Protein AF-A0A352SY33-F1 (afdb_monomer_lite)

Radius of gyration: 31.15 Å; chains: 1; bounding box: 92×65×103 Å

Foldseek 3Di:
DPVVVVVVVVVVVVVVVPPPPPPVPPFDKDWDWDWDADPPANKIKIKIAIDTDPDPCPDVDAQWWFKQWLQLDTDTHRMAIAIAQDFDWTWIWTDDPLDIDIDIDTDDDHDPDDPVCVVPDDKDKDWDWDADPVVRFIWIKMATPDFWWKQWPVGIDTDRIDIGTDPDADALDKDKTWMATNNDIWIWIWHHHPQKIKIKTWAQQDLVVQWIKIAIAIDGPVDPWGKAKVVRIDIDNAWDWDKIWIDTPPDIDIRIHTDDPRAQEAWDWDWDQDPQQKIKIKIFADQWWAWKQWLSNDIDGGTDGIDMDIGPDRDAEFDWTWMWTAGPSGFIATDIDGDDPHDHDPPSDDGRGSVSHPDPPSCVSRDTGGDYDDDPDPD

Sequence (379 aa):
MKRILFFTNLLIILLSIFTTGYGAVKDELKVKFTEKEVSGTEFKEITIAPYYTNRSDESNEKYTFYIYLPSGFMVEAETASYVADRNGEYPFTIYDNGTKKTFTYKVKNIGSVSEDDKKSDNIYFEYGLKYDYEKKQIFFSMQLDKMRTVTTPAGKTVSNEVNYYISSVKDNVPFSFSVDIDKKVYDYRVIKSGEYYLLISISQVNYNDYSTVVEYYGYNFTNNLTYTANPPKDLYDDNGNYVVLIKSENSQHVFSFDIDGIDYRRPSVDSYLSSDDTLTLEIDEDFGLDYLISFDGKYYKLSGTSAEYNHKTNIKYNGDYIFTVVDKKGNRTAKKITLKSMSKLPRRFPAIETAVHDFKHTDTLFENIGIEYKEEKDE

Structure (mmCIF, N/CA/C/O backbone):
data_AF-A0A352SY33-F1
#
_entry.id   AF-A0A352SY33-F1
#
loop_
_atom_site.group_PDB
_atom_site.id
_atom_site.type_symbol
_atom_site.label_atom_id
_atom_site.label_alt_id
_atom_site.label_comp_id
_atom_site.label_asym_id
_atom_site.label_entity_id
_atom_site.label_seq_id
_atom_site.pdbx_PDB_ins_code
_atom_site.Cartn_x
_atom_site.Cartn_y
_atom_site.Cartn_z
_atom_site.occupancy
_atom_site.B_iso_or_equiv
_atom_site.auth_seq_id
_atom_site.auth_comp_id
_atom_site.auth_asym_id
_atom_site.auth_atom_id
_atom_site.pdbx_PDB_model_num
ATOM 1 N N . MET A 1 1 ? 58.497 38.768 -60.922 1.00 53.72 1 MET A N 1
ATOM 2 C CA . MET A 1 1 ? 57.788 37.467 -60.827 1.00 53.72 1 MET A CA 1
ATOM 3 C C . MET A 1 1 ? 57.935 36.733 -59.478 1.00 53.72 1 MET A C 1
ATOM 5 O O . MET A 1 1 ? 57.571 35.573 -59.411 1.00 53.72 1 MET A O 1
ATOM 9 N N . LYS A 1 2 ? 58.393 37.361 -58.376 1.00 47.59 2 LYS A N 1
ATOM 10 C CA . LYS A 1 2 ? 58.448 36.703 -57.042 1.00 47.59 2 LYS A CA 1
ATOM 11 C C . LYS A 1 2 ? 57.396 37.186 -56.027 1.00 47.59 2 LYS A C 1
ATOM 13 O O . LYS A 1 2 ? 57.194 36.526 -55.020 1.00 47.59 2 LYS A O 1
ATOM 18 N N . ARG A 1 3 ? 56.689 38.296 -56.295 1.00 44.84 3 ARG A N 1
ATOM 19 C CA . ARG A 1 3 ? 55.637 38.837 -55.403 1.00 44.84 3 ARG A CA 1
ATOM 20 C C . ARG A 1 3 ? 54.216 38.339 -55.706 1.00 44.84 3 ARG A C 1
ATOM 22 O O . ARG A 1 3 ? 53.373 38.391 -54.825 1.00 44.84 3 ARG A O 1
ATOM 29 N N . ILE A 1 4 ? 53.970 37.805 -56.905 1.00 47.88 4 ILE A N 1
ATOM 30 C CA . ILE A 1 4 ? 52.653 37.264 -57.296 1.00 47.88 4 ILE A CA 1
ATOM 31 C C . ILE A 1 4 ? 52.475 35.818 -56.801 1.00 47.88 4 ILE A C 1
ATOM 33 O O . ILE A 1 4 ? 51.381 35.444 -56.404 1.00 47.88 4 ILE A O 1
ATOM 37 N N . LEU A 1 5 ? 53.563 35.042 -56.700 1.00 45.28 5 LEU A N 1
ATOM 38 C CA . LEU A 1 5 ? 53.518 33.642 -56.252 1.00 45.28 5 LEU A CA 1
ATOM 39 C C . LEU A 1 5 ? 53.273 33.484 -54.735 1.00 45.28 5 LEU A C 1
ATOM 41 O O . LEU A 1 5 ? 52.766 32.459 -54.286 1.00 45.28 5 LEU A O 1
ATOM 45 N N . PHE A 1 6 ? 53.623 34.498 -53.936 1.00 44.03 6 PHE A N 1
ATOM 46 C CA . PHE A 1 6 ? 53.395 34.488 -52.485 1.00 44.03 6 PHE A CA 1
ATOM 47 C C . PHE A 1 6 ? 51.938 34.797 -52.118 1.00 44.03 6 PHE A C 1
ATOM 49 O O . PHE A 1 6 ? 51.410 34.208 -51.179 1.00 44.03 6 PHE A O 1
ATOM 56 N N . PHE A 1 7 ? 51.264 35.659 -52.886 1.00 44.75 7 PHE A N 1
ATOM 57 C CA . PHE A 1 7 ? 49.852 35.974 -52.655 1.00 44.75 7 PHE A CA 1
ATOM 58 C C . PHE A 1 7 ? 48.919 34.833 -53.079 1.00 44.75 7 PHE A C 1
ATOM 60 O O . PHE A 1 7 ? 47.920 34.594 -52.409 1.00 44.75 7 PHE A O 1
ATOM 67 N N . THR A 1 8 ? 49.265 34.070 -54.121 1.00 51.06 8 THR A N 1
ATOM 68 C CA . THR A 1 8 ? 48.471 32.904 -54.541 1.00 51.06 8 THR A CA 1
ATOM 69 C C . THR A 1 8 ? 48.574 31.734 -53.561 1.00 51.06 8 THR A C 1
ATOM 71 O O . THR A 1 8 ? 47.569 31.086 -53.296 1.00 51.06 8 THR A O 1
ATOM 74 N N . ASN A 1 9 ? 49.743 31.496 -52.952 1.00 45.25 9 ASN A N 1
ATOM 75 C CA . ASN A 1 9 ? 49.893 30.429 -51.951 1.00 45.25 9 ASN A CA 1
ATOM 76 C C . ASN A 1 9 ? 49.265 30.782 -50.592 1.00 45.25 9 ASN A C 1
ATOM 78 O O . ASN A 1 9 ? 48.707 29.903 -49.941 1.00 45.25 9 ASN A O 1
ATOM 82 N N . LEU A 1 10 ? 49.280 32.056 -50.177 1.00 46.09 10 LEU A N 1
ATOM 83 C CA . LEU A 1 10 ? 48.615 32.477 -48.938 1.00 46.09 10 LEU A CA 1
ATOM 84 C C . LEU A 1 10 ? 47.080 32.439 -49.068 1.00 46.09 10 LEU A C 1
ATOM 86 O O . LEU A 1 10 ? 46.395 32.075 -48.116 1.00 46.09 10 LEU A O 1
ATOM 90 N N . LEU A 1 11 ? 46.542 32.737 -50.258 1.00 44.78 11 LEU A N 1
ATOM 91 C CA . LEU A 1 11 ? 45.104 32.664 -50.536 1.00 44.78 11 LEU A CA 1
ATOM 92 C C . LEU A 1 11 ? 44.590 31.213 -50.570 1.00 44.78 11 LEU A C 1
ATOM 94 O O . LEU A 1 11 ? 43.497 30.953 -50.082 1.00 44.78 11 LEU A O 1
ATOM 98 N N . ILE A 1 12 ? 45.388 30.259 -51.066 1.00 51.88 12 ILE A N 1
ATOM 99 C CA . ILE A 1 12 ? 45.034 28.827 -51.063 1.00 51.88 12 ILE A CA 1
ATOM 100 C C . ILE A 1 12 ? 45.070 28.246 -49.639 1.00 51.88 12 ILE A C 1
ATOM 102 O O . ILE A 1 12 ? 44.193 27.463 -49.286 1.00 51.88 12 ILE A O 1
ATOM 106 N N . ILE A 1 13 ? 46.005 28.686 -48.787 1.00 50.66 13 ILE A N 1
ATOM 107 C CA . ILE A 1 13 ? 46.062 28.260 -47.377 1.00 50.66 13 ILE A CA 1
ATOM 108 C C . ILE A 1 13 ? 44.894 28.856 -46.565 1.00 50.66 13 ILE A C 1
ATOM 110 O O . ILE A 1 13 ? 44.313 28.159 -45.738 1.00 50.66 13 ILE A O 1
ATOM 114 N N . LEU A 1 14 ? 44.466 30.093 -46.851 1.00 44.66 14 LEU A N 1
ATOM 115 C CA . LEU A 1 14 ? 43.271 30.696 -46.234 1.00 44.66 14 LEU A CA 1
ATOM 116 C C . LEU A 1 14 ? 41.946 30.112 -46.757 1.00 44.66 14 LEU A C 1
ATOM 118 O O . LEU A 1 14 ? 40.991 30.014 -45.989 1.00 44.66 14 LEU A O 1
ATOM 122 N N . LEU A 1 15 ? 41.887 29.659 -48.014 1.00 42.50 15 LEU A N 1
ATOM 123 C CA . LEU A 1 15 ? 40.728 28.937 -48.561 1.00 42.50 15 LEU A CA 1
ATOM 124 C C . LEU A 1 15 ? 40.642 27.484 -48.064 1.00 42.50 15 LEU A C 1
ATOM 126 O O . LEU A 1 15 ? 39.543 26.947 -47.980 1.00 42.50 15 LEU A O 1
ATOM 130 N N . SER A 1 16 ? 41.756 26.866 -47.650 1.00 41.75 16 SER A N 1
ATOM 131 C CA . SER A 1 16 ? 41.744 25.524 -47.041 1.00 41.75 16 SER A CA 1
ATOM 132 C C . SER A 1 16 ? 41.297 25.479 -45.573 1.00 41.75 16 SER A C 1
ATOM 134 O O . SER A 1 16 ? 41.076 24.394 -45.049 1.00 41.75 16 SER A O 1
ATOM 136 N N . ILE A 1 17 ? 41.117 26.629 -44.909 1.00 42.53 17 ILE A N 1
ATOM 137 C CA . ILE A 1 17 ? 40.566 26.695 -43.538 1.00 42.53 17 ILE A CA 1
ATOM 138 C C . ILE A 1 17 ? 39.030 26.825 -43.561 1.00 42.53 17 ILE A C 1
ATOM 140 O O . ILE A 1 17 ? 38.366 26.631 -42.548 1.00 42.53 17 ILE A O 1
ATOM 144 N N . PHE A 1 18 ? 38.439 27.044 -44.738 1.00 42.03 18 PHE A N 1
ATOM 145 C CA . PHE A 1 18 ? 36.998 26.943 -44.958 1.00 42.03 18 PHE A CA 1
ATOM 146 C C . PHE A 1 18 ? 36.656 25.699 -45.780 1.00 42.03 18 PHE A C 1
ATOM 148 O O . PHE A 1 18 ? 35.861 25.748 -46.713 1.00 42.03 18 PHE A O 1
ATOM 155 N N . THR A 1 19 ? 37.169 24.533 -45.378 1.00 37.84 19 THR A N 1
ATOM 156 C CA . THR A 1 19 ? 36.260 23.389 -45.370 1.00 37.84 19 THR A CA 1
ATOM 157 C C . THR A 1 19 ? 35.261 23.685 -44.263 1.00 37.84 19 THR A C 1
ATOM 159 O O . THR A 1 19 ? 35.501 23.383 -43.094 1.00 37.84 19 THR A O 1
ATOM 162 N N . THR A 1 20 ? 34.136 24.307 -44.616 1.00 42.22 20 THR A N 1
ATOM 163 C CA . THR A 1 20 ? 32.894 23.979 -43.934 1.00 42.22 20 THR A CA 1
ATOM 164 C C . THR A 1 20 ? 32.811 22.465 -44.003 1.00 42.22 20 THR A C 1
ATOM 166 O O . THR A 1 20 ? 32.423 21.881 -45.014 1.00 42.22 20 THR A O 1
ATOM 169 N N . GLY A 1 21 ? 33.243 21.805 -42.927 1.00 36.75 21 GLY A N 1
ATOM 170 C CA . GLY A 1 21 ? 32.646 20.539 -42.595 1.00 36.75 21 GLY A CA 1
ATOM 171 C C . GLY A 1 21 ? 31.160 20.834 -42.666 1.00 36.75 21 GLY A C 1
ATOM 172 O O . GLY A 1 21 ? 30.653 21.647 -41.892 1.00 36.75 21 GLY A O 1
ATOM 173 N N . TYR A 1 22 ? 30.477 20.247 -43.644 1.00 39.28 22 TYR A N 1
ATOM 174 C CA . TYR A 1 22 ? 29.123 19.811 -43.387 1.00 39.28 22 TYR A CA 1
ATOM 175 C C . TYR A 1 22 ? 29.268 18.984 -42.116 1.00 39.28 22 TYR A C 1
ATOM 177 O O . TYR A 1 22 ? 29.668 17.822 -42.161 1.00 39.28 22 TYR A O 1
ATOM 185 N N . GLY A 1 23 ? 29.117 19.635 -40.961 1.00 36.81 23 GLY A N 1
ATOM 186 C CA . GLY A 1 23 ? 28.912 18.938 -39.720 1.00 36.81 23 GLY A CA 1
ATOM 187 C C . GLY A 1 23 ? 27.666 18.146 -40.018 1.00 36.81 23 GLY A C 1
ATOM 188 O O . GLY A 1 23 ? 26.597 18.739 -40.156 1.00 36.81 23 GLY A O 1
ATOM 189 N N . ALA A 1 24 ? 27.829 16.846 -40.264 1.00 42.91 24 ALA A N 1
ATOM 190 C CA . ALA A 1 24 ? 26.704 15.941 -40.303 1.00 42.91 24 ALA A CA 1
ATOM 191 C C . ALA A 1 24 ? 25.904 16.287 -39.052 1.00 42.91 24 ALA A C 1
ATOM 193 O O . ALA A 1 24 ? 26.457 16.248 -37.947 1.00 42.91 24 ALA A O 1
ATOM 194 N N . VAL A 1 25 ? 24.673 16.770 -39.232 1.00 50.66 25 VAL A N 1
ATOM 195 C CA . VAL A 1 25 ? 23.796 17.045 -38.102 1.00 50.66 25 VAL A CA 1
ATOM 196 C C . VAL A 1 25 ? 23.681 15.702 -37.406 1.00 50.66 25 VAL A C 1
ATOM 198 O O . VAL A 1 25 ? 23.118 14.764 -37.961 1.00 50.66 25 VAL A O 1
ATOM 201 N N . LYS A 1 26 ? 24.352 15.558 -36.262 1.00 58.62 26 LYS A N 1
ATOM 202 C CA . LYS A 1 26 ? 24.396 14.282 -35.564 1.00 58.62 26 LYS A CA 1
ATOM 203 C C . LYS A 1 26 ? 22.963 13.977 -35.163 1.00 58.62 26 LYS A C 1
ATOM 205 O O . LYS A 1 26 ? 22.352 14.787 -34.467 1.00 58.62 26 LYS A O 1
ATOM 210 N N . ASP A 1 27 ? 22.439 12.849 -35.625 1.00 72.25 27 ASP A N 1
ATOM 211 C CA . ASP A 1 27 ? 21.125 12.386 -35.208 1.00 72.25 27 ASP A CA 1
ATOM 212 C C . ASP A 1 27 ? 21.119 12.242 -33.692 1.00 72.25 27 ASP A C 1
ATOM 214 O O . ASP A 1 27 ? 21.830 11.419 -33.109 1.00 72.25 27 ASP A O 1
ATOM 218 N N . GLU A 1 28 ? 20.369 13.122 -33.034 1.00 83.38 28 GLU A N 1
ATOM 219 C CA . GLU A 1 28 ? 20.273 13.120 -31.590 1.00 83.38 28 GLU A CA 1
ATOM 220 C C . GLU A 1 28 ? 19.117 12.212 -31.188 1.00 83.38 28 GLU A C 1
ATOM 222 O O . GLU A 1 28 ? 17.975 12.420 -31.605 1.00 83.38 28 GLU A O 1
ATOM 227 N N . LEU A 1 29 ? 19.409 11.220 -30.347 1.00 89.00 29 LEU A N 1
ATOM 228 C CA . LEU A 1 29 ? 18.379 10.410 -29.716 1.00 89.00 29 LEU A CA 1
ATOM 229 C C . LEU A 1 29 ? 17.565 11.282 -28.750 1.00 89.00 29 LEU A C 1
ATOM 231 O O . LEU A 1 29 ? 18.104 11.823 -27.771 1.00 89.00 29 LEU A O 1
ATOM 235 N N . LYS A 1 30 ? 16.264 11.384 -29.020 1.00 91.00 30 LYS A N 1
ATOM 236 C CA . LYS A 1 30 ? 15.253 12.041 -28.187 1.00 91.00 30 LYS A CA 1
ATOM 237 C C . LYS A 1 30 ? 14.128 11.068 -27.866 1.00 91.00 30 LYS A C 1
ATOM 239 O O . LYS A 1 30 ? 14.046 9.982 -28.431 1.00 91.00 30 LYS A O 1
ATOM 244 N N . VAL A 1 31 ? 13.268 11.459 -26.932 1.00 93.81 31 VAL A N 1
ATOM 245 C CA . VAL A 1 31 ? 12.127 10.650 -26.500 1.00 93.81 31 VAL A CA 1
ATOM 246 C C . VAL A 1 31 ? 10.899 11.528 -26.339 1.00 93.81 31 VAL A C 1
ATOM 248 O O . VAL A 1 31 ? 11.007 12.696 -25.961 1.00 93.81 31 VAL A O 1
ATOM 251 N N . LYS A 1 32 ? 9.730 10.962 -26.624 1.00 96.38 32 LYS A N 1
ATOM 252 C CA . LYS A 1 32 ? 8.439 11.498 -26.192 1.00 96.38 32 LYS A CA 1
ATOM 253 C C . LYS A 1 32 ? 7.914 10.593 -25.089 1.00 96.38 32 LYS A C 1
ATOM 255 O O . LYS A 1 32 ? 7.910 9.376 -25.253 1.00 96.38 32 LYS A O 1
ATOM 260 N N . PHE A 1 33 ? 7.471 11.191 -23.993 1.00 97.62 33 PHE A N 1
ATOM 261 C CA . PHE A 1 33 ? 6.725 10.483 -22.964 1.00 97.62 33 PHE A CA 1
ATOM 262 C C . PHE A 1 33 ? 5.239 10.774 -23.118 1.00 97.62 33 PHE A C 1
ATOM 264 O O . PHE A 1 33 ? 4.846 11.891 -23.457 1.00 97.62 33 PHE A O 1
ATOM 271 N N . THR A 1 34 ? 4.427 9.764 -22.844 1.00 97.69 34 THR A N 1
ATOM 272 C CA . THR A 1 34 ? 2.987 9.908 -22.638 1.00 97.69 34 THR A CA 1
ATOM 273 C C . THR A 1 34 ? 2.617 9.230 -21.330 1.00 97.69 34 THR A C 1
ATOM 275 O O . THR A 1 34 ? 3.262 8.264 -20.926 1.00 97.69 34 THR A O 1
ATOM 278 N N . GLU A 1 35 ? 1.597 9.756 -20.667 1.00 96.81 35 GLU A N 1
ATOM 279 C CA . GLU A 1 35 ? 1.081 9.241 -19.405 1.00 96.81 35 GLU A CA 1
ATOM 280 C C . GLU A 1 35 ? -0.425 9.047 -19.546 1.00 96.81 35 GLU A C 1
ATOM 282 O O . GLU A 1 35 ? -1.116 9.904 -20.106 1.00 96.81 35 GLU A O 1
ATOM 287 N N . LYS A 1 36 ? -0.931 7.926 -19.038 1.00 95.81 36 LYS A N 1
ATOM 288 C CA . LYS A 1 36 ? -2.367 7.677 -18.897 1.00 95.81 36 LYS A CA 1
ATOM 289 C C . LYS A 1 36 ? -2.662 7.048 -17.541 1.00 95.81 36 LYS A C 1
ATOM 291 O O . LYS A 1 36 ? -1.828 6.331 -16.995 1.00 95.81 36 LYS A O 1
ATOM 296 N N . GLU A 1 37 ? -3.857 7.285 -17.019 1.00 94.31 37 GLU A N 1
ATOM 297 C CA . GLU A 1 37 ? -4.334 6.570 -15.835 1.00 94.31 37 GLU A CA 1
ATOM 298 C C . GLU A 1 37 ? -4.643 5.112 -16.173 1.00 94.31 37 GLU A C 1
ATOM 300 O O . GLU A 1 37 ? -5.194 4.801 -17.235 1.00 94.31 37 GLU A O 1
ATOM 305 N N . VAL A 1 38 ? -4.278 4.212 -15.263 1.00 95.06 38 VAL A N 1
ATOM 306 C CA . VAL A 1 38 ? -4.672 2.808 -15.339 1.00 95.06 38 VAL A CA 1
ATOM 307 C C . VAL A 1 38 ? -6.129 2.704 -14.896 1.00 95.06 38 VAL A C 1
ATOM 309 O O . VAL A 1 38 ? -6.525 3.212 -13.851 1.00 95.06 38 VAL A O 1
ATOM 312 N N . SER A 1 39 ? -6.962 2.073 -15.722 1.00 90.75 39 SER A N 1
ATOM 313 C CA . SER A 1 39 ? -8.403 2.019 -15.473 1.00 90.75 39 SER A CA 1
ATOM 314 C C . SER A 1 39 ? -8.716 1.361 -14.126 1.00 90.75 39 SER A C 1
ATOM 316 O O . SER A 1 39 ? -8.277 0.244 -13.857 1.00 90.75 39 SER A O 1
ATOM 318 N N . GLY A 1 40 ? -9.506 2.050 -13.299 1.00 86.50 40 GLY A N 1
ATOM 319 C CA . GLY A 1 40 ? -9.920 1.557 -11.986 1.00 86.50 40 GLY A CA 1
ATOM 320 C C . GLY A 1 40 ? -8.898 1.768 -10.867 1.00 86.50 40 GLY A C 1
ATOM 321 O O . GLY A 1 40 ? -9.148 1.298 -9.761 1.00 86.50 40 GLY A O 1
ATOM 322 N N . THR A 1 41 ? -7.790 2.470 -11.123 1.00 90.25 41 THR A N 1
ATOM 323 C CA . THR A 1 41 ? -6.791 2.834 -10.110 1.00 90.25 41 THR A CA 1
ATOM 324 C C . THR A 1 41 ? -6.358 4.295 -10.273 1.00 90.25 41 THR A C 1
ATOM 326 O O . THR A 1 41 ? -6.733 4.971 -11.229 1.00 90.25 41 THR A O 1
ATOM 329 N N . GLU A 1 42 ? -5.563 4.799 -9.330 1.00 89.06 42 GLU A N 1
ATOM 330 C CA . GLU A 1 42 ? -4.876 6.096 -9.446 1.00 89.06 42 GLU A CA 1
ATOM 331 C C . GLU A 1 42 ? -3.490 5.989 -10.112 1.00 89.06 42 GLU A C 1
ATOM 333 O O . GLU A 1 42 ? -2.762 6.977 -10.228 1.00 89.06 42 GLU A O 1
ATOM 338 N N . PHE A 1 43 ? -3.110 4.788 -10.560 1.00 95.12 43 PHE A N 1
ATOM 339 C CA . PHE A 1 43 ? -1.784 4.511 -11.104 1.00 95.12 43 PHE A CA 1
ATOM 340 C C . PHE A 1 43 ? -1.601 5.129 -12.482 1.00 95.12 43 PHE A C 1
ATOM 342 O O . PHE A 1 43 ? -2.558 5.356 -13.228 1.00 95.12 43 PHE A O 1
ATOM 349 N N . LYS A 1 44 ? -0.342 5.369 -12.844 1.00 96.75 44 LYS A N 1
ATOM 350 C CA . LYS A 1 44 ? 0.019 6.008 -14.110 1.00 96.75 44 LYS A CA 1
ATOM 351 C C . LYS A 1 44 ? 0.814 5.036 -14.969 1.00 96.75 44 LYS A C 1
ATOM 353 O O . LYS A 1 44 ? 1.870 4.566 -14.562 1.00 96.75 44 LYS A O 1
ATOM 358 N N . GLU A 1 45 ? 0.333 4.742 -16.171 1.00 98.12 45 GLU A N 1
ATOM 359 C CA . GLU A 1 45 ? 1.123 4.043 -17.181 1.00 98.12 45 GLU A CA 1
ATOM 360 C C . GLU A 1 45 ? 1.922 5.070 -17.985 1.00 98.12 45 GLU A C 1
ATOM 362 O O . GLU A 1 45 ? 1.359 5.901 -18.704 1.00 98.12 45 GLU A O 1
ATOM 367 N N . ILE A 1 46 ? 3.244 4.998 -17.861 1.00 98.19 46 ILE A N 1
ATOM 368 C CA . ILE A 1 46 ? 4.194 5.838 -18.585 1.00 98.19 46 ILE A CA 1
ATOM 369 C C . ILE A 1 46 ? 4.597 5.087 -19.846 1.00 98.19 46 ILE A C 1
ATOM 371 O O . ILE A 1 46 ? 5.064 3.955 -19.758 1.00 98.19 46 ILE A O 1
ATOM 375 N N . THR A 1 47 ? 4.471 5.714 -21.010 1.00 98.38 47 THR A N 1
ATOM 376 C CA . THR A 1 47 ? 4.950 5.155 -22.279 1.00 98.38 47 THR A CA 1
ATOM 377 C C . THR A 1 47 ? 6.039 6.037 -22.866 1.00 98.38 47 THR A C 1
ATOM 379 O O . THR A 1 47 ? 5.830 7.236 -23.070 1.00 98.38 47 THR A O 1
ATOM 382 N N . ILE A 1 48 ? 7.190 5.434 -23.165 1.00 97.81 48 ILE A N 1
ATOM 383 C CA . ILE A 1 48 ? 8.316 6.075 -23.842 1.00 97.81 48 ILE A CA 1
ATOM 384 C C . ILE A 1 48 ? 8.307 5.735 -25.333 1.00 97.81 48 ILE A C 1
ATOM 386 O O . ILE A 1 48 ? 8.147 4.577 -25.715 1.00 97.81 48 ILE A O 1
ATOM 390 N N . ALA A 1 49 ? 8.504 6.750 -26.171 1.00 95.88 49 ALA A N 1
ATOM 391 C CA . ALA A 1 49 ? 8.645 6.628 -27.618 1.00 95.88 49 ALA A CA 1
ATOM 392 C C . ALA A 1 49 ? 9.938 7.326 -28.075 1.00 95.88 49 ALA A C 1
ATOM 394 O O . ALA A 1 49 ? 9.954 8.557 -28.230 1.00 95.88 49 ALA A O 1
ATOM 395 N N . PRO A 1 50 ? 11.045 6.583 -28.232 1.00 93.81 50 PRO A N 1
ATOM 396 C CA . PRO A 1 50 ? 12.296 7.131 -28.728 1.00 93.81 50 PRO A CA 1
ATOM 397 C C . PRO A 1 50 ? 12.248 7.463 -30.219 1.00 93.81 50 PRO A C 1
ATOM 399 O O . PRO A 1 50 ? 11.537 6.827 -30.991 1.00 93.81 50 PRO A O 1
ATOM 402 N N . TYR A 1 51 ? 13.019 8.467 -30.630 1.00 89.81 51 TYR A N 1
ATOM 403 C CA . TYR A 1 51 ? 13.146 8.866 -32.028 1.00 89.81 51 TYR A CA 1
ATOM 404 C C . TYR A 1 51 ? 14.447 9.642 -32.276 1.00 89.81 51 TYR A C 1
ATOM 406 O O . TYR A 1 51 ? 15.031 10.230 -31.361 1.00 89.81 51 TYR A O 1
ATOM 414 N N . TYR A 1 52 ? 14.882 9.669 -33.535 1.00 86.50 52 TYR A N 1
ATOM 415 C CA . TYR A 1 52 ? 16.018 10.465 -34.000 1.00 86.50 52 TYR A CA 1
ATOM 416 C C . TYR A 1 52 ? 15.540 11.758 -34.664 1.00 86.50 52 TYR A C 1
ATOM 418 O O . TYR A 1 52 ? 14.556 11.754 -35.398 1.00 86.50 52 TYR A O 1
ATOM 426 N N . THR A 1 53 ? 16.222 12.877 -34.409 1.00 78.44 53 THR A N 1
ATOM 427 C CA . THR A 1 53 ? 15.763 14.214 -34.829 1.00 78.44 53 THR A CA 1
ATOM 428 C C . THR A 1 53 ? 15.748 14.479 -36.331 1.00 78.44 53 THR A C 1
ATOM 430 O O . THR A 1 53 ? 14.926 15.287 -36.752 1.00 78.44 53 THR A O 1
ATOM 433 N N . ASN A 1 54 ? 16.633 13.865 -37.127 1.00 70.12 54 ASN A N 1
ATOM 434 C CA . ASN A 1 54 ? 16.749 14.167 -38.565 1.00 70.12 54 ASN A CA 1
ATOM 435 C C . ASN A 1 54 ? 16.468 12.965 -39.469 1.00 70.12 54 ASN A C 1
ATOM 437 O O . ASN A 1 54 ? 16.807 12.992 -40.652 1.00 70.12 54 ASN A O 1
ATOM 441 N N . ARG A 1 55 ? 15.831 11.916 -38.942 1.00 65.81 55 ARG A N 1
ATOM 442 C CA . ARG A 1 55 ? 15.389 10.800 -39.773 1.00 65.81 55 ARG A CA 1
ATOM 443 C C . ARG A 1 55 ? 14.095 11.218 -40.470 1.00 65.81 55 ARG A C 1
ATOM 445 O O . ARG A 1 55 ? 13.083 11.406 -39.804 1.00 65.81 55 ARG A O 1
ATOM 452 N N . SER A 1 56 ? 14.148 11.433 -41.785 1.00 51.34 56 SER A N 1
ATOM 453 C CA . SER A 1 56 ? 12.950 11.653 -42.595 1.00 51.34 56 SER A CA 1
ATOM 454 C C . SER A 1 56 ? 12.101 10.381 -42.584 1.00 51.34 56 SER A C 1
ATOM 456 O O . SER A 1 56 ? 12.622 9.282 -42.780 1.00 51.34 56 SER A O 1
ATOM 458 N N . ASP A 1 57 ? 10.791 10.531 -42.380 1.00 52.78 57 ASP A N 1
ATOM 459 C CA . ASP A 1 57 ? 9.777 9.460 -42.394 1.00 52.78 57 ASP A CA 1
ATOM 460 C C . ASP A 1 57 ? 9.610 8.790 -43.787 1.00 52.78 57 ASP A C 1
ATOM 462 O O . ASP A 1 57 ? 8.563 8.235 -44.106 1.00 52.78 57 ASP A O 1
ATOM 466 N N . GLU A 1 58 ? 10.616 8.862 -44.666 1.00 52.16 58 GLU A N 1
ATOM 467 C CA . GLU A 1 58 ? 10.556 8.363 -46.047 1.00 52.16 58 GLU A CA 1
ATOM 468 C C . GLU A 1 58 ? 10.723 6.840 -46.139 1.00 52.16 58 GLU A C 1
ATOM 470 O O . GLU A 1 58 ? 10.251 6.223 -47.095 1.00 52.16 58 GLU A O 1
ATOM 475 N N . SER A 1 59 ? 11.336 6.207 -45.135 1.00 53.28 59 SER A N 1
ATOM 476 C CA . SER A 1 59 ? 11.315 4.752 -44.986 1.00 53.28 59 SER A CA 1
ATOM 477 C C . SER A 1 59 ? 10.205 4.381 -44.006 1.00 53.28 59 SER A C 1
ATOM 479 O O . SER A 1 59 ? 10.366 4.590 -42.807 1.00 53.28 59 SER A O 1
ATOM 481 N N . ASN A 1 60 ? 9.117 3.767 -44.474 1.00 52.25 60 ASN A N 1
ATOM 482 C CA . ASN A 1 60 ? 8.075 3.144 -43.634 1.00 52.25 60 ASN A CA 1
ATOM 483 C C . ASN A 1 60 ? 8.599 1.968 -42.758 1.00 52.25 60 ASN A C 1
ATOM 485 O O . ASN A 1 60 ? 7.838 1.086 -42.364 1.00 52.25 60 ASN A O 1
ATOM 489 N N . GLU A 1 61 ? 9.903 1.904 -42.480 1.00 63.00 61 GLU A N 1
ATOM 490 C CA . GLU A 1 61 ? 10.523 0.916 -41.606 1.00 63.00 61 GLU A CA 1
ATOM 491 C C . GLU A 1 61 ? 10.401 1.351 -40.146 1.00 63.00 61 GLU A C 1
ATOM 493 O O . GLU A 1 61 ? 11.023 2.317 -39.700 1.00 63.00 61 GLU A O 1
ATOM 498 N N . LYS A 1 62 ? 9.609 0.589 -39.388 1.00 69.25 62 LYS A N 1
ATOM 499 C CA . LYS A 1 62 ? 9.566 0.657 -37.927 1.00 69.25 62 LYS A CA 1
ATOM 500 C C . LYS A 1 62 ? 10.957 0.396 -37.359 1.00 69.25 62 LYS A C 1
ATOM 502 O O . LYS A 1 62 ? 11.514 -0.686 -37.536 1.00 69.25 62 LYS A O 1
ATOM 507 N N . TYR A 1 63 ? 11.502 1.381 -36.658 1.00 81.56 63 TYR A N 1
ATOM 508 C CA . TYR A 1 63 ? 12.789 1.252 -35.996 1.00 81.56 63 TYR A CA 1
ATOM 509 C C . TYR A 1 63 ? 12.599 0.806 -34.545 1.00 81.56 63 TYR A C 1
ATOM 511 O O . TYR A 1 63 ? 12.016 1.530 -33.740 1.00 81.56 63 TYR A O 1
ATOM 519 N N . THR A 1 64 ? 13.100 -0.377 -34.204 1.00 89.25 64 THR A N 1
ATOM 520 C CA . THR A 1 64 ? 13.044 -0.914 -32.841 1.00 89.25 64 THR A CA 1
ATOM 521 C C . THR A 1 64 ? 14.257 -0.480 -32.025 1.00 89.25 64 THR A C 1
ATOM 523 O O . THR A 1 64 ? 15.390 -0.528 -32.501 1.00 89.25 64 THR A O 1
ATOM 526 N N . PHE A 1 65 ? 14.023 -0.106 -30.770 1.00 91.94 65 PHE A N 1
ATOM 527 C CA . PHE A 1 65 ? 15.049 0.265 -29.799 1.00 91.94 65 PHE A CA 1
ATOM 528 C C . PHE A 1 65 ? 15.189 -0.819 -28.727 1.00 91.94 65 PHE A C 1
ATOM 530 O O . PHE A 1 65 ? 14.221 -1.511 -28.419 1.00 91.94 65 PHE A O 1
ATOM 537 N N . TYR A 1 66 ? 16.365 -0.910 -28.100 1.00 94.25 66 TYR A N 1
ATOM 538 C CA . TYR A 1 66 ? 16.546 -1.661 -26.855 1.00 94.25 66 TYR A CA 1
ATOM 539 C C . TYR A 1 66 ? 16.305 -0.723 -25.672 1.00 94.25 66 TYR A C 1
ATOM 541 O O . TYR A 1 66 ? 17.133 0.139 -25.361 1.00 94.25 66 TYR A O 1
ATOM 549 N N . ILE A 1 67 ? 15.141 -0.868 -25.045 1.00 96.19 67 ILE A N 1
ATOM 550 C CA . ILE A 1 67 ? 14.637 0.009 -23.990 1.00 96.19 67 ILE A CA 1
ATOM 551 C C . ILE A 1 67 ? 14.653 -0.763 -22.675 1.00 96.19 67 ILE A C 1
ATOM 553 O O . ILE A 1 67 ? 13.910 -1.724 -22.505 1.00 96.19 67 ILE A O 1
ATOM 557 N N . TYR A 1 68 ? 15.477 -0.327 -21.733 1.00 96.44 68 TYR A N 1
ATOM 558 C CA . TYR A 1 68 ? 15.433 -0.795 -20.356 1.00 96.44 68 TYR A CA 1
ATOM 559 C C . TYR A 1 68 ? 14.374 -0.002 -19.592 1.00 96.44 68 TYR A C 1
ATOM 561 O O . TYR A 1 68 ? 14.464 1.225 -19.482 1.00 96.44 68 TYR A O 1
ATOM 569 N N . LEU A 1 69 ? 13.370 -0.721 -19.100 1.00 97.62 69 LEU A N 1
ATOM 570 C CA . LEU A 1 69 ? 12.309 -0.228 -18.226 1.00 97.62 69 LEU A CA 1
ATOM 571 C C . LEU A 1 69 ? 12.861 0.116 -16.837 1.00 97.62 69 LEU A C 1
ATOM 573 O O . LEU A 1 69 ? 13.918 -0.405 -16.495 1.00 97.62 69 LEU A O 1
ATOM 577 N N . PRO A 1 70 ? 12.133 0.884 -16.003 1.00 97.25 70 PRO A N 1
ATOM 578 C CA . PRO A 1 70 ? 12.534 1.187 -14.624 1.00 97.25 70 PRO A CA 1
ATOM 579 C C . PRO A 1 70 ? 12.924 -0.032 -13.773 1.00 97.25 70 PRO A C 1
ATOM 581 O O . PRO A 1 70 ? 13.765 0.077 -12.888 1.00 97.25 70 PRO A O 1
ATOM 584 N N . SER A 1 71 ? 12.335 -1.200 -14.045 1.00 96.12 71 SER A N 1
ATOM 585 C CA . SER A 1 71 ? 12.666 -2.480 -13.399 1.00 96.12 71 SER A CA 1
ATOM 586 C C . SER A 1 71 ? 14.037 -3.048 -13.783 1.00 96.12 71 SER A C 1
ATOM 588 O O . SER A 1 71 ? 14.468 -4.043 -13.207 1.00 96.12 71 SER A O 1
ATOM 590 N N . GLY A 1 72 ? 14.708 -2.468 -14.779 1.00 95.19 72 GLY A N 1
ATOM 591 C CA . GLY A 1 72 ? 15.893 -3.030 -15.415 1.00 95.19 72 GLY A CA 1
ATOM 592 C C . GLY A 1 72 ? 15.594 -4.058 -16.511 1.00 95.19 72 GLY A C 1
ATOM 593 O O . GLY A 1 72 ? 16.530 -4.584 -17.114 1.00 95.19 72 GLY A O 1
ATOM 594 N N . PHE A 1 73 ? 14.322 -4.353 -16.808 1.00 95.88 73 PHE A N 1
ATOM 595 C CA . PHE A 1 73 ? 13.953 -5.271 -17.890 1.00 95.88 73 PHE A CA 1
ATOM 596 C C . PHE A 1 73 ? 14.119 -4.629 -19.271 1.00 95.88 73 PHE A C 1
ATOM 598 O O . PHE A 1 73 ? 13.651 -3.517 -19.504 1.00 95.88 73 PHE A O 1
ATOM 605 N N . MET A 1 74 ? 14.761 -5.341 -20.201 1.00 95.56 74 MET A N 1
ATOM 606 C CA . MET A 1 74 ? 14.990 -4.869 -21.569 1.00 95.56 74 MET A CA 1
ATOM 607 C C . MET A 1 74 ? 13.866 -5.314 -22.511 1.00 95.56 74 MET A C 1
ATOM 609 O O . MET A 1 74 ? 13.604 -6.506 -22.661 1.00 95.56 74 MET A O 1
ATOM 613 N N . VAL A 1 75 ? 13.279 -4.357 -23.224 1.00 94.75 75 VAL A N 1
ATOM 614 C CA . VAL A 1 75 ? 12.297 -4.562 -24.294 1.00 94.75 75 VAL A CA 1
ATOM 615 C C . VAL A 1 75 ? 12.910 -4.139 -25.630 1.00 94.75 75 VAL A C 1
ATOM 617 O O . VAL A 1 75 ? 13.512 -3.072 -25.724 1.00 94.75 75 VAL A O 1
ATOM 620 N N . GLU A 1 76 ? 12.749 -4.958 -26.670 1.00 93.44 76 GLU A N 1
ATOM 621 C CA . GLU A 1 76 ? 13.090 -4.602 -28.054 1.00 93.44 76 GLU A CA 1
ATOM 622 C C . GLU A 1 76 ? 11.815 -4.176 -28.797 1.00 93.44 76 GLU A C 1
ATOM 624 O O . GLU A 1 76 ? 11.020 -5.018 -29.212 1.00 93.44 76 GLU A O 1
ATOM 629 N N . ALA A 1 77 ? 11.577 -2.866 -28.898 1.00 93.94 77 ALA A N 1
ATOM 630 C CA . ALA A 1 77 ? 10.356 -2.299 -29.477 1.00 93.94 77 ALA A CA 1
ATOM 631 C C . ALA A 1 77 ? 10.534 -0.817 -29.852 1.00 93.94 77 ALA A C 1
ATOM 633 O O . ALA A 1 77 ? 11.499 -0.172 -29.452 1.00 93.94 77 ALA A O 1
ATOM 634 N N . GLU A 1 78 ? 9.599 -0.245 -30.611 1.00 93.75 78 GLU A N 1
ATOM 635 C CA . GLU A 1 78 ? 9.560 1.213 -30.846 1.00 93.75 78 GLU A CA 1
ATOM 636 C C . GLU A 1 78 ? 9.104 2.009 -29.634 1.00 93.75 78 GLU A C 1
ATOM 638 O O . GLU A 1 78 ? 9.482 3.163 -29.465 1.00 93.75 78 GLU A O 1
ATOM 643 N N . THR A 1 79 ? 8.233 1.418 -28.827 1.00 96.19 79 THR A N 1
ATOM 644 C CA . THR A 1 79 ? 7.733 2.019 -27.602 1.00 96.19 79 THR A CA 1
ATOM 645 C C . THR A 1 79 ? 7.728 0.971 -26.512 1.00 96.19 79 THR A C 1
ATOM 647 O O . THR A 1 79 ? 7.620 -0.229 -26.776 1.00 96.19 79 THR A O 1
ATOM 650 N N . ALA A 1 80 ? 7.843 1.428 -25.275 1.00 97.81 80 ALA A N 1
ATOM 651 C CA . ALA A 1 80 ? 7.708 0.569 -24.115 1.00 97.81 80 ALA A CA 1
ATOM 652 C C . ALA A 1 80 ? 6.949 1.311 -23.020 1.00 97.81 80 ALA A C 1
ATOM 654 O O . ALA A 1 80 ? 6.993 2.544 -22.952 1.00 97.81 80 ALA A O 1
ATOM 655 N N . SER A 1 81 ? 6.257 0.555 -22.178 1.00 98.31 81 SER A N 1
ATOM 656 C CA . SER A 1 81 ? 5.401 1.105 -21.135 1.00 98.31 81 SER A CA 1
ATOM 657 C C . SER A 1 81 ? 5.745 0.506 -19.782 1.00 98.31 81 SER A C 1
ATOM 659 O O . SER A 1 81 ? 6.199 -0.634 -19.699 1.00 98.31 81 SER A O 1
ATOM 661 N N . TYR A 1 82 ? 5.528 1.284 -18.728 1.00 98.31 82 TYR A N 1
ATOM 662 C CA . TYR A 1 82 ? 5.704 0.851 -17.350 1.00 98.31 82 TYR A CA 1
ATOM 663 C C . TYR A 1 82 ? 4.647 1.508 -16.460 1.00 98.31 82 TYR A C 1
ATOM 665 O O . TYR A 1 82 ? 4.451 2.724 -16.523 1.00 98.31 82 TYR A O 1
ATOM 673 N N . VAL A 1 83 ? 3.967 0.713 -15.635 1.00 98.38 83 VAL A N 1
ATOM 674 C CA . VAL A 1 83 ? 3.002 1.207 -14.650 1.00 98.38 83 VAL A CA 1
ATOM 675 C C . VAL A 1 83 ? 3.721 1.652 -13.381 1.00 98.38 83 VAL A C 1
ATOM 677 O O . VAL A 1 83 ? 4.404 0.868 -12.728 1.00 98.38 83 VAL A O 1
ATOM 680 N N . ALA A 1 84 ? 3.531 2.915 -13.018 1.00 96.69 84 ALA A N 1
ATOM 681 C CA . ALA A 1 84 ? 3.932 3.492 -11.748 1.00 96.69 84 ALA A CA 1
ATOM 682 C C . ALA A 1 84 ? 2.773 3.422 -10.745 1.00 96.69 84 ALA A C 1
ATOM 684 O O . ALA A 1 84 ? 1.686 3.926 -11.027 1.00 96.69 84 ALA A O 1
ATOM 685 N N . ASP A 1 85 ? 3.028 2.833 -9.578 1.00 94.25 85 ASP A N 1
ATOM 686 C CA . ASP A 1 85 ? 2.114 2.745 -8.430 1.00 94.25 85 ASP A CA 1
ATOM 687 C C . ASP A 1 85 ? 2.416 3.761 -7.322 1.00 94.25 85 ASP A C 1
ATOM 689 O O . ASP A 1 85 ? 1.739 3.785 -6.300 1.00 94.25 85 ASP A O 1
ATOM 693 N N . ARG A 1 86 ? 3.424 4.619 -7.506 1.00 90.88 86 ARG A N 1
ATOM 694 C CA . ARG A 1 86 ? 3.778 5.669 -6.550 1.00 90.88 86 ARG A CA 1
ATOM 695 C C . ARG A 1 86 ? 4.418 6.871 -7.224 1.00 90.88 86 ARG A C 1
ATOM 697 O O . ARG A 1 86 ? 4.867 6.821 -8.367 1.00 90.88 86 ARG A O 1
ATOM 704 N N . ASN A 1 87 ? 4.462 7.974 -6.487 1.00 90.00 87 ASN A N 1
ATOM 705 C CA . ASN A 1 87 ? 5.216 9.151 -6.898 1.00 90.00 87 ASN A CA 1
ATOM 706 C C . ASN A 1 87 ? 6.710 8.828 -6.937 1.00 90.00 87 ASN A C 1
ATOM 708 O O . ASN A 1 87 ? 7.224 8.126 -6.068 1.00 90.00 87 ASN A O 1
ATOM 712 N N . GLY A 1 88 ? 7.415 9.366 -7.928 1.00 90.50 88 GLY A N 1
ATOM 713 C CA . GLY A 1 88 ? 8.834 9.082 -8.086 1.00 90.50 88 GLY A CA 1
ATOM 714 C C . GLY A 1 88 ? 9.387 9.486 -9.442 1.00 90.50 88 GLY A C 1
ATOM 715 O O . GLY A 1 88 ? 8.679 9.983 -10.320 1.00 90.50 88 GLY A O 1
ATOM 716 N N . GLU A 1 89 ? 10.687 9.277 -9.600 1.00 93.19 89 GLU A N 1
ATOM 717 C CA . GLU A 1 89 ? 11.407 9.489 -10.850 1.00 93.19 89 GLU A CA 1
ATOM 718 C C . GLU A 1 89 ? 11.705 8.129 -11.481 1.00 93.19 89 GLU A C 1
ATOM 720 O O . GLU A 1 89 ? 12.488 7.352 -10.948 1.00 93.19 89 GLU A O 1
ATOM 725 N N . TYR A 1 90 ? 11.052 7.841 -12.606 1.00 96.00 90 TYR A N 1
ATOM 726 C CA . TYR A 1 90 ? 11.110 6.556 -13.296 1.00 96.00 90 TYR A CA 1
ATOM 727 C C . TYR A 1 90 ? 12.086 6.649 -14.478 1.00 96.00 90 TYR A C 1
ATOM 729 O O . TYR A 1 90 ? 11.792 7.353 -15.456 1.00 96.00 90 TYR A O 1
ATOM 737 N N . PRO A 1 91 ? 13.260 5.993 -14.407 1.00 96.94 91 PRO A N 1
ATOM 738 C CA . PRO A 1 91 ? 14.251 6.036 -15.471 1.00 96.94 91 PRO A CA 1
ATOM 739 C C . PRO A 1 91 ? 13.951 5.007 -16.564 1.00 96.94 91 PRO A C 1
ATOM 741 O O . PRO A 1 91 ? 13.610 3.859 -16.303 1.00 96.94 91 PRO A O 1
ATOM 744 N N . PHE A 1 92 ? 14.167 5.413 -17.808 1.00 97.06 92 PHE A N 1
ATOM 745 C CA . PHE A 1 92 ? 14.167 4.556 -18.984 1.00 97.06 92 PHE A CA 1
ATOM 746 C C . PHE A 1 92 ? 15.511 4.713 -19.680 1.00 97.06 92 PHE A C 1
ATOM 748 O O . PHE A 1 92 ? 15.908 5.824 -20.041 1.00 97.06 92 PHE A O 1
ATOM 755 N N . THR A 1 93 ? 16.225 3.612 -19.882 1.00 96.06 93 THR A N 1
ATOM 756 C CA . THR A 1 93 ? 17.557 3.652 -20.491 1.00 96.06 93 THR A CA 1
ATOM 757 C C . THR A 1 93 ? 17.517 3.034 -21.872 1.00 96.06 93 THR A C 1
ATOM 759 O O . THR A 1 93 ? 17.137 1.882 -22.042 1.00 96.06 93 THR A O 1
ATOM 762 N N . ILE A 1 94 ? 17.939 3.799 -22.871 1.00 95.00 94 ILE A N 1
ATOM 763 C CA . ILE A 1 94 ? 17.973 3.348 -24.256 1.00 95.00 94 ILE A CA 1
ATOM 764 C C . ILE A 1 94 ? 19.410 3.012 -24.609 1.00 95.00 94 ILE A C 1
ATOM 766 O O . ILE A 1 94 ? 20.308 3.848 -24.464 1.00 95.00 94 ILE A O 1
ATOM 770 N N . TYR A 1 95 ? 19.600 1.787 -25.084 1.00 88.62 95 TYR A N 1
ATOM 771 C CA . TYR A 1 95 ? 20.833 1.348 -25.711 1.00 88.62 95 TYR A CA 1
ATOM 772 C C . TYR A 1 95 ? 20.609 1.262 -27.214 1.00 88.62 95 TYR A C 1
ATOM 774 O O . TYR A 1 95 ? 19.878 0.396 -27.690 1.00 88.62 95 TYR A O 1
ATOM 782 N N . ASP A 1 96 ? 21.268 2.133 -27.970 1.00 80.19 96 ASP A N 1
ATOM 783 C CA . ASP A 1 96 ? 21.294 2.021 -29.423 1.00 80.19 96 ASP A CA 1
ATOM 784 C C . ASP A 1 96 ? 22.707 2.202 -29.980 1.00 80.19 96 ASP A C 1
ATOM 786 O O . ASP A 1 96 ? 23.402 3.162 -29.653 1.00 80.19 96 ASP A O 1
ATOM 790 N N . ASN A 1 97 ? 23.133 1.257 -30.824 1.00 71.69 97 ASN A N 1
ATOM 791 C CA . ASN A 1 97 ? 24.383 1.304 -31.587 1.00 71.69 97 ASN A CA 1
ATOM 792 C C . ASN A 1 97 ? 25.622 1.739 -30.775 1.00 71.69 97 ASN A C 1
ATOM 794 O O . ASN A 1 97 ? 26.474 2.488 -31.249 1.00 71.69 97 ASN A O 1
ATOM 798 N N . GLY A 1 98 ? 25.732 1.257 -29.532 1.00 71.12 98 GLY A N 1
ATOM 799 C CA . GLY A 1 98 ? 26.852 1.554 -28.629 1.00 71.12 98 GLY A CA 1
ATOM 800 C C . GLY A 1 98 ? 26.717 2.861 -27.839 1.00 71.12 98 GLY A C 1
ATOM 801 O O . GLY A 1 98 ? 27.587 3.165 -27.027 1.00 71.12 98 GLY A O 1
ATOM 802 N N . THR A 1 99 ? 25.629 3.609 -28.026 1.00 79.81 99 THR A N 1
ATOM 803 C CA . THR A 1 99 ? 25.266 4.762 -27.199 1.00 79.81 99 THR A CA 1
ATOM 804 C C . THR A 1 99 ? 24.252 4.339 -26.142 1.00 79.81 99 THR A C 1
ATOM 806 O O . THR A 1 99 ? 23.240 3.713 -26.452 1.00 79.81 99 THR A O 1
ATOM 809 N N . LYS A 1 100 ? 24.519 4.714 -24.891 1.00 88.88 100 LYS A N 1
ATOM 810 C CA . LYS A 1 100 ? 23.587 4.611 -23.767 1.00 88.88 100 LYS A CA 1
ATOM 811 C C . LYS A 1 100 ? 23.068 6.006 -23.438 1.00 88.88 100 LYS A C 1
ATOM 813 O O . LYS A 1 100 ? 23.874 6.923 -23.277 1.00 88.88 100 LYS A O 1
ATOM 818 N N . LYS A 1 101 ? 21.752 6.173 -23.309 1.00 92.88 101 LYS A N 1
ATOM 819 C CA . LYS A 1 101 ? 21.153 7.417 -22.802 1.00 92.88 101 LYS A CA 1
ATOM 820 C C . LYS A 1 101 ? 19.976 7.100 -21.887 1.00 92.88 101 LYS A C 1
ATOM 822 O O . LYS A 1 101 ? 19.066 6.374 -22.278 1.00 92.88 101 LYS A O 1
ATOM 827 N N . THR A 1 102 ? 20.007 7.648 -20.677 1.00 94.69 102 THR A N 1
ATOM 828 C CA . THR A 1 102 ? 18.930 7.514 -19.690 1.00 94.69 102 THR A CA 1
ATOM 829 C C . THR A 1 102 ? 18.022 8.741 -19.745 1.00 94.69 102 THR A C 1
ATOM 831 O O . THR A 1 102 ? 18.500 9.876 -19.741 1.00 94.69 102 THR A O 1
ATOM 834 N N . PHE A 1 103 ? 16.714 8.509 -19.809 1.00 95.38 103 PHE A N 1
ATOM 835 C CA . PHE A 1 103 ? 15.665 9.522 -19.786 1.00 95.38 103 PHE A CA 1
ATOM 836 C C . PHE A 1 103 ? 14.745 9.263 -18.601 1.00 95.38 103 PHE A C 1
ATOM 838 O O . PHE A 1 103 ? 14.332 8.130 -18.379 1.00 95.38 103 PHE A O 1
ATOM 845 N N . THR A 1 104 ? 14.390 10.310 -17.869 1.00 95.25 104 THR A N 1
ATOM 846 C CA . THR A 1 104 ? 13.598 10.184 -16.643 1.00 95.25 104 THR A CA 1
ATOM 847 C C . THR A 1 104 ? 12.236 10.827 -16.825 1.00 95.25 104 THR A C 1
ATOM 849 O O . THR A 1 104 ? 12.138 11.939 -17.348 1.00 95.25 104 THR A O 1
ATOM 852 N N . TYR A 1 105 ? 11.197 10.146 -16.348 1.00 95.81 105 TYR A N 1
ATOM 853 C CA . TYR A 1 105 ? 9.852 10.693 -16.242 1.00 95.81 105 TYR A CA 1
ATOM 854 C C . TYR A 1 105 ? 9.447 10.817 -14.769 1.00 95.81 105 TYR A C 1
ATOM 856 O O . TYR A 1 105 ? 9.617 9.877 -13.993 1.00 95.81 105 TYR A O 1
ATOM 864 N N . LYS A 1 106 ? 8.933 11.985 -14.368 1.00 94.44 106 LYS A N 1
ATOM 865 C CA . LYS A 1 106 ? 8.541 12.261 -12.980 1.00 94.44 106 LYS A CA 1
ATOM 866 C C . LYS A 1 106 ? 7.040 12.082 -12.804 1.00 94.44 106 LYS A C 1
ATOM 868 O O . LYS A 1 106 ? 6.265 12.892 -13.305 1.00 94.44 106 LYS A O 1
ATOM 873 N N . VAL A 1 107 ? 6.660 11.066 -12.041 1.00 92.94 107 VAL A N 1
ATOM 874 C CA . VAL A 1 107 ? 5.272 10.767 -11.684 1.00 92.94 107 VAL A CA 1
ATOM 875 C C . VAL A 1 107 ? 4.897 11.490 -10.395 1.00 92.94 107 VAL A C 1
ATOM 877 O O . VAL A 1 107 ? 5.677 11.525 -9.438 1.00 92.94 107 VAL A O 1
ATOM 880 N N . LYS A 1 108 ? 3.699 12.080 -10.380 1.00 89.12 108 LYS A N 1
ATOM 881 C CA . LYS A 1 108 ? 3.110 12.790 -9.238 1.00 89.12 108 LYS A CA 1
ATOM 882 C C . LYS A 1 108 ? 1.632 12.418 -9.089 1.00 89.12 108 LYS A C 1
ATOM 884 O O . LYS A 1 108 ? 1.007 11.995 -10.058 1.00 89.12 108 LYS A O 1
ATOM 889 N N . ASN A 1 109 ? 1.067 12.704 -7.916 1.00 83.62 109 ASN A N 1
ATOM 890 C CA . ASN A 1 109 ? -0.351 12.524 -7.587 1.00 83.62 109 ASN A CA 1
ATOM 891 C C . ASN A 1 109 ? -0.844 11.062 -7.605 1.00 83.62 109 ASN A C 1
ATOM 893 O O . ASN A 1 109 ? -1.999 10.828 -7.947 1.00 83.62 109 ASN A O 1
ATOM 897 N N . ILE A 1 110 ? 0.017 10.106 -7.248 1.00 80.19 110 ILE A N 1
ATOM 898 C CA . ILE A 1 110 ? -0.365 8.734 -6.887 1.00 80.19 110 ILE A CA 1
ATOM 899 C C . ILE A 1 110 ? -0.259 8.581 -5.368 1.00 80.19 110 ILE A C 1
ATOM 901 O O . ILE A 1 110 ? 0.789 8.911 -4.799 1.00 80.19 110 ILE A O 1
ATOM 905 N N . GLY A 1 111 ? -1.314 8.085 -4.724 1.00 65.56 111 GLY A N 1
ATOM 906 C CA . GLY A 1 111 ? -1.390 7.923 -3.278 1.00 65.56 111 GLY A CA 1
ATOM 907 C C . GLY A 1 111 ? -1.603 9.250 -2.547 1.00 65.56 111 GLY A C 1
ATOM 908 O O . GLY A 1 111 ? -1.414 10.345 -3.091 1.00 65.56 111 GLY A O 1
ATOM 909 N N . SER A 1 112 ? -2.010 9.174 -1.279 1.00 46.91 112 SER A N 1
ATOM 910 C CA . SER A 1 112 ? -2.208 10.355 -0.439 1.00 46.91 112 SER A CA 1
ATOM 911 C C . SER A 1 112 ? -0.883 11.088 -0.190 1.00 46.91 112 SER A C 1
ATOM 913 O O . SER A 1 112 ? -0.063 10.620 0.590 1.00 46.91 112 SER A O 1
ATOM 915 N N . VAL A 1 113 ? -0.739 12.254 -0.834 1.00 40.84 113 VAL A N 1
ATOM 916 C CA . VAL A 1 113 ? -0.036 13.472 -0.384 1.00 40.84 113 VAL A CA 1
ATOM 917 C C . VAL A 1 113 ? 1.429 13.260 0.062 1.00 40.84 113 VAL A C 1
ATOM 919 O O . VAL A 1 113 ? 1.725 12.711 1.119 1.00 40.84 113 VAL A O 1
ATOM 922 N N . SER A 1 114 ? 2.361 13.725 -0.774 1.00 37.47 114 SER A N 1
ATOM 923 C CA . SER A 1 114 ? 3.814 13.547 -0.638 1.00 37.47 114 SER A CA 1
ATOM 924 C C . SER A 1 114 ? 4.395 14.131 0.661 1.00 37.47 114 SER A C 1
ATOM 926 O O . SER A 1 114 ? 3.791 14.987 1.302 1.00 37.47 114 SER A O 1
ATOM 928 N N . GLU A 1 115 ? 5.606 13.720 1.059 1.00 39.16 115 GLU A N 1
ATOM 929 C CA . GLU A 1 115 ? 6.273 14.289 2.245 1.00 39.16 115 GLU A CA 1
ATOM 930 C C . GLU A 1 115 ? 6.503 15.806 2.157 1.00 39.16 115 GLU A C 1
ATOM 932 O O . GLU A 1 115 ? 6.524 16.483 3.185 1.00 39.16 115 GLU A O 1
ATOM 937 N N . ASP A 1 116 ? 6.591 16.356 0.944 1.00 38.38 116 ASP A N 1
ATOM 938 C CA . ASP A 1 116 ? 6.697 17.800 0.713 1.00 38.38 116 ASP A CA 1
ATOM 939 C C . ASP A 1 116 ? 5.393 18.553 1.045 1.00 38.38 116 ASP A C 1
ATOM 941 O O . ASP A 1 116 ? 5.427 19.732 1.402 1.00 38.38 116 ASP A O 1
ATOM 945 N N . ASP A 1 117 ? 4.250 17.866 1.045 1.00 41.06 117 ASP A N 1
ATOM 946 C CA . ASP A 1 117 ? 2.958 18.418 1.458 1.00 41.06 117 ASP A CA 1
ATOM 947 C C . ASP A 1 117 ? 2.756 18.354 2.994 1.00 41.06 117 ASP A C 1
ATOM 949 O O . ASP A 1 117 ? 1.875 19.025 3.548 1.00 41.06 117 ASP A O 1
ATOM 953 N N . LYS A 1 118 ? 3.606 17.613 3.732 1.00 43.28 118 LYS A N 1
ATOM 954 C CA . LYS A 1 118 ? 3.527 17.479 5.207 1.00 43.28 118 LYS A CA 1
ATOM 955 C C . LYS A 1 118 ? 3.774 18.794 5.956 1.00 43.28 118 LYS A C 1
ATOM 957 O O . LYS A 1 118 ? 3.449 18.884 7.136 1.00 43.28 118 LYS A O 1
ATOM 962 N N . LYS A 1 119 ? 4.324 19.831 5.313 1.00 41.34 119 LYS A N 1
ATOM 963 C CA . LYS A 1 119 ? 4.517 21.145 5.959 1.00 41.34 119 LYS A CA 1
ATOM 964 C C . LYS A 1 119 ? 3.307 22.081 5.858 1.00 41.34 119 LYS A C 1
ATOM 966 O O . LYS A 1 119 ? 3.300 23.089 6.559 1.00 4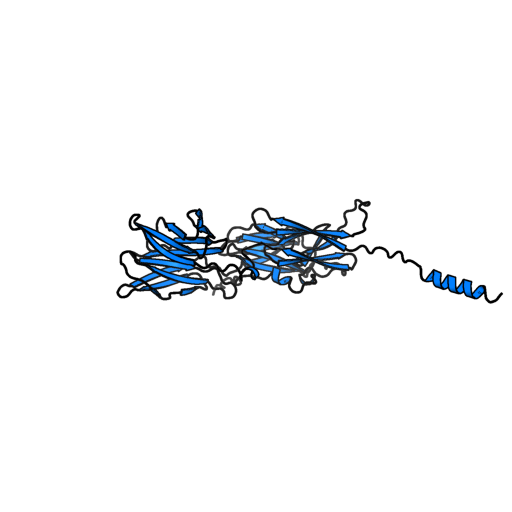1.34 119 LYS A O 1
ATOM 971 N N . SER A 1 120 ? 2.301 21.768 5.033 1.00 43.50 120 SER A N 1
ATOM 972 C CA . SER A 1 120 ? 1.189 22.685 4.728 1.00 43.50 120 SER A CA 1
ATOM 973 C C . SER A 1 120 ? -0.192 22.225 5.227 1.00 43.50 120 SER A C 1
ATOM 975 O O . SER A 1 120 ? -1.043 23.081 5.446 1.00 43.50 120 SER A O 1
ATOM 977 N N . ASP A 1 121 ? -0.428 20.923 5.455 1.00 54.91 121 ASP A N 1
ATOM 978 C CA . ASP A 1 121 ? -1.777 20.383 5.741 1.00 54.91 121 ASP A CA 1
ATOM 979 C C . ASP A 1 121 ? -1.833 19.404 6.932 1.00 54.91 121 ASP A C 1
ATOM 981 O O . ASP A 1 121 ? -2.370 18.289 6.842 1.00 54.91 121 ASP A O 1
ATOM 985 N N . ASN A 1 122 ? -1.310 19.812 8.091 1.00 69.44 122 ASN A N 1
ATOM 986 C CA . ASN A 1 122 ? -1.690 19.146 9.339 1.00 69.44 122 ASN A CA 1
ATOM 987 C C . ASN A 1 122 ? -3.187 19.390 9.584 1.00 69.44 122 ASN A C 1
ATOM 989 O O . ASN A 1 122 ? -3.644 20.533 9.613 1.00 69.44 122 ASN A O 1
ATOM 993 N N . ILE A 1 123 ? -3.955 18.306 9.700 1.00 80.44 123 ILE A N 1
ATOM 994 C CA . ILE A 1 123 ? -5.383 18.360 10.018 1.00 80.44 123 ILE A CA 1
ATOM 995 C C . ILE A 1 123 ? -5.491 18.354 11.537 1.00 80.44 123 ILE A C 1
ATOM 997 O O . ILE A 1 123 ? -5.165 17.352 12.169 1.00 80.44 123 ILE A O 1
ATOM 1001 N N . TYR A 1 124 ? -5.917 19.475 12.113 1.00 85.75 124 TYR A N 1
ATOM 1002 C CA . TYR A 1 124 ? -6.179 19.578 13.545 1.00 85.75 124 TYR A CA 1
ATOM 1003 C C . TYR A 1 124 ? -7.673 19.462 13.797 1.00 85.75 124 TYR A C 1
ATOM 1005 O O . TYR A 1 124 ? -8.476 20.145 13.155 1.00 85.75 124 TYR A O 1
ATOM 1013 N N . PHE A 1 125 ? -8.039 18.590 14.728 1.00 91.75 125 PHE A N 1
ATOM 1014 C CA . PHE A 1 125 ? -9.421 18.394 15.121 1.00 91.75 125 PHE A CA 1
ATOM 1015 C C . PHE A 1 125 ? -9.519 17.763 16.503 1.00 91.75 125 PHE A C 1
ATOM 1017 O O . PHE A 1 125 ? -8.618 17.054 16.948 1.00 91.75 125 PHE A O 1
ATOM 1024 N N . GLU A 1 126 ? -10.639 18.020 17.161 1.00 94.56 126 GLU A N 1
ATOM 1025 C CA . GLU A 1 126 ? -11.031 17.374 18.407 1.00 94.56 126 GLU A CA 1
ATOM 1026 C C . GLU A 1 126 ? -12.188 16.422 18.129 1.00 94.56 126 GLU A C 1
ATOM 1028 O O . GLU A 1 126 ? -13.034 16.691 17.272 1.00 94.56 126 GLU A O 1
ATOM 1033 N N . TYR A 1 127 ? -12.244 15.308 18.853 1.00 96.31 127 TYR A N 1
ATOM 1034 C CA . TYR A 1 127 ? -13.293 14.314 18.678 1.00 96.31 127 TYR A CA 1
ATOM 1035 C C . TYR A 1 127 ? -13.671 13.637 19.997 1.00 96.31 127 TYR A C 1
ATOM 1037 O O . TYR A 1 127 ? -12.940 13.689 20.985 1.00 96.31 127 TYR A O 1
ATOM 1045 N N . GLY A 1 128 ? -14.838 12.998 20.020 1.00 96.88 128 GLY A N 1
ATOM 1046 C CA . GLY A 1 128 ? -15.290 12.214 21.163 1.00 96.88 128 GLY A CA 1
ATOM 1047 C C . GLY A 1 128 ? -16.705 11.676 20.994 1.00 96.88 128 GLY A C 1
ATOM 1048 O O . GLY A 1 128 ? -17.422 12.034 20.057 1.00 96.88 128 GLY A O 1
ATOM 1049 N N . LEU A 1 129 ? -17.128 10.822 21.925 1.00 97.06 129 LEU A N 1
ATOM 1050 C CA . LEU A 1 129 ? -18.516 10.372 21.996 1.00 97.06 129 LEU A CA 1
ATOM 1051 C C . LEU A 1 129 ? -19.380 11.344 22.800 1.00 97.06 129 LEU A C 1
ATOM 1053 O O . LEU A 1 129 ? -18.979 11.867 23.839 1.00 97.06 129 LEU A O 1
ATOM 1057 N N . LYS A 1 130 ? -20.609 11.533 22.327 1.00 96.19 130 LYS A N 1
ATOM 1058 C CA . LYS A 1 130 ? -21.687 12.248 23.013 1.00 96.19 130 LYS A CA 1
ATOM 1059 C C . LYS A 1 130 ? -22.948 11.384 23.018 1.00 96.19 130 LYS A C 1
ATOM 1061 O O . LYS A 1 130 ? -23.052 10.433 22.244 1.00 96.19 130 LYS A O 1
ATOM 1066 N N . TYR A 1 131 ? -23.910 11.723 23.873 1.00 94.88 131 TYR A N 1
ATOM 1067 C CA . TYR A 1 131 ? -25.193 11.028 23.973 1.00 94.88 131 TYR A CA 1
ATOM 1068 C C . TYR A 1 131 ? -26.351 11.985 23.693 1.00 94.88 131 TYR A C 1
ATOM 1070 O O . TYR A 1 131 ? -26.451 13.049 24.302 1.00 94.88 131 TYR A O 1
ATOM 1078 N N . ASP A 1 132 ? -27.224 11.603 22.766 1.00 95.06 132 ASP A N 1
ATOM 1079 C CA . ASP A 1 132 ? -28.499 12.263 22.500 1.00 95.06 132 ASP A CA 1
ATOM 1080 C C . ASP A 1 132 ? -29.568 11.592 23.377 1.00 95.06 132 ASP A C 1
ATOM 1082 O O . ASP A 1 132 ? -29.962 10.448 23.133 1.00 95.06 132 ASP A O 1
ATOM 1086 N N . TYR A 1 133 ? -30.009 12.284 24.431 1.00 92.06 133 TYR A N 1
ATOM 1087 C CA . TYR A 1 133 ? -30.969 11.750 25.405 1.00 92.06 133 TYR A CA 1
ATOM 1088 C C . TYR A 1 133 ? -32.389 11.613 24.848 1.00 92.06 133 TYR A C 1
ATOM 1090 O O . TYR A 1 133 ? -33.147 10.768 25.327 1.00 92.06 133 TYR A O 1
ATOM 1098 N N . GLU A 1 134 ? -32.750 12.400 23.832 1.00 93.81 134 GLU A N 1
ATOM 1099 C CA . GLU A 1 134 ? -34.063 12.316 23.190 1.00 93.81 134 GLU A CA 1
ATOM 1100 C C . GLU A 1 134 ? -34.130 11.080 22.292 1.00 93.81 134 GLU A C 1
ATOM 1102 O O . GLU A 1 134 ? -35.085 10.303 22.360 1.00 93.81 134 GLU A O 1
ATOM 1107 N N . LYS A 1 135 ? -33.071 10.844 21.507 1.00 92.31 135 LYS A N 1
ATOM 1108 C CA . LYS A 1 135 ? -32.946 9.656 20.646 1.00 92.31 135 LYS A CA 1
ATOM 1109 C C . LYS A 1 135 ? -32.457 8.413 21.381 1.00 92.31 135 LYS A C 1
ATOM 1111 O O . LYS A 1 135 ? -32.543 7.315 20.835 1.00 92.31 135 LYS A O 1
ATOM 1116 N N . LYS A 1 136 ? -31.957 8.576 22.608 1.00 91.19 136 LYS A N 1
ATOM 1117 C CA . LYS A 1 136 ? -31.345 7.526 23.436 1.00 91.19 136 LYS A CA 1
ATOM 1118 C C . LYS A 1 136 ? -30.193 6.814 22.723 1.00 91.19 136 LYS A C 1
ATOM 1120 O O . LYS A 1 136 ? -30.098 5.586 22.735 1.00 91.19 136 LYS A O 1
ATOM 1125 N N . GLN A 1 137 ? -29.319 7.593 22.095 1.00 92.75 137 GLN A N 1
ATOM 1126 C CA . GLN A 1 137 ? -28.312 7.091 21.166 1.00 92.75 137 GLN A CA 1
ATOM 1127 C C . GLN A 1 137 ? -26.994 7.856 21.308 1.00 92.75 137 GLN A C 1
ATOM 1129 O O . GLN A 1 137 ? -26.996 9.072 21.494 1.00 92.75 137 GLN A O 1
ATOM 1134 N N . ILE A 1 138 ? -25.862 7.158 21.178 1.00 96.06 138 ILE A N 1
ATOM 1135 C CA . ILE A 1 138 ? -24.558 7.819 21.072 1.00 96.06 138 ILE A CA 1
ATOM 1136 C C . ILE A 1 138 ? -24.321 8.363 19.660 1.00 96.06 138 ILE A C 1
ATOM 1138 O O . ILE A 1 138 ? -24.780 7.804 18.658 1.00 96.06 138 ILE A O 1
ATOM 1142 N N . PHE A 1 139 ? -23.528 9.420 19.576 1.00 97.00 139 PHE A N 1
ATOM 1143 C CA . PHE A 1 139 ? -22.973 9.898 18.320 1.00 97.00 139 PHE A CA 1
ATOM 1144 C C . PHE A 1 139 ? -21.507 10.278 18.496 1.00 97.00 139 PHE A C 1
ATOM 1146 O O . PHE A 1 139 ? -21.080 10.741 19.555 1.00 97.00 139 PHE A O 1
ATOM 1153 N N . PHE A 1 140 ? -20.739 10.062 17.437 1.00 97.69 140 PHE A N 1
ATOM 1154 C CA . PHE A 1 140 ? -19.364 10.509 17.326 1.00 97.69 140 PHE A CA 1
ATOM 1155 C C . PHE A 1 140 ? -19.355 11.963 16.856 1.00 97.69 140 PHE A C 1
ATOM 1157 O O . PHE A 1 140 ? -19.928 12.284 15.813 1.00 97.69 140 PHE A O 1
ATOM 1164 N N . SER A 1 141 ? -18.759 12.843 17.653 1.00 97.50 141 SER A N 1
ATOM 1165 C CA . SER A 1 141 ? -18.698 14.282 17.408 1.00 97.50 141 SER A CA 1
ATOM 1166 C C . SER A 1 141 ? -17.266 14.668 17.073 1.00 97.50 141 SER A C 1
ATOM 1168 O O . SER A 1 141 ? -16.358 14.288 17.807 1.00 97.50 141 SER A O 1
ATOM 1170 N N . MET A 1 142 ? -17.074 15.429 15.998 1.00 96.56 142 MET A N 1
ATOM 1171 C CA . MET A 1 142 ? -15.791 16.019 15.624 1.00 96.56 142 MET A CA 1
ATOM 1172 C C . MET A 1 142 ? -15.920 17.522 15.396 1.00 96.56 142 MET A C 1
ATOM 1174 O O . MET A 1 142 ? -16.897 17.985 14.802 1.00 96.56 142 MET A O 1
ATOM 1178 N N . GLN A 1 143 ? -14.891 18.256 15.808 1.00 97.00 143 GLN A N 1
ATOM 1179 C CA . GLN A 1 143 ? -14.706 19.684 15.571 1.00 97.00 143 GLN A CA 1
ATOM 1180 C C . GLN A 1 143 ? -13.382 19.895 14.840 1.00 97.00 143 GLN A C 1
ATOM 1182 O O . GLN A 1 143 ? -12.318 19.594 15.375 1.00 97.00 143 GLN A O 1
ATOM 1187 N N . LEU A 1 144 ? -13.459 20.375 13.604 1.00 94.06 144 LEU A N 1
ATOM 1188 C CA . LEU A 1 144 ? -12.326 20.592 12.713 1.00 94.06 144 LEU A CA 1
ATOM 1189 C C . LEU A 1 144 ? -11.857 22.050 12.772 1.00 94.06 144 LEU A C 1
ATOM 1191 O O . LEU A 1 144 ? -12.649 22.974 12.958 1.00 94.06 144 LEU A O 1
ATOM 1195 N N . ASP A 1 145 ? -10.570 22.260 12.517 1.00 91.12 145 ASP A N 1
ATOM 1196 C CA . ASP A 1 145 ? -9.934 23.579 12.416 1.00 91.12 145 ASP A CA 1
ATOM 1197 C C . ASP A 1 145 ? -10.539 24.509 11.344 1.00 91.12 145 ASP A C 1
ATOM 1199 O O . ASP A 1 145 ? -10.537 25.732 11.498 1.00 91.12 145 ASP A O 1
ATOM 1203 N N . LYS A 1 146 ? -11.049 23.946 10.246 1.00 91.44 146 LYS A N 1
ATOM 1204 C CA . LYS A 1 146 ? -11.698 24.663 9.138 1.00 91.44 146 LYS A CA 1
ATOM 1205 C C . LYS A 1 146 ? -12.736 23.778 8.450 1.00 91.44 146 LYS A C 1
ATOM 1207 O O . LYS A 1 146 ? -12.862 22.596 8.756 1.00 91.44 146 LYS A O 1
ATOM 1212 N N . MET A 1 147 ? -13.487 24.341 7.500 1.00 93.75 147 MET A N 1
ATOM 1213 C CA . MET A 1 147 ? -14.358 23.526 6.649 1.00 93.75 147 MET A CA 1
ATOM 1214 C C . MET A 1 147 ? -13.509 22.570 5.814 1.00 93.75 147 MET A C 1
ATOM 1216 O O . MET A 1 147 ? -12.622 23.011 5.080 1.00 93.75 147 MET A O 1
ATOM 1220 N N . ARG A 1 148 ? -13.799 21.276 5.919 1.00 93.81 148 ARG A N 1
ATOM 1221 C CA . ARG A 1 148 ? -13.114 20.215 5.176 1.00 93.81 148 ARG A CA 1
ATOM 1222 C C . ARG A 1 148 ? -14.120 19.296 4.520 1.00 93.81 148 ARG A C 1
ATOM 1224 O O . ARG A 1 148 ? -15.294 19.270 4.896 1.00 93.81 148 ARG A O 1
ATOM 1231 N N . THR A 1 149 ? -13.658 18.546 3.528 1.00 94.75 149 THR A N 1
ATOM 1232 C CA . THR A 1 149 ? -14.463 17.469 2.961 1.00 94.75 149 THR A CA 1
ATOM 1233 C C . THR A 1 149 ? -14.370 16.274 3.893 1.00 94.75 149 THR A C 1
ATOM 1235 O O . THR A 1 149 ? -13.286 15.726 4.063 1.00 94.75 149 THR A O 1
ATOM 1238 N N . VAL A 1 150 ? -15.496 15.870 4.478 1.00 95.94 150 VAL A N 1
ATOM 1239 C CA . VAL A 1 150 ? -15.555 14.750 5.421 1.00 95.94 150 VAL A CA 1
ATOM 1240 C C . VAL A 1 150 ? -16.479 13.670 4.889 1.00 95.94 150 VAL A C 1
ATOM 1242 O O . VAL A 1 150 ? -17.628 13.950 4.546 1.00 95.94 150 VAL A O 1
ATOM 1245 N N . THR A 1 151 ? -16.007 12.429 4.852 1.00 96.12 151 THR A N 1
ATOM 1246 C CA . THR A 1 151 ? -16.843 11.262 4.555 1.00 96.12 151 THR A CA 1
ATOM 1247 C C . THR A 1 151 ? -16.935 10.385 5.792 1.00 96.12 151 THR A C 1
ATOM 1249 O O . THR A 1 151 ? -15.936 9.870 6.280 1.00 96.12 151 THR A O 1
ATOM 1252 N N . THR A 1 152 ? -18.153 10.227 6.300 1.00 95.81 152 THR A N 1
ATOM 1253 C CA . THR A 1 152 ? -18.492 9.300 7.390 1.00 95.81 152 THR A CA 1
ATOM 1254 C C . THR A 1 152 ? -19.260 8.107 6.815 1.00 95.81 152 THR A C 1
ATOM 1256 O O . THR A 1 152 ? -19.704 8.180 5.663 1.00 95.81 152 THR A O 1
ATOM 1259 N N . PRO A 1 153 ? -19.542 7.050 7.598 1.00 95.12 153 PRO A N 1
ATOM 1260 C CA . PRO A 1 153 ? -20.429 5.979 7.142 1.00 95.12 153 PRO A CA 1
ATOM 1261 C C . PRO A 1 153 ? -21.842 6.460 6.767 1.00 95.12 153 PRO A C 1
ATOM 1263 O O . PRO A 1 153 ? -22.531 5.798 5.997 1.00 95.12 153 PRO A O 1
ATOM 1266 N N . ALA A 1 154 ? -22.279 7.618 7.279 1.00 93.25 154 ALA A N 1
ATOM 1267 C CA . ALA A 1 154 ? -23.561 8.227 6.918 1.00 93.25 154 ALA A CA 1
ATOM 1268 C C . ALA A 1 154 ? -23.525 8.997 5.583 1.00 93.25 154 ALA A C 1
ATOM 1270 O O . ALA A 1 154 ? -24.578 9.354 5.056 1.00 93.25 154 ALA A O 1
ATOM 1271 N N . GLY A 1 155 ? -22.338 9.266 5.032 1.00 94.25 155 GLY A N 1
ATOM 1272 C CA . GLY A 1 155 ? -22.158 9.961 3.762 1.00 94.25 155 GLY A CA 1
ATOM 1273 C C . GLY A 1 155 ? -21.114 11.074 3.805 1.00 94.25 155 GLY A C 1
ATOM 1274 O O . GLY A 1 155 ? -20.437 11.309 4.811 1.00 94.25 155 GLY A O 1
ATOM 1275 N N . LYS A 1 156 ? -20.991 11.757 2.664 1.00 96.69 156 LYS A N 1
ATOM 1276 C CA . LYS A 1 156 ? -20.033 12.837 2.415 1.00 96.69 156 LYS A CA 1
ATOM 1277 C C . LYS A 1 156 ? -20.655 14.205 2.689 1.00 96.69 156 LYS A C 1
ATOM 1279 O O . LYS A 1 156 ? -21.756 14.489 2.224 1.00 96.69 156 LYS A O 1
ATOM 1284 N N . THR A 1 157 ? -19.925 15.066 3.387 1.00 95.69 157 THR A N 1
ATOM 1285 C CA . THR A 1 157 ? -20.312 16.443 3.709 1.00 95.69 157 THR A CA 1
ATOM 1286 C C . THR A 1 157 ? -19.114 17.390 3.595 1.00 95.69 157 THR A C 1
ATOM 1288 O O . THR A 1 157 ? -17.965 16.952 3.547 1.00 95.69 157 THR A O 1
ATOM 1291 N N . VAL A 1 158 ? -19.379 18.695 3.543 1.00 96.44 158 VAL A N 1
ATOM 1292 C CA . VAL A 1 158 ? -18.362 19.742 3.698 1.00 96.44 158 VAL A CA 1
ATOM 1293 C C . VAL A 1 158 ? -18.741 20.556 4.926 1.00 96.44 158 VAL A C 1
ATOM 1295 O O . VAL A 1 158 ? -19.732 21.283 4.906 1.00 96.44 158 VAL A O 1
ATOM 1298 N N . SER A 1 159 ? -17.989 20.392 6.010 1.00 95.31 159 SER A N 1
ATOM 1299 C CA . SER A 1 159 ? -18.306 20.995 7.306 1.00 95.31 159 SER A CA 1
ATOM 1300 C C . SER A 1 159 ? -17.045 21.165 8.146 1.00 95.31 159 SER A C 1
ATOM 1302 O O . SER A 1 159 ? -16.020 20.550 7.861 1.00 95.31 159 SER A O 1
ATOM 1304 N N . ASN A 1 160 ? -17.120 22.009 9.171 1.00 94.19 160 ASN A N 1
ATOM 1305 C CA . ASN A 1 160 ? -16.154 22.063 10.269 1.00 94.19 160 ASN A CA 1
ATOM 1306 C C . ASN A 1 160 ? -16.675 21.374 11.547 1.00 94.19 160 ASN A C 1
ATOM 1308 O O . ASN A 1 160 ? -15.895 21.108 12.448 1.00 94.19 160 ASN A O 1
ATOM 1312 N N . GLU A 1 161 ? -17.964 21.042 11.612 1.00 96.31 161 GLU A N 1
ATOM 1313 C CA . GLU A 1 161 ? -18.563 20.237 12.679 1.00 96.31 161 GLU A CA 1
ATOM 1314 C C . GLU A 1 161 ? -19.234 18.999 12.081 1.00 96.31 161 GLU A C 1
ATOM 1316 O O . GLU A 1 161 ? -20.022 19.094 11.133 1.00 96.31 161 GLU A O 1
ATOM 1321 N N . VAL A 1 162 ? -18.939 17.826 12.639 1.00 96.25 162 VAL A N 1
ATOM 1322 C CA . VAL A 1 162 ? -19.477 16.551 12.155 1.00 96.25 162 VAL A CA 1
ATOM 1323 C C . VAL A 1 162 ? -20.030 15.752 13.323 1.00 96.25 162 VAL A C 1
ATOM 1325 O O . VAL A 1 162 ? -19.334 15.514 14.303 1.00 96.25 162 VAL A O 1
ATOM 1328 N N . ASN A 1 163 ? -21.281 15.308 13.195 1.00 96.50 163 ASN A N 1
ATOM 1329 C CA . ASN A 1 163 ? -21.947 14.452 14.172 1.00 96.50 163 ASN A CA 1
ATOM 1330 C C . ASN A 1 163 ? -22.469 13.193 13.465 1.00 96.50 163 ASN A C 1
ATOM 1332 O O . ASN A 1 163 ? -23.430 13.252 12.697 1.00 96.50 163 ASN A O 1
ATOM 1336 N N . TYR A 1 164 ? -21.822 12.057 13.717 1.00 96.12 164 TYR A N 1
ATOM 1337 C CA . TYR A 1 164 ? -22.175 10.754 13.159 1.00 96.12 164 TYR A CA 1
ATOM 1338 C C . TYR A 1 164 ? -22.922 9.912 14.202 1.00 96.12 164 TYR A C 1
ATOM 1340 O O . TYR A 1 164 ? -22.343 9.456 15.186 1.00 96.12 164 TYR A O 1
ATOM 1348 N N . TYR A 1 165 ? -24.226 9.715 13.996 1.00 95.56 165 TYR A N 1
ATOM 1349 C CA . TYR A 1 165 ? -25.078 8.919 14.883 1.00 95.56 165 TYR A CA 1
ATOM 1350 C C . TYR A 1 165 ? -24.857 7.419 14.659 1.00 95.56 165 TYR A C 1
ATOM 1352 O O . TYR A 1 165 ? -25.052 6.919 13.552 1.00 95.56 165 TYR A O 1
ATOM 1360 N N . ILE A 1 166 ? -24.502 6.688 15.720 1.00 93.50 166 ILE A N 1
ATOM 1361 C CA . ILE A 1 166 ? -24.176 5.255 15.646 1.00 93.50 166 ILE A CA 1
ATOM 1362 C C . ILE A 1 166 ? -25.434 4.448 15.972 1.00 93.50 166 ILE A C 1
ATOM 1364 O O . ILE A 1 166 ? -25.901 4.459 17.111 1.00 93.50 166 ILE A O 1
ATOM 1368 N N . SER A 1 167 ? -26.037 3.808 14.965 1.00 80.56 167 SER A N 1
ATOM 1369 C CA . SER A 1 167 ? -27.392 3.218 15.014 1.00 80.56 167 SER A CA 1
ATOM 1370 C C . SER A 1 167 ? -27.608 2.202 16.138 1.00 80.56 167 SER A C 1
ATOM 1372 O O . SER A 1 167 ? -28.633 2.251 16.814 1.00 80.56 167 SER A O 1
ATOM 1374 N N . SER A 1 168 ? -26.650 1.302 16.372 1.00 82.00 168 SER A N 1
ATOM 1375 C CA . SER A 1 168 ? -26.686 0.384 17.513 1.00 82.00 168 SER A CA 1
ATOM 1376 C C . SER A 1 168 ? -25.297 -0.151 17.846 1.00 82.00 168 SER A C 1
ATOM 1378 O O . SER A 1 168 ? -24.641 -0.722 16.977 1.00 82.00 168 SER A O 1
ATOM 1380 N N . VAL A 1 169 ? -24.895 -0.048 19.114 1.00 88.00 169 VAL A N 1
ATOM 1381 C CA . VAL A 1 169 ? -23.711 -0.732 19.655 1.00 88.00 169 VAL A CA 1
ATOM 1382 C C . VAL A 1 169 ? -24.192 -1.856 20.564 1.00 88.00 169 VAL A C 1
ATOM 1384 O O . VAL A 1 169 ? -24.926 -1.611 21.526 1.00 88.00 169 VAL A O 1
ATOM 1387 N N . LYS A 1 170 ? -23.830 -3.095 20.222 1.00 91.38 170 LYS A N 1
ATOM 1388 C CA . LYS A 1 170 ? -24.133 -4.272 21.042 1.00 91.38 170 LYS A CA 1
ATOM 1389 C C . LYS A 1 170 ? -23.173 -4.328 22.228 1.00 91.38 170 LYS A C 1
ATOM 1391 O O . LYS A 1 170 ? -22.033 -3.884 22.133 1.00 91.38 170 LYS A O 1
ATOM 1396 N N . ASP A 1 171 ? -23.655 -4.870 23.338 1.00 92.94 171 ASP A N 1
ATOM 1397 C CA . ASP A 1 171 ? -22.843 -5.016 24.542 1.00 92.94 171 ASP A CA 1
ATOM 1398 C C . ASP A 1 171 ? -21.698 -6.008 24.297 1.00 92.94 171 ASP A C 1
ATOM 1400 O O . ASP A 1 171 ? -21.927 -7.084 23.747 1.00 92.94 171 ASP A O 1
ATOM 1404 N N . ASN A 1 172 ? -20.484 -5.625 24.686 1.00 89.31 172 ASN A N 1
ATOM 1405 C CA . ASN A 1 172 ? -19.229 -6.367 24.538 1.00 89.31 172 ASN A CA 1
ATOM 1406 C C . ASN A 1 172 ? -18.875 -6.770 23.097 1.00 89.31 172 ASN A C 1
ATOM 1408 O O . ASN A 1 172 ? -18.098 -7.695 22.885 1.00 89.31 172 ASN A O 1
ATOM 1412 N N . VAL A 1 173 ? -19.428 -6.077 22.097 1.00 89.94 173 VAL A N 1
ATOM 1413 C CA . VAL A 1 173 ? -19.087 -6.285 20.685 1.00 89.94 173 VAL A CA 1
ATOM 1414 C C . VAL A 1 173 ? -18.545 -4.975 20.114 1.00 89.94 173 VAL A C 1
ATOM 1416 O O . VAL A 1 173 ? -19.288 -3.987 20.088 1.00 89.94 173 VAL A O 1
ATOM 1419 N N . PRO A 1 174 ? -17.284 -4.940 19.645 1.00 90.56 174 PRO A N 1
ATOM 1420 C CA . PRO A 1 174 ? -16.723 -3.755 19.014 1.00 90.56 174 PRO A CA 1
ATOM 1421 C C . PRO A 1 174 ? -17.510 -3.328 17.772 1.00 90.56 174 PRO A C 1
ATOM 1423 O O . PRO A 1 174 ? -17.878 -4.142 16.925 1.00 90.56 174 PRO A O 1
ATOM 1426 N N . PHE A 1 175 ? -17.745 -2.026 17.654 1.00 92.56 175 PHE A N 1
ATOM 1427 C CA . PHE A 1 175 ? -18.286 -1.388 16.461 1.00 92.56 175 PHE A CA 1
ATOM 1428 C C . PHE A 1 175 ? -17.198 -0.528 15.814 1.00 92.56 175 PHE A C 1
ATOM 1430 O O . PHE A 1 175 ? -16.819 0.500 16.377 1.00 92.56 175 PHE A O 1
ATOM 1437 N N . SER A 1 176 ? -16.707 -0.938 14.646 1.00 92.69 176 SER A N 1
ATOM 1438 C CA . SER A 1 176 ? -15.639 -0.245 13.912 1.00 92.69 176 SER A CA 1
ATOM 1439 C C . SER A 1 176 ? -16.200 0.677 12.829 1.00 92.69 176 SER A C 1
ATOM 1441 O O . SER A 1 176 ? -17.176 0.335 12.158 1.00 92.69 176 SER A O 1
ATOM 1443 N N . PHE A 1 177 ? -15.578 1.837 12.634 1.00 93.75 177 PHE A N 1
ATOM 1444 C CA . PHE A 1 177 ? -15.881 2.751 11.533 1.00 93.75 177 PHE A CA 1
ATOM 1445 C C . PHE A 1 177 ? -14.680 3.640 11.199 1.00 93.75 177 PHE A C 1
ATOM 1447 O O . PHE A 1 177 ? -13.808 3.851 12.037 1.00 93.75 177 PHE A O 1
ATOM 1454 N N . SER A 1 178 ? -14.683 4.213 9.998 1.00 93.94 178 SER A N 1
ATOM 1455 C CA . SER A 1 178 ? -13.640 5.133 9.540 1.00 93.94 178 SER A CA 1
ATOM 1456 C C . SER A 1 178 ? -14.239 6.476 9.135 1.00 93.94 178 SER A C 1
ATOM 1458 O O . SER A 1 178 ? -15.401 6.559 8.719 1.00 93.94 178 SER A O 1
ATOM 1460 N N . VAL A 1 179 ? -13.434 7.529 9.236 1.00 94.38 179 VAL A N 1
ATOM 1461 C CA . VAL A 1 179 ? -13.755 8.871 8.750 1.00 94.38 179 VAL A CA 1
ATOM 1462 C C . VAL A 1 179 ? -12.650 9.329 7.803 1.00 94.38 179 VAL A C 1
ATOM 1464 O O . VAL A 1 179 ? -11.480 9.334 8.167 1.00 94.38 179 VAL A O 1
ATOM 1467 N N . ASP A 1 180 ? -13.022 9.715 6.586 1.00 92.56 180 ASP A N 1
ATOM 1468 C CA . ASP A 1 180 ? -12.120 10.353 5.622 1.00 92.56 180 ASP A CA 1
ATOM 1469 C C . ASP A 1 180 ? -12.217 11.871 5.785 1.00 92.56 180 ASP A C 1
ATOM 1471 O O . ASP A 1 180 ? -13.320 12.420 5.727 1.00 92.56 180 ASP A O 1
ATOM 1475 N N . ILE A 1 181 ? -11.083 12.543 5.984 1.00 91.38 181 ILE A N 1
ATOM 1476 C CA . ILE A 1 181 ? -10.972 14.002 5.995 1.00 91.38 181 ILE A CA 1
ATOM 1477 C C . ILE A 1 181 ? -9.960 14.404 4.928 1.00 91.38 181 ILE A C 1
ATOM 1479 O O . ILE A 1 181 ? -8.773 14.105 5.046 1.00 91.38 181 ILE A O 1
ATOM 1483 N N . ASP A 1 182 ? -10.421 15.095 3.887 1.00 87.56 182 ASP A N 1
ATOM 1484 C CA . ASP A 1 182 ? -9.590 15.521 2.756 1.00 87.56 182 ASP A CA 1
ATOM 1485 C C . ASP A 1 182 ? -8.711 14.377 2.185 1.00 87.56 182 ASP A C 1
ATOM 1487 O O . ASP A 1 182 ? -7.554 14.596 1.825 1.00 87.56 182 ASP A O 1
ATOM 1491 N N . LYS A 1 183 ? -9.269 13.157 2.073 1.00 82.19 183 LYS A N 1
ATOM 1492 C CA . LYS A 1 183 ? -8.610 11.913 1.619 1.00 82.19 183 LYS A CA 1
ATOM 1493 C C . LYS A 1 183 ? -7.640 11.265 2.614 1.00 82.19 183 LYS A C 1
ATOM 1495 O O . LYS A 1 183 ? -6.917 10.342 2.241 1.00 82.19 183 LYS A O 1
ATOM 1500 N N . LYS A 1 184 ? -7.592 11.729 3.865 1.00 82.69 184 LYS A N 1
ATOM 1501 C CA . LYS A 1 184 ? -6.884 11.045 4.959 1.00 82.69 184 LYS A CA 1
ATOM 1502 C C . LYS A 1 184 ? -7.885 10.249 5.786 1.00 82.69 184 LYS A C 1
ATOM 1504 O O . LYS A 1 184 ? -8.852 10.818 6.285 1.00 82.69 184 LYS A O 1
ATOM 1509 N N . VAL A 1 185 ? -7.652 8.947 5.918 1.00 87.00 185 VAL A N 1
ATOM 1510 C CA . VAL A 1 185 ? -8.530 8.030 6.658 1.00 87.00 185 VAL A CA 1
ATOM 1511 C C . VAL A 1 185 ? -8.094 7.942 8.120 1.00 87.00 185 VAL A C 1
ATOM 1513 O O . VAL A 1 185 ? -6.904 7.783 8.396 1.00 87.00 185 VAL A O 1
ATOM 1516 N N . TYR A 1 186 ? -9.070 8.038 9.022 1.00 89.25 186 TYR A N 1
ATOM 1517 C CA . TYR A 1 186 ? -8.939 7.894 10.471 1.00 89.25 186 TYR A CA 1
ATOM 1518 C C . TYR A 1 186 ? -9.874 6.785 10.959 1.00 89.25 186 TYR A C 1
ATOM 1520 O O . TYR A 1 186 ? -11.072 6.827 10.664 1.00 89.25 186 TYR A O 1
ATOM 1528 N N . ASP A 1 187 ? -9.341 5.814 11.700 1.00 91.19 187 ASP A N 1
ATOM 1529 C CA . ASP A 1 187 ? -10.069 4.616 12.120 1.00 91.19 187 ASP A CA 1
ATOM 1530 C C . ASP A 1 187 ? -10.453 4.667 13.600 1.00 91.19 187 ASP A C 1
ATOM 1532 O O . ASP A 1 187 ? -9.659 5.029 14.469 1.00 91.19 187 ASP A O 1
ATOM 1536 N N . TYR A 1 188 ? -11.690 4.268 13.893 1.00 93.88 188 TYR A N 1
ATOM 1537 C CA . TYR A 1 188 ? -12.261 4.299 15.233 1.00 93.88 188 TYR A CA 1
ATOM 1538 C C . TYR A 1 188 ? -12.987 3.000 15.565 1.00 93.88 188 TYR A C 1
ATOM 1540 O O . TYR A 1 188 ? -13.590 2.351 14.705 1.00 93.88 188 TYR A O 1
ATOM 1548 N N . ARG A 1 189 ? -13.007 2.656 16.854 1.00 93.88 189 ARG A N 1
ATOM 1549 C CA . ARG A 1 189 ? -13.863 1.601 17.404 1.00 93.88 189 ARG A CA 1
ATOM 1550 C C . ARG A 1 189 ? -14.613 2.098 18.624 1.00 93.88 189 ARG A C 1
ATOM 1552 O O . ARG A 1 189 ? -14.098 2.890 19.407 1.00 93.88 189 ARG A O 1
ATOM 1559 N N . VAL A 1 190 ? -15.831 1.604 18.802 1.00 96.12 190 VAL A N 1
ATOM 1560 C CA . VAL A 1 190 ? -16.645 1.863 19.990 1.00 96.12 190 VAL A CA 1
ATOM 1561 C C . VAL A 1 190 ? -17.072 0.549 20.610 1.00 96.12 190 VAL A C 1
ATOM 1563 O O . VAL A 1 190 ? -17.599 -0.323 19.924 1.00 96.12 190 VAL A O 1
ATOM 1566 N N . ILE A 1 191 ? -16.880 0.429 21.919 1.00 95.62 191 ILE A N 1
ATOM 1567 C CA . ILE A 1 191 ? -17.290 -0.736 22.702 1.00 95.62 191 ILE A CA 1
ATOM 1568 C C . ILE A 1 191 ? -18.228 -0.264 23.800 1.00 95.62 191 ILE A C 1
ATOM 1570 O O . ILE A 1 191 ? -17.951 0.722 24.482 1.00 95.62 191 ILE A O 1
ATOM 1574 N N . LYS A 1 192 ? -19.343 -0.969 23.971 1.00 95.75 192 LYS A N 1
ATOM 1575 C CA . LYS A 1 192 ? -20.276 -0.763 25.076 1.00 95.75 192 LYS A CA 1
ATOM 1576 C C . LYS A 1 192 ? -20.163 -1.929 26.053 1.00 95.75 192 LYS A C 1
ATOM 1578 O O . LYS A 1 192 ? -20.100 -3.066 25.606 1.00 95.75 192 LYS A O 1
ATOM 1583 N N . SER A 1 193 ? -20.161 -1.644 27.350 1.00 95.88 193 SER A N 1
ATOM 1584 C CA . SER A 1 193 ? -20.268 -2.646 28.413 1.00 95.88 193 SER A CA 1
ATOM 1585 C C . SER A 1 193 ? -21.163 -2.098 29.525 1.00 95.88 193 SER A C 1
ATOM 1587 O O . SER A 1 193 ? -20.790 -1.198 30.285 1.00 95.88 193 SER A O 1
ATOM 1589 N N . GLY A 1 194 ? -22.406 -2.575 29.569 1.00 93.50 194 GLY A N 1
ATOM 1590 C CA . GLY A 1 194 ? -23.454 -2.027 30.423 1.00 93.50 194 GLY A CA 1
ATOM 1591 C C . GLY A 1 194 ? -23.728 -0.549 30.120 1.00 93.50 194 GLY A C 1
ATOM 1592 O O . GLY A 1 194 ? -24.215 -0.195 29.044 1.00 93.50 194 GLY A O 1
ATOM 1593 N N . GLU A 1 195 ? -23.446 0.322 31.089 1.00 94.19 195 GLU A N 1
ATOM 1594 C CA . GLU A 1 195 ? -23.602 1.783 30.966 1.00 94.19 195 GLU A CA 1
ATOM 1595 C C . GLU A 1 195 ? -22.335 2.494 30.471 1.00 94.19 195 GLU A C 1
ATOM 1597 O O . GLU A 1 195 ? -22.365 3.691 30.173 1.00 94.19 195 GLU A O 1
ATOM 1602 N N . TYR A 1 196 ? -21.222 1.766 30.386 1.00 96.81 196 TYR A N 1
ATOM 1603 C CA . TYR A 1 196 ? -19.926 2.306 30.016 1.00 96.81 196 TYR A CA 1
ATOM 1604 C C . TYR A 1 196 ? -19.690 2.189 28.515 1.00 96.81 196 TYR A C 1
ATOM 1606 O O . TYR A 1 196 ? -20.097 1.218 27.871 1.00 96.81 196 TYR A O 1
ATOM 1614 N N . TYR A 1 197 ? -18.970 3.166 27.975 1.00 97.19 197 TYR A N 1
ATOM 1615 C CA . TYR A 1 197 ? -18.513 3.183 26.595 1.00 97.19 197 TYR A CA 1
ATOM 1616 C C . TYR A 1 197 ? -17.012 3.445 26.552 1.00 97.19 197 TYR A C 1
ATOM 1618 O O . TYR A 1 197 ? -16.491 4.260 27.315 1.00 97.19 197 TYR A O 1
ATOM 1626 N N . LEU A 1 198 ? -16.339 2.777 25.625 1.00 97.56 198 LEU A N 1
ATOM 1627 C CA . LEU A 1 198 ? -14.950 3.011 25.270 1.00 97.56 198 LEU A CA 1
ATOM 1628 C C . LEU A 1 198 ? -14.903 3.437 23.805 1.00 97.56 198 LEU A C 1
ATOM 1630 O O . LEU A 1 198 ? -15.374 2.701 22.939 1.00 97.56 198 LEU A O 1
ATOM 1634 N N . LEU A 1 199 ? -14.352 4.617 23.536 1.00 97.50 199 LEU A N 1
ATOM 1635 C CA . LEU A 1 199 ? -13.932 5.023 22.200 1.00 97.50 199 LEU A CA 1
ATOM 1636 C C . LEU A 1 199 ? -12.443 4.729 22.060 1.00 97.50 199 LEU A C 1
ATOM 1638 O O . LEU A 1 199 ? -11.652 5.111 22.922 1.00 97.50 199 LEU A O 1
ATOM 1642 N N . ILE A 1 200 ? -12.089 4.087 20.960 1.00 95.44 200 ILE A N 1
ATOM 1643 C CA . ILE A 1 200 ? -10.729 3.724 20.594 1.00 95.44 200 ILE A CA 1
ATOM 1644 C C . ILE A 1 200 ? -10.425 4.429 19.277 1.00 95.44 200 ILE A C 1
ATOM 1646 O O . ILE A 1 200 ? -11.160 4.250 18.306 1.00 95.44 200 ILE A O 1
ATOM 1650 N N . SER A 1 201 ? -9.377 5.239 19.252 1.00 93.69 201 SER A N 1
ATOM 1651 C CA . SER A 1 201 ? -8.823 5.833 18.035 1.00 93.69 201 SER A CA 1
ATOM 1652 C C . SER A 1 201 ? -7.594 5.038 17.630 1.00 93.69 201 SER A C 1
ATOM 1654 O O . SER A 1 201 ? -6.745 4.778 18.479 1.00 93.69 201 SER A O 1
ATOM 1656 N N . ILE A 1 202 ? -7.514 4.629 16.367 1.00 89.12 202 ILE A N 1
ATOM 1657 C CA . ILE A 1 202 ? -6.419 3.814 15.840 1.00 89.12 202 ILE A CA 1
ATOM 1658 C C . ILE A 1 202 ? -5.727 4.627 14.750 1.00 89.12 202 ILE A C 1
ATOM 1660 O O . ILE A 1 202 ? -6.336 4.996 13.743 1.00 89.12 202 ILE A O 1
ATOM 1664 N N . SER A 1 203 ? -4.453 4.949 14.968 1.00 81.50 203 SER A N 1
ATOM 1665 C CA . SER A 1 203 ? -3.664 5.690 13.987 1.00 81.50 203 SER A CA 1
ATOM 1666 C C . SER A 1 203 ? -3.358 4.844 12.747 1.00 81.50 203 SER A C 1
ATOM 1668 O O . SER A 1 203 ? -3.412 3.612 12.775 1.00 81.50 203 SER A O 1
ATOM 1670 N N . GLN A 1 204 ? -2.980 5.507 11.654 1.00 73.75 204 GLN A N 1
ATOM 1671 C CA . GLN A 1 204 ? -2.413 4.799 10.510 1.00 73.75 204 GLN A CA 1
ATOM 1672 C C . GLN A 1 204 ? -1.117 4.094 10.919 1.00 73.75 204 GLN A C 1
ATOM 1674 O O . GLN A 1 204 ? -0.347 4.611 11.728 1.00 73.75 204 GLN A O 1
ATOM 1679 N N . VAL A 1 205 ? -0.880 2.927 10.326 1.00 68.06 205 VAL A N 1
ATOM 1680 C CA . VAL A 1 205 ? 0.332 2.138 10.540 1.00 68.06 205 VAL A CA 1
ATOM 1681 C C . VAL A 1 205 ? 1.580 2.983 10.267 1.00 68.06 205 VAL A C 1
ATOM 1683 O O . VAL A 1 205 ? 1.756 3.535 9.179 1.00 68.06 205 VAL A O 1
ATOM 1686 N N . ASN A 1 206 ? 2.472 3.059 11.254 1.00 67.06 206 ASN A N 1
ATOM 1687 C CA . ASN A 1 206 ? 3.824 3.558 11.058 1.00 67.06 206 ASN A CA 1
ATOM 1688 C C . ASN A 1 206 ? 4.726 2.395 10.626 1.00 67.06 206 ASN A C 1
ATOM 1690 O O . ASN A 1 206 ? 5.154 1.596 11.456 1.00 67.06 206 ASN A O 1
ATOM 1694 N N . TYR A 1 207 ? 5.047 2.326 9.333 1.00 63.97 207 TYR A N 1
ATOM 1695 C CA . TYR A 1 207 ? 5.901 1.276 8.763 1.00 63.97 207 TYR A CA 1
ATOM 1696 C C . TYR A 1 207 ? 7.387 1.379 9.142 1.00 63.97 207 TYR A C 1
ATOM 1698 O O . TYR A 1 207 ? 8.119 0.415 8.939 1.00 63.97 207 TYR A O 1
ATOM 1706 N N . ASN A 1 208 ? 7.853 2.510 9.686 1.00 63.75 208 ASN A N 1
ATOM 1707 C CA . ASN A 1 208 ? 9.249 2.632 10.128 1.00 63.75 208 ASN A CA 1
ATOM 1708 C C . ASN A 1 208 ? 9.481 1.911 11.459 1.00 63.75 208 ASN A C 1
ATOM 1710 O O . ASN A 1 208 ? 10.522 1.287 11.650 1.00 63.75 208 ASN A O 1
ATOM 1714 N N . ASP A 1 209 ? 8.491 1.991 12.352 1.00 63.47 209 ASP A N 1
ATOM 1715 C CA . ASP A 1 209 ? 8.563 1.453 13.713 1.00 63.47 209 ASP A CA 1
ATOM 1716 C C . ASP A 1 209 ? 7.591 0.280 13.932 1.00 63.47 209 ASP A C 1
ATOM 1718 O O . ASP A 1 209 ? 7.419 -0.156 15.066 1.00 63.47 209 ASP A O 1
ATOM 1722 N N . TYR A 1 210 ? 6.927 -0.187 12.865 1.00 69.06 210 TYR A N 1
ATOM 1723 C CA . TYR A 1 210 ? 5.917 -1.256 12.847 1.00 69.06 210 TYR A CA 1
ATOM 1724 C C . TYR A 1 210 ? 4.919 -1.179 13.997 1.00 69.06 210 TYR A C 1
ATOM 1726 O O . TYR A 1 210 ? 4.735 -2.116 14.768 1.00 69.06 210 TYR A O 1
ATOM 1734 N N . SER A 1 211 ? 4.307 -0.010 14.134 1.00 72.88 211 SER A N 1
ATOM 1735 C CA . SER A 1 211 ? 3.398 0.250 15.235 1.00 72.88 211 SER A CA 1
ATOM 1736 C C . SER A 1 211 ? 2.227 1.125 14.833 1.00 72.88 211 SER A C 1
ATOM 1738 O O . SER A 1 211 ? 2.322 1.974 13.941 1.00 72.88 211 SER A O 1
ATOM 1740 N N . THR A 1 212 ? 1.114 0.939 15.533 1.00 79.69 212 THR A N 1
ATOM 1741 C CA . THR A 1 212 ? -0.012 1.862 15.518 1.00 79.69 212 THR A CA 1
ATOM 1742 C C . THR A 1 212 ? -0.207 2.422 16.917 1.00 79.69 212 THR A C 1
ATOM 1744 O O . THR A 1 212 ? -0.236 1.698 17.913 1.00 79.69 212 THR A O 1
ATOM 1747 N N . VAL A 1 213 ? -0.292 3.745 16.996 1.00 84.50 213 VAL A N 1
ATOM 1748 C CA . VAL A 1 213 ? -0.697 4.442 18.210 1.00 84.50 213 VAL A CA 1
ATOM 1749 C C . VAL A 1 213 ? -2.201 4.284 18.366 1.00 84.50 213 VAL A C 1
ATOM 1751 O O . VAL A 1 213 ? -2.972 4.588 17.452 1.00 84.50 213 VAL A O 1
ATOM 1754 N N . VAL A 1 214 ? -2.608 3.845 19.549 1.00 90.12 214 VAL A N 1
ATOM 1755 C CA . VAL A 1 214 ? -4.009 3.698 19.922 1.00 90.12 214 VAL A CA 1
ATOM 1756 C C . VAL A 1 214 ? -4.310 4.608 21.100 1.00 90.12 214 VAL A C 1
ATOM 1758 O O . VAL A 1 214 ? -3.571 4.620 22.079 1.00 90.12 214 VAL A O 1
ATOM 1761 N N . GLU A 1 215 ? -5.384 5.387 21.017 1.00 94.38 215 GLU A N 1
ATOM 1762 C CA . GLU A 1 215 ? -5.833 6.282 22.090 1.00 94.38 215 GLU A CA 1
ATOM 1763 C C . GLU A 1 215 ? -7.207 5.855 22.603 1.00 94.38 215 GLU A C 1
ATOM 1765 O O . GLU A 1 215 ? -8.070 5.443 21.823 1.00 94.38 215 GLU A O 1
ATOM 1770 N N . TYR A 1 216 ? -7.426 5.979 23.914 1.00 96.50 216 TYR A N 1
ATOM 1771 C CA . TYR A 1 216 ? -8.650 5.517 24.561 1.00 96.50 216 TYR A CA 1
ATOM 1772 C C . TYR A 1 216 ? -9.366 6.626 25.316 1.00 96.50 216 TYR A C 1
ATOM 1774 O O . TYR A 1 216 ? -8.770 7.380 26.088 1.00 96.50 216 TYR A O 1
ATOM 1782 N N . TYR A 1 217 ? -10.688 6.639 25.180 1.00 97.06 217 TYR A N 1
ATOM 1783 C CA . TYR A 1 217 ? -11.557 7.588 25.861 1.00 97.06 217 TYR A CA 1
ATOM 1784 C C . TYR A 1 217 ? -12.736 6.846 26.484 1.00 97.06 217 TYR A C 1
ATOM 1786 O O . TYR A 1 217 ? -13.515 6.184 25.796 1.00 97.06 217 TYR A O 1
ATOM 1794 N N . GLY A 1 218 ? -12.844 6.939 27.808 1.00 96.88 218 GLY A N 1
ATOM 1795 C CA . GLY A 1 218 ? -13.921 6.327 28.576 1.00 96.88 218 GLY A CA 1
ATOM 1796 C C . GLY A 1 218 ? -15.102 7.266 28.758 1.00 96.88 218 GLY A C 1
ATOM 1797 O O . GLY A 1 218 ? -14.921 8.465 28.965 1.00 96.88 218 GLY A O 1
ATOM 1798 N N . TYR A 1 219 ? -16.309 6.710 28.748 1.00 96.75 219 TYR A N 1
ATOM 1799 C CA . TYR A 1 219 ? -17.537 7.454 28.997 1.00 96.75 219 TYR A CA 1
ATOM 1800 C C . TYR A 1 219 ? -18.520 6.630 29.822 1.00 96.75 219 TYR A C 1
ATOM 1802 O O . TYR A 1 219 ? -18.618 5.411 29.681 1.00 96.75 219 TYR A O 1
ATOM 1810 N N . ASN A 1 220 ? -19.317 7.321 30.627 1.00 96.12 220 ASN A N 1
ATOM 1811 C CA . ASN A 1 220 ? -20.583 6.820 31.131 1.00 96.12 220 ASN A CA 1
ATOM 1812 C C . ASN A 1 220 ? -21.578 7.985 31.087 1.00 96.12 220 ASN A C 1
ATOM 1814 O O . ASN A 1 220 ? -21.404 8.974 31.788 1.00 96.12 220 ASN A O 1
ATOM 1818 N N . PHE A 1 221 ? -22.600 7.873 30.241 1.00 94.38 221 PHE A N 1
ATOM 1819 C CA . PHE A 1 221 ? -23.570 8.947 30.011 1.00 94.38 221 PHE A CA 1
ATOM 1820 C C . PHE A 1 221 ? -24.758 8.920 30.987 1.00 94.38 221 PHE A C 1
ATOM 1822 O O . PHE A 1 221 ? -25.682 9.714 30.844 1.00 94.38 221 PHE A O 1
ATOM 1829 N N . THR A 1 222 ? -24.775 8.010 31.967 1.00 92.12 222 THR A N 1
ATOM 1830 C CA . THR A 1 222 ? -25.816 7.965 33.013 1.00 92.12 222 THR A CA 1
ATOM 1831 C C . THR A 1 222 ? -25.471 8.846 34.210 1.00 92.12 222 THR A C 1
ATOM 1833 O O . THR A 1 222 ? -26.329 9.136 35.044 1.00 92.12 222 THR A O 1
ATOM 1836 N N . ASN A 1 223 ? -24.223 9.310 34.284 1.00 89.25 223 ASN A N 1
ATOM 1837 C CA . ASN A 1 223 ? -23.731 10.217 35.306 1.00 89.25 223 ASN A CA 1
ATOM 1838 C C . ASN A 1 223 ? -22.954 11.378 34.675 1.00 89.25 223 ASN A C 1
ATOM 1840 O O . ASN A 1 223 ? -22.411 11.272 33.583 1.00 89.25 223 ASN A O 1
ATOM 1844 N N . ASN A 1 224 ? -22.883 12.504 35.383 1.00 85.38 224 ASN A N 1
ATOM 1845 C CA . ASN A 1 224 ? -22.154 13.693 34.930 1.00 85.38 224 ASN A CA 1
ATOM 1846 C C . ASN A 1 224 ? -20.671 13.646 35.340 1.00 85.38 224 ASN A C 1
ATOM 1848 O O . ASN A 1 224 ? -20.099 14.671 35.710 1.00 85.38 224 ASN A O 1
ATOM 1852 N N . LEU A 1 225 ? -20.066 12.456 35.356 1.00 90.88 225 LEU A N 1
ATOM 1853 C CA . LEU A 1 225 ? -18.672 12.282 35.750 1.00 90.88 225 LEU A CA 1
ATOM 1854 C C . LEU A 1 225 ? -17.755 12.256 34.527 1.00 90.88 225 LEU A C 1
ATOM 1856 O O . LEU A 1 225 ? -18.087 11.692 33.486 1.00 90.88 225 LEU A O 1
ATOM 1860 N N . THR A 1 226 ? -16.556 12.807 34.691 1.00 92.06 226 THR A N 1
ATOM 1861 C CA . THR A 1 226 ? -15.474 12.666 33.713 1.00 92.06 226 THR A CA 1
ATOM 1862 C C . THR A 1 226 ? -14.710 11.376 33.986 1.00 92.06 226 THR A C 1
ATOM 1864 O O . THR A 1 226 ? -14.396 11.072 35.142 1.00 92.06 226 THR A O 1
ATOM 1867 N N . TYR A 1 227 ? -14.391 10.635 32.926 1.00 95.88 227 TYR A N 1
ATOM 1868 C CA . TYR A 1 227 ? -13.597 9.413 32.992 1.00 95.88 227 TYR A CA 1
ATOM 1869 C C . TYR A 1 227 ? -12.263 9.613 32.278 1.00 95.88 227 TYR A C 1
ATOM 1871 O O . TYR A 1 227 ? -12.193 10.250 31.229 1.00 95.88 227 TYR A O 1
ATOM 1879 N N . THR A 1 228 ? -11.208 9.037 32.839 1.00 95.38 228 THR A N 1
ATOM 1880 C CA . THR A 1 228 ? -9.904 8.889 32.193 1.00 95.38 228 THR A CA 1
ATOM 1881 C C . THR A 1 228 ? -9.658 7.419 31.884 1.00 95.38 228 THR A C 1
ATOM 1883 O O . THR A 1 228 ? -10.173 6.543 32.580 1.00 95.38 228 THR A O 1
ATOM 1886 N N . ALA A 1 229 ? -8.889 7.142 30.833 1.00 96.50 229 ALA A N 1
ATOM 1887 C CA . ALA A 1 229 ? -8.456 5.792 30.494 1.00 96.50 229 ALA A CA 1
ATOM 1888 C C . ALA A 1 229 ? -7.037 5.524 31.019 1.00 96.50 229 ALA A C 1
ATOM 1890 O O . ALA A 1 229 ? -6.198 6.428 31.070 1.00 96.50 229 ALA A O 1
ATOM 1891 N N . ASN A 1 230 ? -6.780 4.280 31.417 1.00 93.88 230 ASN A N 1
ATOM 1892 C CA . ASN A 1 230 ? -5.473 3.782 31.807 1.00 93.88 230 ASN A CA 1
ATOM 1893 C C . ASN A 1 230 ? -5.187 2.428 31.114 1.00 93.88 230 ASN A C 1
ATOM 1895 O O . ASN A 1 230 ? -5.878 1.451 31.425 1.00 93.88 230 ASN A O 1
ATOM 1899 N N . PRO A 1 231 ? -4.177 2.365 30.227 1.00 93.88 231 PRO A N 1
ATOM 1900 C CA . PRO A 1 231 ? -3.413 3.517 29.741 1.00 93.88 231 PRO A CA 1
ATOM 1901 C C . PRO A 1 231 ? -4.313 4.472 28.920 1.00 93.88 231 PRO A C 1
ATOM 1903 O O . PRO A 1 231 ? -5.332 4.038 28.390 1.00 93.88 231 PRO A O 1
ATOM 1906 N N . PRO A 1 232 ? -4.001 5.778 28.827 1.00 89.25 232 PRO A N 1
ATOM 1907 C CA . PRO A 1 232 ? -4.751 6.705 27.969 1.00 89.25 232 PRO A CA 1
ATOM 1908 C C . PRO A 1 232 ? -4.403 6.535 26.485 1.00 89.25 232 PRO A C 1
ATOM 1910 O O . PRO A 1 232 ? -5.183 6.901 25.610 1.00 89.25 232 PRO A O 1
ATOM 1913 N N . LYS A 1 233 ? -3.219 5.982 26.217 1.00 92.31 233 LYS A N 1
ATOM 1914 C CA . LYS A 1 233 ? -2.694 5.668 24.895 1.00 92.31 233 LYS A CA 1
ATOM 1915 C C . LYS A 1 233 ? -1.751 4.477 24.984 1.00 92.31 233 LYS A C 1
ATOM 1917 O O . LYS A 1 233 ? -1.088 4.322 26.010 1.00 92.31 233 LYS A O 1
ATOM 1922 N N . ASP A 1 234 ? -1.664 3.700 23.921 1.00 88.88 234 ASP A N 1
ATOM 1923 C CA . ASP A 1 234 ? -0.788 2.538 23.823 1.00 88.88 234 ASP A CA 1
ATOM 1924 C C . ASP A 1 234 ? -0.191 2.409 22.419 1.00 88.88 234 ASP A C 1
ATOM 1926 O O . ASP A 1 234 ? -0.579 3.132 21.496 1.00 88.88 234 ASP A O 1
ATOM 1930 N N . LEU A 1 235 ? 0.772 1.506 22.282 1.00 84.50 235 LEU A N 1
ATOM 1931 C CA . LEU A 1 235 ? 1.396 1.155 21.017 1.00 84.50 235 LEU A CA 1
ATOM 1932 C C . LEU A 1 235 ? 1.089 -0.309 20.718 1.00 84.50 235 LEU A C 1
ATOM 1934 O O . LEU A 1 235 ? 1.472 -1.178 21.495 1.00 84.50 235 LEU A O 1
ATOM 1938 N N . TYR A 1 236 ? 0.404 -0.579 19.612 1.00 83.75 236 TYR A N 1
ATOM 1939 C CA . TYR A 1 236 ? 0.128 -1.950 19.190 1.00 83.75 236 TYR A CA 1
ATOM 1940 C C . TYR A 1 236 ? 1.052 -2.351 18.049 1.00 83.75 236 TYR A C 1
ATOM 1942 O O . TYR A 1 236 ? 1.115 -1.676 17.018 1.00 83.75 236 TYR A O 1
ATOM 1950 N N . ASP A 1 237 ? 1.739 -3.465 18.243 1.00 72.62 237 ASP A N 1
ATOM 1951 C CA . ASP A 1 237 ? 2.650 -4.128 17.312 1.00 72.62 237 ASP A CA 1
ATOM 1952 C C . ASP A 1 237 ? 2.074 -5.437 16.742 1.00 72.62 237 ASP A C 1
ATOM 1954 O O . ASP A 1 237 ? 2.645 -5.995 15.808 1.00 72.62 237 ASP A O 1
ATOM 1958 N N . ASP A 1 238 ? 0.910 -5.881 17.224 1.00 71.94 238 ASP A N 1
ATOM 1959 C CA . ASP A 1 238 ? 0.178 -7.034 16.693 1.00 71.94 238 ASP A CA 1
ATOM 1960 C C . ASP A 1 238 ? -1.338 -6.896 16.933 1.00 71.94 238 ASP A C 1
ATOM 1962 O O . ASP A 1 238 ? -1.818 -5.947 17.555 1.00 71.94 238 ASP A O 1
ATOM 1966 N N . ASN A 1 239 ? -2.105 -7.845 16.411 1.00 82.75 239 ASN A N 1
ATOM 1967 C CA . ASN A 1 239 ? -3.477 -8.106 16.809 1.00 82.75 239 ASN A CA 1
ATOM 1968 C C . ASN A 1 239 ? -3.493 -8.854 18.147 1.00 82.75 239 ASN A C 1
ATOM 1970 O O . ASN A 1 239 ? -2.585 -9.617 18.472 1.00 82.75 239 ASN A O 1
ATOM 1974 N N . GLY A 1 240 ? -4.560 -8.696 18.923 1.00 86.25 240 GLY A N 1
ATOM 1975 C CA . GLY A 1 240 ? -4.652 -9.395 20.198 1.00 86.25 240 GLY A CA 1
ATOM 1976 C C . GLY A 1 240 ? -5.739 -8.880 21.118 1.00 86.25 240 GLY A C 1
ATOM 1977 O O . GLY A 1 240 ? -6.527 -8.000 20.764 1.00 86.25 240 GLY A O 1
ATOM 1978 N N . ASN A 1 241 ? -5.765 -9.456 22.318 1.00 90.75 241 ASN A N 1
ATOM 1979 C CA . ASN A 1 241 ? -6.649 -9.023 23.387 1.00 90.75 241 ASN A CA 1
ATOM 1980 C C . ASN A 1 241 ? -5.976 -7.937 24.226 1.00 90.75 241 ASN A C 1
ATOM 1982 O O . ASN A 1 241 ? -4.872 -8.126 24.739 1.00 90.75 241 ASN A O 1
ATOM 1986 N N . TYR A 1 242 ? -6.681 -6.831 24.420 1.00 91.00 242 TYR A N 1
ATOM 1987 C CA . TYR A 1 242 ? -6.213 -5.686 25.183 1.00 91.00 242 TYR A CA 1
ATOM 1988 C C . TYR A 1 242 ? -7.161 -5.363 26.324 1.00 91.00 242 TYR A C 1
ATOM 1990 O O . TYR A 1 242 ? -8.357 -5.665 26.288 1.00 91.00 242 TYR A O 1
ATOM 1998 N N . VAL A 1 243 ? -6.607 -4.728 27.357 1.00 93.31 243 VAL A N 1
ATOM 1999 C CA . VAL A 1 243 ? -7.339 -4.365 28.567 1.00 93.31 243 VAL A CA 1
ATOM 2000 C C . VAL A 1 243 ? -7.137 -2.891 28.870 1.00 93.31 243 VAL A C 1
ATOM 2002 O O . VAL A 1 243 ? -6.009 -2.417 28.974 1.00 93.31 243 VAL A O 1
ATOM 2005 N N . VAL A 1 244 ? -8.242 -2.176 29.067 1.00 96.50 244 VAL A N 1
ATOM 2006 C CA . VAL A 1 244 ? -8.233 -0.756 29.429 1.00 96.50 244 VAL A CA 1
ATOM 2007 C C . VAL A 1 244 ? -9.130 -0.532 30.635 1.00 96.50 244 VAL A C 1
ATOM 2009 O O . VAL A 1 244 ? -10.297 -0.928 30.655 1.00 96.50 244 VAL A O 1
ATOM 2012 N N . LEU A 1 245 ? -8.593 0.147 31.645 1.00 97.19 245 LEU A N 1
ATOM 2013 C CA . LEU A 1 245 ? -9.363 0.640 32.779 1.00 97.19 245 LEU A CA 1
ATOM 2014 C C . LEU A 1 245 ? -9.854 2.049 32.463 1.00 97.19 245 LEU A C 1
ATOM 2016 O O . LEU A 1 245 ? -9.040 2.940 32.240 1.00 97.19 245 LEU A O 1
ATOM 2020 N N . ILE A 1 246 ? -11.159 2.285 32.535 1.00 97.12 246 ILE A N 1
ATOM 2021 C CA . ILE A 1 246 ? -11.697 3.643 32.610 1.00 97.12 246 ILE A CA 1
ATOM 2022 C C . ILE A 1 246 ? -12.086 3.956 34.050 1.00 97.12 246 ILE A C 1
ATOM 2024 O O . ILE A 1 246 ? -12.668 3.122 34.749 1.00 97.12 246 ILE A O 1
ATOM 2028 N N . LYS A 1 247 ? -11.745 5.152 34.521 1.00 96.25 247 LYS A N 1
ATOM 2029 C CA . LYS A 1 247 ? -11.914 5.531 35.923 1.00 96.25 247 LYS A CA 1
ATOM 2030 C C . LYS A 1 247 ? -12.336 6.988 36.073 1.00 96.25 247 LYS A C 1
ATOM 2032 O O . LYS A 1 247 ? -11.841 7.871 35.385 1.00 96.25 247 LYS A O 1
ATOM 2037 N N . SER A 1 248 ? -13.225 7.214 37.028 1.00 95.00 248 SER A N 1
ATOM 2038 C CA . SER A 1 248 ? -13.587 8.504 37.605 1.00 95.00 248 SER A CA 1
ATOM 2039 C C . SER A 1 248 ? -13.295 8.492 39.117 1.00 95.00 248 SER A C 1
ATOM 2041 O O . SER A 1 248 ? -12.7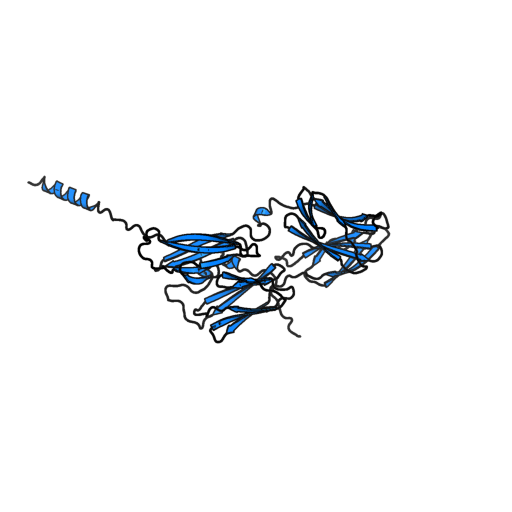10 7.538 39.631 1.00 95.00 248 SER A O 1
ATOM 2043 N N . GLU A 1 249 ? -13.698 9.528 39.856 1.00 89.06 249 GLU A N 1
ATOM 2044 C CA . GLU A 1 249 ? -13.446 9.643 41.301 1.00 89.06 249 GLU A CA 1
ATOM 2045 C C . GLU A 1 249 ? -13.982 8.437 42.089 1.00 89.06 249 GLU A C 1
ATOM 2047 O O . GLU A 1 249 ? -13.254 7.857 42.892 1.00 89.06 249 GLU A O 1
ATOM 2052 N N . ASN A 1 250 ? -15.224 8.021 41.809 1.00 90.75 250 ASN A N 1
ATOM 2053 C CA . ASN A 1 250 ? -15.938 6.978 42.563 1.00 90.75 250 ASN A CA 1
ATOM 2054 C C . ASN A 1 250 ? -16.513 5.861 41.676 1.00 90.75 250 ASN A C 1
ATOM 2056 O O . ASN A 1 250 ? -17.367 5.092 42.112 1.00 90.75 250 ASN A O 1
ATOM 2060 N N . SER A 1 251 ? -16.087 5.790 40.417 1.00 93.75 251 SER A N 1
ATOM 2061 C CA . SER A 1 251 ? -16.599 4.841 39.428 1.00 93.75 251 SER A CA 1
ATOM 2062 C C . SER A 1 251 ? -15.453 4.326 38.573 1.00 93.75 251 SER A C 1
ATOM 2064 O O . SER A 1 251 ? -14.558 5.090 38.215 1.00 93.75 251 SER A O 1
ATOM 2066 N N . GLN A 1 252 ? -15.457 3.038 38.255 1.00 95.62 252 GLN A N 1
ATOM 2067 C CA . GLN A 1 252 ? -14.467 2.448 37.365 1.00 95.62 252 GLN A CA 1
ATOM 2068 C C . GLN A 1 252 ? -15.056 1.263 36.611 1.00 95.62 252 GLN A C 1
ATOM 2070 O O . GLN A 1 252 ? -15.953 0.580 37.107 1.00 95.62 252 GLN A O 1
ATOM 2075 N N . HIS A 1 253 ? -14.513 1.006 35.430 1.00 97.19 253 HIS A N 1
ATOM 2076 C CA . HIS A 1 253 ? -14.894 -0.124 34.605 1.00 97.19 253 HIS A CA 1
ATOM 2077 C C . HIS A 1 253 ? -13.699 -0.614 33.793 1.00 97.19 253 HIS A C 1
ATOM 2079 O O . HIS A 1 253 ? -12.895 0.190 33.327 1.00 97.19 253 HIS A O 1
ATOM 2085 N N . VAL A 1 254 ? -13.584 -1.929 33.630 1.00 97.12 254 VAL A N 1
ATOM 2086 C CA . VAL A 1 254 ? -12.521 -2.554 32.841 1.00 97.12 254 VAL A CA 1
ATOM 2087 C C . VAL A 1 254 ? -13.128 -3.076 31.552 1.00 97.12 254 VAL A C 1
ATOM 2089 O O . VAL A 1 254 ? -14.066 -3.866 31.590 1.00 97.12 254 VAL A O 1
ATOM 2092 N N . PHE A 1 255 ? -12.565 -2.653 30.428 1.00 96.62 255 PHE A N 1
ATOM 2093 C CA . PHE A 1 255 ? -12.833 -3.234 29.122 1.00 96.62 255 PHE A CA 1
ATOM 2094 C C . PHE A 1 255 ? -11.753 -4.263 28.803 1.00 96.62 255 PHE A C 1
ATOM 2096 O O . PHE A 1 255 ? -10.572 -3.975 28.972 1.00 96.62 255 PHE A O 1
ATOM 2103 N N . SER A 1 256 ? -12.166 -5.432 28.318 1.00 93.62 256 SER A N 1
ATOM 2104 C CA . SER A 1 256 ? -11.307 -6.394 27.624 1.00 93.62 256 SER A CA 1
ATOM 2105 C C . SER A 1 256 ? -11.883 -6.589 26.229 1.00 93.62 256 SER A C 1
ATOM 2107 O O . SER A 1 256 ? -13.095 -6.769 26.088 1.00 93.62 256 SER A O 1
ATOM 2109 N N . PHE A 1 257 ? -11.046 -6.460 25.207 1.00 90.12 257 PHE A N 1
ATOM 2110 C CA . PHE A 1 257 ? -11.491 -6.457 23.819 1.00 90.12 257 PHE A CA 1
ATOM 2111 C C . PHE A 1 257 ? -10.388 -6.899 22.874 1.00 90.12 257 PHE A C 1
ATOM 2113 O O . PHE A 1 257 ? -9.208 -6.697 23.149 1.00 90.12 257 PHE A O 1
ATOM 2120 N N . ASP A 1 258 ? -10.801 -7.441 21.734 1.00 88.31 258 ASP A N 1
ATOM 2121 C CA . ASP A 1 258 ? -9.882 -7.842 20.681 1.00 88.31 258 ASP A CA 1
ATOM 2122 C C . ASP A 1 258 ? -9.710 -6.719 19.657 1.00 88.31 258 ASP A C 1
ATOM 2124 O O . ASP A 1 258 ? -10.667 -6.042 19.249 1.00 88.31 258 ASP A O 1
ATOM 2128 N N . ILE A 1 259 ? -8.464 -6.524 19.243 1.00 82.75 259 ILE A N 1
ATOM 2129 C CA . ILE A 1 259 ? -8.088 -5.669 18.126 1.00 82.75 259 ILE A CA 1
ATOM 2130 C C . ILE A 1 259 ? -7.520 -6.575 17.047 1.00 82.75 259 ILE A C 1
ATOM 2132 O O . ILE A 1 259 ? -6.665 -7.416 17.302 1.00 82.75 259 ILE A O 1
ATOM 2136 N N . ASP A 1 260 ? -8.061 -6.402 15.854 1.00 79.62 260 ASP A N 1
ATOM 2137 C CA . ASP A 1 260 ? -7.795 -7.176 14.652 1.00 79.62 260 ASP A CA 1
ATOM 2138 C C . ASP A 1 260 ? -7.556 -6.229 13.464 1.00 79.62 260 ASP A C 1
ATOM 2140 O O . ASP A 1 260 ? -7.806 -5.021 13.540 1.00 79.62 260 ASP A O 1
ATOM 2144 N N . GLY A 1 261 ? -7.096 -6.753 12.329 1.00 75.50 261 GLY A N 1
ATOM 2145 C CA . GLY A 1 261 ? -6.933 -5.948 11.115 1.00 75.50 261 GLY A CA 1
ATOM 2146 C C . GLY A 1 261 ? -5.708 -5.030 11.102 1.00 75.50 261 GLY A C 1
ATOM 2147 O O . GLY A 1 261 ? -5.572 -4.265 10.137 1.00 75.50 261 GLY A O 1
ATOM 2148 N N . ILE A 1 262 ? -4.860 -5.097 12.134 1.00 79.06 262 ILE A N 1
ATOM 2149 C CA . ILE A 1 262 ? -3.502 -4.559 12.121 1.00 79.06 262 ILE A CA 1
ATOM 2150 C C . ILE A 1 262 ? -2.654 -5.519 11.304 1.00 79.06 262 ILE A C 1
ATOM 2152 O O . ILE A 1 262 ? -2.620 -6.720 11.570 1.00 79.06 262 ILE A O 1
ATOM 2156 N N . ASP A 1 263 ? -1.989 -4.972 10.298 1.00 81.25 263 ASP A N 1
ATOM 2157 C CA . ASP A 1 263 ? -1.171 -5.753 9.398 1.00 81.25 263 ASP A CA 1
ATOM 2158 C C . ASP A 1 263 ? 0.096 -4.996 9.035 1.00 81.25 263 ASP A C 1
ATOM 2160 O O . ASP A 1 263 ? 0.058 -3.935 8.409 1.00 81.25 263 ASP A O 1
ATOM 2164 N N . TYR A 1 264 ? 1.216 -5.568 9.450 1.00 83.31 264 TYR A N 1
ATOM 2165 C CA . TYR A 1 264 ? 2.549 -5.087 9.124 1.00 83.31 264 TYR A CA 1
ATOM 2166 C C . TYR A 1 264 ? 3.272 -6.031 8.178 1.00 83.31 264 TYR A C 1
ATOM 2168 O O . TYR A 1 264 ? 4.414 -5.745 7.829 1.00 83.31 264 TYR A O 1
ATOM 2176 N N . ARG A 1 265 ? 2.695 -7.191 7.854 1.00 85.69 265 ARG A N 1
ATOM 2177 C CA . ARG A 1 265 ? 3.402 -8.237 7.125 1.00 85.69 265 ARG A CA 1
ATOM 2178 C C . ARG A 1 265 ? 3.177 -8.027 5.642 1.00 85.69 265 ARG A C 1
ATOM 2180 O O . ARG A 1 265 ? 2.090 -7.707 5.199 1.00 85.69 265 ARG A O 1
ATOM 2187 N N . ARG A 1 266 ? 4.253 -8.138 4.876 1.00 90.50 266 ARG A N 1
ATOM 2188 C CA . ARG A 1 266 ? 4.179 -8.063 3.418 1.00 90.50 266 ARG A CA 1
ATOM 2189 C C . ARG A 1 266 ? 3.789 -9.422 2.831 1.00 90.50 266 ARG A C 1
ATOM 2191 O O . ARG A 1 266 ? 4.212 -10.431 3.408 1.00 90.50 266 ARG A O 1
ATOM 2198 N N . PRO A 1 267 ? 3.185 -9.446 1.627 1.00 94.88 267 PRO A N 1
ATOM 2199 C CA . PRO A 1 267 ? 2.884 -10.685 0.919 1.00 94.88 267 PRO A CA 1
ATOM 2200 C C . PRO A 1 267 ? 4.080 -11.623 0.845 1.00 94.88 267 PRO A C 1
ATOM 2202 O O . PRO A 1 267 ? 5.172 -11.215 0.419 1.00 94.88 267 PRO A O 1
ATOM 2205 N N . SER A 1 268 ? 3.870 -12.885 1.208 1.00 94.94 268 SER A N 1
ATOM 2206 C CA . SER A 1 268 ? 4.813 -13.945 0.875 1.00 94.94 268 SER A CA 1
ATOM 2207 C C . SER A 1 268 ? 4.765 -14.161 -0.631 1.00 94.94 268 SER A C 1
ATOM 2209 O O . SER A 1 268 ? 3.692 -14.207 -1.231 1.00 94.94 268 SER A O 1
ATOM 2211 N N . VAL A 1 269 ? 5.931 -14.223 -1.269 1.00 96.12 269 VAL A N 1
ATOM 2212 C CA . VAL A 1 269 ? 6.025 -14.426 -2.716 1.00 96.12 269 VAL A CA 1
ATOM 2213 C C . VAL A 1 269 ? 7.092 -15.462 -2.982 1.00 96.12 269 VAL A C 1
ATOM 2215 O O . VAL A 1 269 ? 8.290 -15.159 -2.923 1.00 96.12 269 VAL A O 1
ATOM 2218 N N . ASP A 1 270 ? 6.659 -16.654 -3.351 1.00 95.44 270 ASP A N 1
ATOM 2219 C CA . ASP A 1 270 ? 7.505 -17.693 -3.901 1.00 95.44 270 ASP A CA 1
ATOM 2220 C C . ASP A 1 270 ? 7.461 -17.697 -5.416 1.00 95.44 270 ASP A C 1
ATOM 2222 O O . ASP A 1 270 ? 6.619 -17.075 -6.063 1.00 95.44 270 ASP A O 1
ATOM 2226 N N . SER A 1 271 ? 8.489 -18.295 -6.006 1.00 94.19 271 SER A N 1
ATOM 2227 C CA . SER A 1 271 ? 8.677 -18.229 -7.445 1.00 94.19 271 SER A CA 1
ATOM 2228 C C . SER A 1 271 ? 9.429 -19.427 -7.968 1.00 94.19 271 SER A C 1
ATOM 2230 O O . SER A 1 271 ? 10.453 -19.812 -7.397 1.00 94.19 271 SER A O 1
ATOM 2232 N N . TYR A 1 272 ? 9.012 -19.914 -9.125 1.00 93.25 272 TYR A N 1
ATOM 2233 C CA . TYR A 1 272 ? 9.709 -20.963 -9.850 1.00 93.25 272 TYR A CA 1
ATOM 2234 C C . TYR A 1 272 ? 9.672 -20.700 -11.351 1.00 93.25 272 TYR A C 1
ATOM 223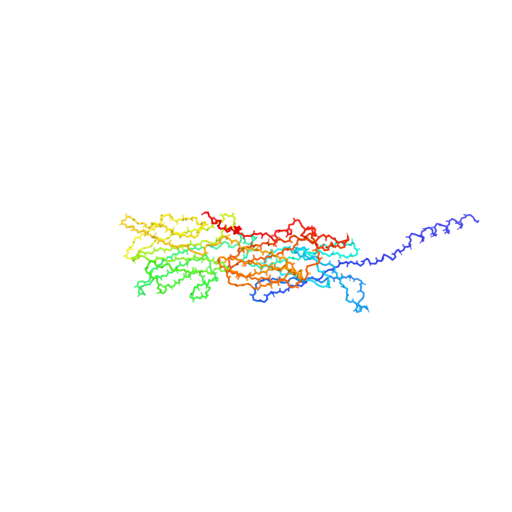6 O O . TYR A 1 272 ? 8.799 -20.011 -11.880 1.00 93.25 272 TYR A O 1
ATOM 2244 N N . LEU A 1 273 ? 10.682 -21.236 -12.034 1.00 91.75 273 LEU A N 1
ATOM 2245 C CA . LEU A 1 273 ? 10.761 -21.230 -13.486 1.00 91.75 273 LEU A CA 1
ATOM 2246 C C . LEU A 1 273 ? 10.116 -22.517 -14.001 1.00 91.75 273 LEU A C 1
ATOM 2248 O O . LEU A 1 273 ? 10.564 -23.617 -13.668 1.00 91.75 273 LEU A O 1
ATOM 2252 N N . SER A 1 274 ? 9.072 -22.366 -14.801 1.00 87.31 274 SER A N 1
ATOM 2253 C CA . SER A 1 274 ? 8.360 -23.463 -15.445 1.00 87.31 274 SER A CA 1
ATOM 2254 C C . SER A 1 274 ? 9.180 -24.072 -16.583 1.00 87.31 274 SER A C 1
ATOM 2256 O O . SER A 1 274 ? 10.110 -23.465 -17.113 1.00 87.31 274 SER A O 1
ATOM 2258 N N . SER A 1 275 ? 8.830 -25.296 -16.988 1.00 86.50 275 SER A N 1
ATOM 2259 C CA . SER A 1 275 ? 9.550 -26.037 -18.038 1.00 86.50 275 SER A CA 1
ATOM 2260 C C . SER A 1 275 ? 9.511 -25.378 -19.422 1.00 86.50 275 SER A C 1
ATOM 2262 O O . SER A 1 275 ? 10.278 -25.758 -20.301 1.00 86.50 275 SER A O 1
ATOM 2264 N N . ASP A 1 276 ? 8.587 -24.444 -19.640 1.00 87.62 276 ASP A N 1
ATOM 2265 C CA . ASP A 1 276 ? 8.444 -23.644 -20.859 1.00 87.62 276 ASP A CA 1
ATOM 2266 C C . ASP A 1 276 ? 9.168 -22.284 -20.775 1.00 87.62 276 ASP A C 1
ATOM 2268 O O . ASP A 1 276 ? 8.919 -21.391 -21.589 1.00 87.62 276 ASP A O 1
ATOM 2272 N N . ASP A 1 277 ? 10.072 -22.136 -19.800 1.00 88.62 277 ASP A N 1
ATOM 2273 C CA . ASP A 1 277 ? 10.817 -20.918 -19.480 1.00 88.62 277 ASP A CA 1
ATOM 2274 C C . ASP A 1 277 ? 9.921 -19.727 -19.097 1.00 88.62 277 ASP A C 1
ATOM 2276 O O . ASP A 1 277 ? 10.340 -18.570 -19.198 1.00 88.62 277 ASP A O 1
ATOM 2280 N N . THR A 1 278 ? 8.684 -19.973 -18.661 1.00 90.69 278 THR A N 1
ATOM 2281 C CA . THR A 1 278 ? 7.832 -18.945 -18.048 1.00 90.69 278 THR A CA 1
ATOM 2282 C C . THR A 1 278 ? 8.054 -18.887 -16.543 1.00 90.69 278 THR A C 1
ATOM 2284 O O . THR A 1 278 ? 8.502 -19.852 -15.925 1.00 90.69 278 THR A O 1
ATOM 2287 N N . LEU A 1 279 ? 7.781 -17.732 -15.940 1.00 94.25 279 LEU A N 1
ATOM 2288 C CA . LEU A 1 279 ? 7.952 -17.553 -14.505 1.00 94.25 279 LEU A CA 1
ATOM 2289 C C . LEU A 1 279 ? 6.599 -17.552 -13.808 1.00 94.25 279 LEU A C 1
ATOM 2291 O O . LEU A 1 279 ? 5.719 -16.764 -14.169 1.00 94.25 279 LEU A O 1
ATOM 2295 N N . THR A 1 280 ? 6.480 -18.384 -12.784 1.00 95.19 280 THR A N 1
ATOM 2296 C CA . THR A 1 280 ? 5.289 -18.472 -11.947 1.00 95.19 280 THR A CA 1
ATOM 2297 C C . THR A 1 280 ? 5.596 -17.921 -10.567 1.00 95.19 280 THR A C 1
ATOM 2299 O O . THR A 1 280 ? 6.689 -18.142 -10.038 1.00 95.19 280 THR A O 1
ATOM 2302 N N . LEU A 1 281 ? 4.640 -17.183 -10.006 1.00 97.25 281 LEU A N 1
ATOM 2303 C CA . LEU A 1 281 ? 4.644 -16.758 -8.615 1.00 97.25 281 LEU A CA 1
ATOM 2304 C C . LEU A 1 28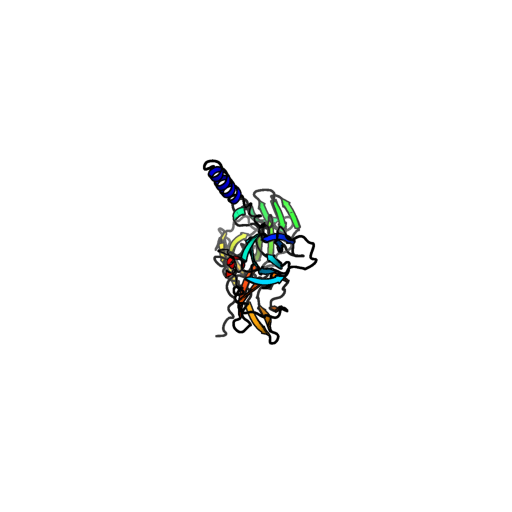1 ? 3.504 -17.438 -7.864 1.00 97.25 281 LEU A C 1
ATOM 2306 O O . LEU A 1 281 ? 2.372 -17.435 -8.351 1.00 97.25 281 LEU A O 1
ATOM 2310 N N . GLU A 1 282 ? 3.814 -17.937 -6.677 1.00 97.12 282 GLU A N 1
ATOM 2311 C CA . GLU A 1 282 ? 2.845 -18.326 -5.654 1.00 97.12 282 GLU A CA 1
ATOM 2312 C C . GLU A 1 282 ? 2.881 -17.249 -4.574 1.00 97.12 282 GLU A C 1
ATOM 2314 O O . GLU A 1 282 ? 3.955 -16.831 -4.135 1.00 97.12 282 GLU A O 1
ATOM 2319 N N . ILE A 1 283 ? 1.715 -16.695 -4.261 1.00 97.12 283 ILE A N 1
ATOM 2320 C CA . ILE A 1 283 ? 1.581 -15.497 -3.444 1.00 97.12 283 ILE A CA 1
ATOM 2321 C C . ILE A 1 283 ? 0.568 -15.785 -2.351 1.00 97.12 283 ILE A C 1
ATOM 2323 O O . ILE A 1 283 ? -0.576 -16.093 -2.674 1.00 97.12 283 ILE A O 1
ATOM 2327 N N . ASP A 1 284 ? 0.955 -15.578 -1.098 1.00 94.38 284 ASP A N 1
ATOM 2328 C CA . ASP A 1 284 ? 0.088 -15.755 0.066 1.00 94.38 284 ASP A CA 1
ATOM 2329 C C . ASP A 1 284 ? 0.139 -14.525 0.977 1.00 94.38 284 ASP A C 1
ATOM 2331 O O . ASP A 1 284 ? 1.172 -13.864 1.105 1.00 94.38 284 ASP A O 1
ATOM 2335 N N . GLU A 1 285 ? -1.008 -14.193 1.567 1.00 89.56 285 GLU A N 1
ATOM 2336 C CA . GLU A 1 285 ? -1.207 -13.016 2.411 1.00 89.56 285 GLU A CA 1
ATOM 2337 C C . GLU A 1 285 ? -2.399 -13.208 3.361 1.00 89.56 285 GLU A C 1
ATOM 2339 O O . GLU A 1 285 ? -3.440 -13.745 2.977 1.00 89.56 285 GLU A O 1
ATOM 2344 N N . ASP A 1 286 ? -2.302 -12.682 4.578 1.00 82.69 286 ASP A N 1
ATOM 2345 C CA . ASP A 1 286 ? -3.297 -12.888 5.630 1.00 82.69 286 ASP A CA 1
ATOM 2346 C C . ASP A 1 286 ? -4.462 -11.888 5.542 1.00 82.69 286 ASP A C 1
ATOM 2348 O O . ASP A 1 286 ? -5.609 -12.231 5.845 1.00 82.69 286 ASP A O 1
ATOM 2352 N N . PHE A 1 287 ? -4.209 -10.659 5.073 1.00 84.94 287 PHE A N 1
ATOM 2353 C CA . PHE A 1 287 ? -5.224 -9.588 5.006 1.00 84.94 287 PHE A CA 1
ATOM 2354 C C . PHE A 1 287 ? -5.757 -9.308 3.597 1.00 84.94 287 PHE A C 1
ATOM 2356 O O . PHE A 1 287 ? -6.630 -8.454 3.379 1.00 84.94 287 PHE A O 1
ATOM 2363 N N . GLY A 1 288 ? -5.308 -10.119 2.647 1.00 91.44 288 GLY A N 1
ATOM 2364 C CA . GLY A 1 288 ? -5.774 -10.151 1.279 1.00 91.44 288 GLY A CA 1
ATOM 2365 C C . GLY A 1 288 ? -4.977 -9.260 0.332 1.00 91.44 288 GLY A C 1
ATOM 2366 O O . GLY A 1 288 ? -4.613 -8.127 0.632 1.00 91.44 288 GLY A O 1
ATOM 2367 N N . LEU A 1 289 ? -4.793 -9.782 -0.872 1.00 95.56 289 LEU A N 1
ATOM 2368 C CA . LEU A 1 289 ? -4.023 -9.193 -1.956 1.00 95.56 289 LEU A CA 1
ATOM 2369 C C . LEU A 1 289 ? -4.793 -8.072 -2.666 1.00 95.56 289 LEU A C 1
ATOM 2371 O O . LEU A 1 289 ? -6.028 -8.126 -2.767 1.00 95.56 289 LEU A O 1
ATOM 2375 N N . ASP A 1 290 ? -4.053 -7.098 -3.205 1.00 95.19 290 ASP A N 1
ATOM 2376 C CA . ASP A 1 290 ? -4.603 -6.012 -4.024 1.00 95.19 290 ASP A CA 1
ATOM 2377 C C . ASP A 1 290 ? -4.080 -6.049 -5.466 1.00 95.19 290 ASP A C 1
ATOM 2379 O O . ASP A 1 290 ? -4.863 -6.171 -6.414 1.00 95.19 290 ASP A O 1
ATOM 2383 N N . TYR A 1 291 ? -2.760 -6.008 -5.677 1.00 97.75 291 TYR A N 1
ATOM 2384 C CA . TYR A 1 291 ? -2.210 -6.006 -7.036 1.00 97.75 291 TYR A CA 1
ATOM 2385 C C . TYR A 1 291 ? -0.777 -6.523 -7.164 1.00 97.75 291 TYR A C 1
ATOM 2387 O O . TYR A 1 291 ? -0.031 -6.669 -6.199 1.00 97.75 291 TYR A O 1
ATOM 2395 N N . LEU A 1 292 ? -0.393 -6.764 -8.418 1.00 98.12 292 LEU A N 1
ATOM 2396 C CA . LEU A 1 292 ? 0.960 -7.069 -8.857 1.00 98.12 292 LEU A CA 1
ATOM 2397 C C . LEU A 1 292 ? 1.366 -6.144 -10.010 1.00 98.12 292 LEU A C 1
ATOM 2399 O O . LEU A 1 292 ? 0.578 -5.880 -10.920 1.00 98.12 292 LEU A O 1
ATOM 2403 N N . ILE A 1 293 ? 2.621 -5.693 -10.000 1.00 98.06 293 ILE A N 1
ATOM 2404 C CA . ILE A 1 293 ? 3.306 -5.123 -11.164 1.00 98.06 293 ILE A CA 1
ATOM 2405 C C . ILE A 1 293 ? 4.434 -6.071 -11.564 1.00 98.06 293 ILE A C 1
ATOM 2407 O O . ILE A 1 293 ? 5.332 -6.365 -10.772 1.00 98.06 293 ILE A O 1
ATOM 2411 N N . SER A 1 294 ? 4.376 -6.577 -12.791 1.00 97.44 294 SER A N 1
ATOM 2412 C CA . SER A 1 294 ? 5.366 -7.515 -13.324 1.00 97.44 294 SER A CA 1
ATOM 2413 C C . SER A 1 294 ? 6.662 -6.817 -13.732 1.00 97.44 294 SER A C 1
ATOM 2415 O O . SER A 1 294 ? 6.694 -5.605 -13.945 1.00 97.44 294 SER A O 1
ATOM 2417 N N . PHE A 1 295 ? 7.738 -7.590 -13.917 1.00 96.19 295 PHE A N 1
ATOM 2418 C CA . PHE A 1 295 ? 9.027 -7.041 -14.359 1.00 96.19 295 PHE A CA 1
ATOM 2419 C C . PHE A 1 295 ? 8.952 -6.310 -15.705 1.00 96.19 295 PHE A C 1
ATOM 2421 O O . PHE A 1 295 ? 9.748 -5.406 -15.945 1.00 96.19 295 PHE A O 1
ATOM 2428 N N . ASP A 1 296 ? 8.010 -6.674 -16.582 1.00 96.12 296 ASP A N 1
ATOM 2429 C CA . ASP A 1 296 ? 7.763 -6.006 -17.866 1.00 96.12 296 ASP A CA 1
ATOM 2430 C C . ASP A 1 296 ? 6.838 -4.781 -17.731 1.00 96.12 296 ASP A C 1
ATOM 2432 O O . ASP A 1 296 ? 6.388 -4.231 -18.734 1.00 96.12 296 ASP A O 1
ATOM 2436 N N . GLY A 1 297 ? 6.569 -4.343 -16.497 1.00 96.38 297 GLY A N 1
ATOM 2437 C CA . GLY A 1 297 ? 5.904 -3.084 -16.186 1.00 96.38 297 GLY A CA 1
ATOM 2438 C C . GLY A 1 297 ? 4.385 -3.107 -16.295 1.00 96.38 297 GLY A C 1
ATOM 2439 O O . GLY A 1 297 ? 3.785 -2.037 -16.380 1.00 96.38 297 GLY A O 1
ATOM 2440 N N . LYS A 1 298 ? 3.746 -4.282 -16.317 1.00 97.06 298 LYS A N 1
ATOM 2441 C CA . LYS A 1 298 ? 2.286 -4.406 -16.448 1.00 97.06 298 LYS A CA 1
ATOM 2442 C C . LYS A 1 298 ? 1.605 -4.561 -15.093 1.00 97.06 298 LYS A C 1
ATOM 2444 O O . LYS A 1 298 ? 2.100 -5.272 -14.226 1.00 97.06 298 LYS A O 1
ATOM 2449 N N . TYR A 1 299 ? 0.437 -3.938 -14.959 1.00 97.44 299 TYR A N 1
ATOM 2450 C CA . TYR A 1 299 ? -0.440 -4.049 -13.794 1.00 97.44 299 TYR A CA 1
ATOM 2451 C C . TYR A 1 299 ? -1.380 -5.254 -13.897 1.00 97.44 299 TYR A C 1
ATOM 2453 O O . TYR A 1 299 ? -1.991 -5.486 -14.944 1.00 97.44 299 TYR A O 1
ATOM 2461 N N . TYR A 1 300 ? -1.546 -5.961 -12.782 1.00 97.44 300 TYR A N 1
ATOM 2462 C CA . TYR A 1 300 ? -2.503 -7.045 -12.609 1.00 97.44 300 TYR A CA 1
ATOM 2463 C C . TYR A 1 300 ? -3.215 -6.882 -11.273 1.00 97.44 300 TYR A C 1
ATOM 2465 O O . TYR A 1 300 ? -2.577 -6.792 -10.227 1.00 97.44 300 TYR A O 1
ATOM 2473 N N . LYS A 1 301 ? -4.546 -6.876 -11.304 1.00 96.88 301 LYS A N 1
ATOM 2474 C CA . LYS A 1 301 ? -5.354 -6.906 -10.089 1.00 96.88 301 LYS A CA 1
ATOM 2475 C C . LYS A 1 301 ? -5.304 -8.302 -9.472 1.00 96.88 301 LYS A C 1
ATOM 2477 O O . LYS A 1 301 ? -5.531 -9.284 -10.179 1.00 96.88 301 LYS A O 1
ATOM 2482 N N . LEU A 1 302 ? -5.052 -8.368 -8.172 1.00 96.75 302 LEU A N 1
ATOM 2483 C CA . LEU A 1 302 ? -5.127 -9.578 -7.363 1.00 96.75 302 LEU A CA 1
ATOM 2484 C C . LEU A 1 302 ? -6.337 -9.500 -6.423 1.00 96.75 302 LEU A C 1
ATOM 2486 O O . LEU A 1 302 ? -7.000 -8.470 -6.293 1.00 96.75 302 LEU A O 1
ATOM 2490 N N . SER A 1 303 ? -6.692 -10.631 -5.822 1.00 93.56 303 SER A N 1
ATOM 2491 C CA . SER A 1 303 ? -7.787 -10.714 -4.857 1.00 93.56 303 SER A CA 1
ATOM 2492 C C . SER A 1 303 ? -7.686 -11.996 -4.045 1.00 93.56 303 SER A C 1
ATOM 2494 O O . SER A 1 303 ? -7.143 -12.977 -4.540 1.00 93.56 303 SER A O 1
ATOM 2496 N N . GLY A 1 304 ? -8.308 -12.019 -2.866 1.00 94.31 304 GLY A N 1
ATOM 2497 C CA . GLY A 1 304 ? -8.231 -13.166 -1.957 1.00 94.31 304 GLY A CA 1
ATOM 2498 C C . GLY A 1 304 ? -6.951 -13.139 -1.126 1.00 94.31 304 GLY A C 1
ATOM 2499 O O . GLY A 1 304 ? -6.222 -12.156 -1.167 1.00 94.31 304 GLY A O 1
ATOM 2500 N N . THR A 1 305 ? -6.721 -14.189 -0.348 1.00 93.88 305 THR A N 1
ATOM 2501 C CA . THR A 1 305 ? -5.547 -14.365 0.530 1.00 93.88 305 THR A CA 1
ATOM 2502 C C . THR A 1 305 ? -4.434 -15.183 -0.122 1.00 93.88 305 THR A C 1
ATOM 2504 O O . THR A 1 305 ? -3.360 -15.314 0.436 1.00 93.88 305 THR A O 1
ATOM 2507 N N . SER A 1 306 ? -4.681 -15.738 -1.308 1.00 95.81 306 SER A N 1
ATOM 2508 C CA . SER A 1 306 ? -3.695 -16.488 -2.078 1.00 95.81 306 SER A CA 1
ATOM 2509 C C . SER A 1 306 ? -3.922 -16.252 -3.568 1.00 95.81 306 SER A C 1
ATOM 2511 O O . SER A 1 306 ? -5.068 -16.071 -4.003 1.00 95.81 306 SER A O 1
ATOM 2513 N N . ALA A 1 307 ? -2.849 -16.220 -4.351 1.00 97.12 307 ALA A N 1
ATOM 2514 C CA . ALA A 1 307 ? -2.901 -16.085 -5.797 1.00 97.12 307 ALA A CA 1
ATOM 2515 C C . ALA A 1 307 ? -1.723 -16.787 -6.477 1.00 97.12 307 ALA A C 1
ATOM 2517 O O . ALA A 1 307 ? -0.582 -16.708 -6.033 1.00 97.12 307 ALA A O 1
ATOM 2518 N N . GLU A 1 308 ? -1.998 -17.377 -7.638 1.00 96.88 308 GLU A N 1
ATOM 2519 C CA . GLU A 1 308 ? -0.970 -17.851 -8.560 1.00 96.88 308 GLU A CA 1
ATOM 2520 C C . GLU A 1 308 ? -0.900 -16.906 -9.764 1.00 96.88 308 GLU A C 1
ATOM 2522 O O . GLU A 1 308 ? -1.917 -16.586 -10.392 1.00 96.88 308 GLU A O 1
ATOM 2527 N N . TYR A 1 309 ? 0.305 -16.456 -10.108 1.00 96.56 309 TYR A N 1
ATOM 2528 C CA . TYR A 1 309 ? 0.539 -15.610 -11.272 1.00 96.56 309 TYR A CA 1
ATOM 2529 C C . TYR A 1 309 ? 1.527 -16.263 -12.237 1.00 96.56 309 TYR A C 1
ATOM 2531 O O . TYR A 1 309 ? 2.706 -16.404 -11.934 1.00 96.56 309 TYR A O 1
ATOM 2539 N N . ASN A 1 310 ? 1.057 -16.582 -13.446 1.00 94.50 310 ASN A N 1
ATOM 2540 C CA . ASN A 1 310 ? 1.884 -17.111 -14.530 1.00 94.50 310 ASN A CA 1
ATOM 2541 C C . ASN A 1 310 ? 2.249 -16.009 -15.532 1.00 94.50 310 ASN A C 1
ATOM 2543 O O . ASN A 1 310 ? 1.402 -15.528 -16.298 1.00 94.50 310 ASN A O 1
ATOM 2547 N N . HIS A 1 311 ? 3.526 -15.627 -15.568 1.00 94.00 311 HIS A N 1
ATOM 2548 C CA . HIS A 1 311 ? 4.021 -14.644 -16.519 1.00 94.00 311 HIS A CA 1
ATOM 2549 C C . HIS A 1 311 ? 4.272 -15.276 -17.893 1.00 94.00 311 HIS A C 1
ATOM 2551 O O . HIS A 1 311 ? 5.239 -16.002 -18.092 1.00 94.00 311 HIS A O 1
ATOM 2557 N N . LYS A 1 312 ? 3.440 -14.938 -18.882 1.00 87.19 312 LYS A N 1
ATOM 2558 C CA . LYS A 1 312 ? 3.444 -15.587 -20.210 1.00 87.19 312 LYS A CA 1
ATOM 2559 C C . LYS A 1 312 ? 4.657 -15.288 -21.101 1.00 87.19 312 LYS A C 1
ATOM 2561 O O . LYS A 1 312 ? 4.760 -15.859 -22.182 1.00 87.19 312 LYS A O 1
ATOM 2566 N N . THR A 1 313 ? 5.530 -14.357 -20.725 1.00 86.25 313 THR A N 1
ATOM 2567 C CA . THR A 1 313 ? 6.714 -14.040 -21.533 1.00 86.25 313 THR A CA 1
ATOM 2568 C C . THR A 1 313 ? 7.809 -15.060 -21.257 1.00 86.25 313 THR A C 1
ATOM 2570 O O . THR A 1 313 ? 8.322 -15.107 -20.142 1.00 86.25 313 THR A O 1
ATOM 2573 N N . ASN A 1 314 ? 8.213 -15.815 -22.281 1.00 87.44 314 ASN A N 1
ATOM 2574 C CA . ASN A 1 314 ? 9.353 -16.724 -22.169 1.00 87.44 314 ASN A CA 1
ATOM 2575 C C . ASN A 1 314 ? 10.612 -15.944 -21.796 1.00 87.44 314 ASN A C 1
ATOM 2577 O O . ASN A 1 314 ? 11.037 -15.021 -22.507 1.00 87.44 314 ASN A O 1
ATOM 2581 N N . ILE A 1 315 ? 11.231 -16.357 -20.701 1.00 90.81 315 ILE A N 1
ATOM 2582 C CA . ILE A 1 315 ? 12.469 -15.785 -20.222 1.00 90.81 315 ILE A CA 1
ATOM 2583 C C . ILE A 1 315 ? 13.609 -16.314 -21.085 1.00 90.81 315 ILE A C 1
ATOM 2585 O O . ILE A 1 315 ? 13.805 -17.511 -21.221 1.00 90.81 315 ILE A O 1
ATOM 2589 N N . LYS A 1 316 ? 14.363 -15.416 -21.721 1.00 90.44 316 LYS A N 1
ATOM 2590 C CA . LYS A 1 316 ? 15.447 -15.804 -22.644 1.00 90.44 316 LYS A CA 1
ATOM 2591 C C . LYS A 1 316 ? 16.834 -15.512 -22.100 1.00 90.44 316 LYS A C 1
ATOM 2593 O O . LYS A 1 316 ? 17.802 -16.132 -22.543 1.00 90.44 316 LYS A O 1
ATOM 2598 N N . TYR A 1 317 ? 16.940 -14.552 -21.186 1.00 93.69 317 TYR A N 1
ATOM 2599 C CA . TYR A 1 317 ? 18.209 -13.947 -20.819 1.00 93.69 317 TYR A CA 1
ATOM 2600 C C . TYR A 1 317 ? 18.516 -14.066 -19.331 1.00 93.69 317 TYR A C 1
ATOM 2602 O O . TYR A 1 317 ? 17.630 -14.201 -18.497 1.00 93.69 317 TYR A O 1
ATOM 2610 N N . ASN A 1 318 ?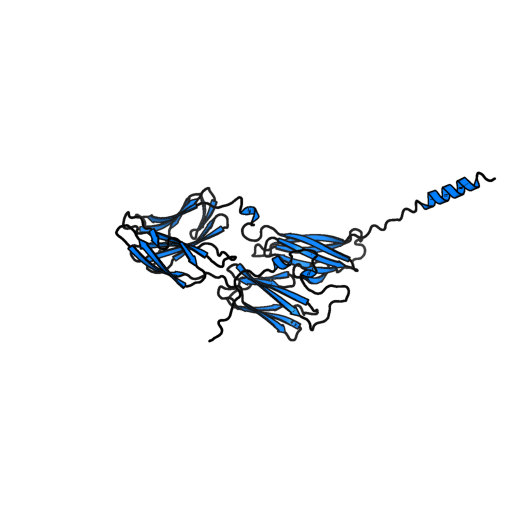 19.805 -14.025 -19.011 1.00 94.19 318 ASN A N 1
ATOM 2611 C CA . ASN A 1 318 ? 20.265 -13.923 -17.634 1.00 94.19 318 ASN A CA 1
ATOM 2612 C C . ASN A 1 318 ? 20.032 -12.518 -17.072 1.00 94.19 318 ASN A C 1
ATOM 2614 O O . ASN A 1 318 ? 20.238 -11.524 -17.777 1.00 94.19 318 ASN A O 1
ATOM 2618 N N . GLY A 1 319 ? 19.714 -12.458 -15.782 1.00 95.31 319 GLY A N 1
ATOM 2619 C CA . GLY A 1 319 ? 19.595 -11.222 -15.015 1.00 95.31 319 GLY A CA 1
ATOM 2620 C C . GLY A 1 319 ? 18.553 -11.294 -13.902 1.00 95.31 319 GLY A C 1
ATOM 2621 O O . GLY A 1 319 ? 18.082 -12.377 -13.551 1.00 95.31 319 GLY A O 1
ATOM 2622 N N . ASP A 1 320 ? 18.236 -10.126 -13.358 1.00 95.44 320 ASP A N 1
ATOM 2623 C CA . ASP A 1 320 ? 17.313 -9.876 -12.259 1.00 95.44 320 ASP A CA 1
ATOM 2624 C C . ASP A 1 320 ? 15.932 -9.465 -12.785 1.00 95.44 320 ASP A C 1
ATOM 2626 O O . ASP A 1 320 ? 15.753 -8.397 -13.367 1.00 95.44 320 ASP A O 1
ATOM 2630 N N . TYR A 1 321 ? 14.931 -10.295 -12.521 1.00 96.25 321 TYR A N 1
ATOM 2631 C CA . TYR A 1 321 ? 13.532 -10.045 -12.853 1.00 96.25 321 TYR A CA 1
ATOM 2632 C C . TYR A 1 321 ? 12.799 -9.605 -11.588 1.00 96.25 321 TYR A C 1
ATOM 2634 O O . TYR A 1 321 ? 12.708 -10.376 -10.634 1.00 96.25 321 TYR A O 1
ATOM 2642 N N . ILE A 1 322 ? 12.323 -8.358 -11.553 1.00 96.38 322 ILE A N 1
ATOM 2643 C CA . ILE A 1 322 ? 11.750 -7.748 -10.344 1.00 96.38 322 ILE A CA 1
ATOM 2644 C C . ILE A 1 322 ? 10.237 -7.606 -10.489 1.00 96.38 322 ILE A C 1
ATOM 2646 O O . ILE A 1 322 ? 9.760 -6.856 -11.335 1.00 96.38 322 ILE A O 1
ATOM 2650 N N . PHE A 1 323 ? 9.492 -8.294 -9.631 1.00 97.62 323 PHE A N 1
ATOM 2651 C CA . PHE A 1 323 ? 8.052 -8.128 -9.459 1.00 97.62 323 PHE A CA 1
ATOM 2652 C C . PHE A 1 323 ? 7.776 -7.280 -8.234 1.00 97.62 323 PHE A C 1
ATOM 2654 O O . PHE A 1 323 ? 8.532 -7.305 -7.269 1.00 97.62 323 PHE A O 1
ATOM 2661 N N . THR A 1 324 ? 6.665 -6.566 -8.258 1.00 97.62 324 THR A N 1
ATOM 2662 C CA . THR A 1 324 ? 6.087 -5.910 -7.091 1.00 97.62 324 THR A CA 1
ATOM 2663 C C . THR A 1 324 ? 4.746 -6.559 -6.800 1.00 97.62 324 THR A C 1
ATOM 2665 O O . THR A 1 324 ? 3.916 -6.632 -7.700 1.00 97.62 324 THR A O 1
ATOM 2668 N N . VAL A 1 325 ? 4.518 -6.974 -5.560 1.00 97.88 325 VAL A N 1
ATOM 2669 C CA . VAL A 1 325 ? 3.242 -7.505 -5.070 1.00 97.88 325 VAL A CA 1
ATOM 2670 C C . VAL A 1 325 ? 2.814 -6.685 -3.862 1.00 97.88 325 VAL A C 1
ATOM 2672 O O . VAL A 1 325 ? 3.656 -6.379 -3.017 1.00 97.88 325 VAL A O 1
ATOM 2675 N N . VAL A 1 326 ? 1.542 -6.295 -3.814 1.00 95.06 326 VAL A N 1
ATOM 2676 C CA . VAL A 1 326 ? 0.989 -5.397 -2.794 1.00 95.06 326 VAL A CA 1
ATOM 2677 C C . VAL A 1 326 ? -0.333 -5.941 -2.262 1.00 95.06 326 VAL A C 1
ATOM 2679 O O . VAL A 1 326 ? -1.175 -6.424 -3.029 1.00 95.06 326 VAL A O 1
ATOM 2682 N N . ASP A 1 327 ? -0.497 -5.874 -0.944 1.00 93.62 327 ASP A N 1
ATOM 2683 C CA . ASP A 1 327 ? -1.731 -6.240 -0.252 1.00 93.62 327 ASP A CA 1
ATOM 2684 C C . ASP A 1 327 ? -2.716 -5.063 -0.138 1.00 93.62 327 ASP A C 1
ATOM 2686 O O . ASP A 1 327 ? -2.456 -3.939 -0.566 1.00 93.62 327 ASP A O 1
ATOM 2690 N N . LYS A 1 328 ? -3.878 -5.309 0.468 1.00 89.12 328 LYS A N 1
ATOM 2691 C CA . LYS A 1 328 ? -4.909 -4.279 0.682 1.00 89.12 328 LYS A CA 1
ATOM 2692 C C . LYS A 1 328 ? -4.567 -3.242 1.749 1.00 89.12 328 LYS A C 1
ATOM 2694 O O . LYS A 1 328 ? -5.301 -2.262 1.891 1.00 89.12 328 LYS A O 1
ATOM 2699 N N . LYS A 1 329 ? -3.531 -3.481 2.545 1.00 83.88 329 LYS A N 1
ATOM 2700 C CA . LYS A 1 329 ? -3.082 -2.617 3.641 1.00 83.88 329 LYS A CA 1
ATOM 2701 C C . LYS A 1 329 ? -1.929 -1.709 3.204 1.00 83.88 329 LYS A C 1
ATOM 2703 O O . LYS A 1 329 ? -1.667 -0.700 3.856 1.00 83.88 329 LYS A O 1
ATOM 2708 N N . GLY A 1 330 ? -1.346 -1.985 2.039 1.00 85.19 330 GLY A N 1
ATOM 2709 C CA . GLY A 1 330 ? -0.250 -1.250 1.430 1.00 85.19 330 GLY A CA 1
ATOM 2710 C C . GLY A 1 330 ? 1.126 -1.860 1.704 1.00 85.19 330 GLY A C 1
ATOM 2711 O O . GLY A 1 330 ? 2.121 -1.254 1.294 1.00 85.19 330 GLY A O 1
ATOM 2712 N N . ASN A 1 331 ? 1.218 -3.030 2.354 1.00 88.81 331 ASN A N 1
ATOM 2713 C CA . ASN A 1 331 ? 2.492 -3.735 2.461 1.00 88.81 331 ASN A CA 1
ATOM 2714 C C . ASN A 1 331 ? 2.907 -4.260 1.084 1.00 88.81 331 ASN A C 1
ATOM 2716 O O . ASN A 1 331 ? 2.084 -4.608 0.233 1.00 88.81 331 ASN A O 1
ATOM 2720 N N . ARG A 1 332 ? 4.218 -4.294 0.845 1.00 92.88 332 ARG A N 1
ATOM 2721 C CA . ARG A 1 332 ? 4.811 -4.478 -0.478 1.00 92.88 332 ARG A CA 1
ATOM 2722 C C . ARG A 1 332 ? 5.987 -5.433 -0.435 1.00 92.88 332 ARG A C 1
ATOM 2724 O O . ARG A 1 332 ? 6.965 -5.199 0.278 1.00 92.88 332 ARG A O 1
ATOM 2731 N N . THR A 1 333 ? 5.950 -6.410 -1.331 1.00 96.19 333 THR A N 1
ATOM 2732 C CA . THR A 1 333 ? 7.069 -7.302 -1.625 1.00 96.19 333 THR A CA 1
ATOM 2733 C C . THR A 1 333 ? 7.597 -7.041 -3.028 1.00 96.19 333 THR A C 1
ATOM 2735 O O . THR A 1 333 ? 6.900 -7.212 -4.027 1.00 96.19 333 THR A O 1
ATOM 2738 N N . ALA A 1 334 ? 8.861 -6.647 -3.118 1.00 96.31 334 ALA A N 1
ATOM 2739 C CA . ALA A 1 334 ? 9.631 -6.598 -4.343 1.00 96.31 334 ALA A CA 1
ATOM 2740 C C . ALA A 1 334 ? 10.399 -7.914 -4.528 1.00 96.31 334 ALA A C 1
ATOM 2742 O O . ALA A 1 334 ? 11.532 -8.080 -4.065 1.00 96.31 334 ALA A O 1
ATOM 2743 N N . LYS A 1 335 ? 9.775 -8.878 -5.209 1.00 96.94 335 LYS A N 1
ATOM 2744 C CA . LYS A 1 335 ? 10.389 -10.180 -5.481 1.00 96.94 335 LYS A CA 1
ATOM 2745 C C . LYS A 1 335 ? 11.375 -10.052 -6.636 1.00 96.94 335 LYS A C 1
ATOM 2747 O O . LYS A 1 335 ? 10.985 -9.911 -7.794 1.00 96.94 335 LYS A O 1
ATOM 2752 N N . LYS A 1 336 ? 12.664 -10.137 -6.315 1.00 96.25 336 LYS A N 1
ATOM 2753 C CA . LYS A 1 336 ? 13.751 -10.243 -7.290 1.00 96.25 336 LYS A CA 1
ATOM 2754 C C . LYS A 1 336 ? 14.080 -11.708 -7.559 1.00 96.25 336 LYS A C 1
ATOM 2756 O O . LYS A 1 336 ? 14.369 -12.460 -6.632 1.00 96.25 336 LYS A O 1
ATOM 2761 N N . ILE A 1 337 ? 14.102 -12.082 -8.832 1.00 95.31 337 ILE A N 1
ATOM 2762 C CA . ILE A 1 337 ? 14.412 -13.437 -9.289 1.00 95.31 337 ILE A CA 1
ATOM 2763 C C . ILE A 1 337 ? 15.627 -13.365 -10.207 1.00 95.31 337 ILE A C 1
ATOM 2765 O O . ILE A 1 337 ? 15.560 -12.792 -11.293 1.00 95.31 337 ILE A O 1
ATOM 2769 N N . THR A 1 338 ? 16.747 -13.932 -9.762 1.00 95.69 338 THR A N 1
ATOM 2770 C CA . THR A 1 338 ? 18.011 -13.906 -10.509 1.00 95.69 338 THR A CA 1
ATOM 2771 C C . THR A 1 338 ? 18.195 -15.197 -11.299 1.00 95.69 338 THR A C 1
ATOM 2773 O O . THR A 1 338 ? 18.384 -16.270 -10.724 1.00 95.69 338 THR A O 1
ATOM 2776 N N . LEU A 1 339 ? 18.238 -15.092 -12.625 1.00 93.75 339 LEU A N 1
ATOM 2777 C CA . LEU A 1 339 ? 18.467 -16.221 -13.527 1.00 93.75 339 LEU A CA 1
ATOM 2778 C C . LEU A 1 339 ? 19.883 -16.171 -14.110 1.00 93.75 339 LEU A C 1
ATOM 2780 O O . LEU A 1 339 ? 20.318 -15.146 -14.638 1.00 93.75 339 LEU A O 1
ATOM 2784 N N . LYS A 1 340 ? 20.617 -17.288 -13.999 1.00 92.38 340 LYS A N 1
ATOM 2785 C CA . LYS A 1 340 ? 22.035 -17.400 -14.415 1.00 92.38 340 LYS A CA 1
ATOM 2786 C C . LYS A 1 340 ? 22.310 -18.483 -15.465 1.00 92.38 340 LYS A C 1
ATOM 2788 O O . LYS A 1 340 ? 23.407 -18.510 -16.022 1.00 92.38 340 LYS A O 1
ATOM 2793 N N . SER A 1 341 ? 21.355 -19.377 -15.712 1.00 88.38 341 SER A N 1
ATOM 2794 C CA . SER A 1 341 ? 21.475 -20.524 -16.626 1.00 88.38 341 SER A CA 1
ATOM 2795 C C . SER A 1 341 ? 20.848 -20.295 -18.007 1.00 88.38 341 SER A C 1
ATOM 2797 O O . SER A 1 341 ? 20.853 -21.204 -18.830 1.00 88.38 341 SER A O 1
ATOM 2799 N N . MET A 1 342 ? 20.334 -19.095 -18.273 1.00 89.81 342 MET A N 1
ATOM 2800 C CA . MET A 1 342 ? 19.748 -18.702 -19.554 1.00 89.81 342 MET A CA 1
ATOM 2801 C C . MET A 1 342 ? 20.819 -18.194 -20.528 1.00 89.81 342 MET A C 1
ATOM 2803 O O . MET A 1 342 ? 22.024 -18.166 -20.233 1.00 89.81 342 MET A O 1
ATOM 2807 N N . SER A 1 343 ? 20.392 -17.746 -21.711 1.00 90.94 343 SER A N 1
ATOM 2808 C CA . SER A 1 343 ? 21.308 -17.101 -22.651 1.00 90.94 343 SER A CA 1
ATOM 2809 C C . SER A 1 343 ? 21.848 -15.801 -22.055 1.00 90.94 343 SER A C 1
ATOM 2811 O O . SER A 1 343 ? 21.152 -15.050 -21.377 1.00 90.94 343 SER A O 1
ATOM 2813 N N . LYS A 1 344 ? 23.117 -15.485 -22.306 1.00 88.56 344 LYS A N 1
ATOM 2814 C CA . LYS A 1 344 ? 23.624 -14.149 -21.972 1.00 88.56 344 LYS A CA 1
ATOM 2815 C C . LYS A 1 344 ? 23.078 -13.144 -22.978 1.00 88.56 344 LYS A C 1
ATOM 2817 O O . LYS A 1 344 ? 22.960 -13.463 -24.163 1.00 88.56 344 LYS A O 1
ATOM 2822 N N . LEU A 1 345 ? 22.798 -11.928 -22.516 1.00 88.56 345 LEU A N 1
ATOM 2823 C CA . LEU A 1 345 ? 22.584 -10.818 -23.434 1.00 88.56 345 LEU A CA 1
ATOM 2824 C C . LEU A 1 345 ? 23.816 -10.651 -24.346 1.00 88.56 345 LEU A C 1
ATOM 2826 O O . LEU A 1 345 ? 24.941 -10.978 -23.939 1.00 88.56 345 LEU A O 1
ATOM 2830 N N . PRO A 1 346 ? 23.634 -10.173 -25.590 1.00 87.94 346 PRO A N 1
ATOM 2831 C CA . PRO A 1 346 ? 24.758 -9.877 -26.470 1.00 87.94 346 PRO A CA 1
ATOM 2832 C C . PRO A 1 346 ? 25.769 -8.961 -25.770 1.00 87.94 346 PRO A C 1
ATOM 2834 O O . PRO A 1 346 ? 25.371 -8.040 -25.068 1.00 87.94 346 PRO A O 1
ATOM 2837 N N . ARG A 1 347 ? 27.077 -9.157 -26.007 1.00 81.88 347 ARG A N 1
ATOM 2838 C CA . ARG A 1 347 ? 28.180 -8.462 -25.293 1.00 81.88 347 ARG A CA 1
ATOM 2839 C C . ARG A 1 347 ? 28.074 -6.930 -25.219 1.00 81.88 347 ARG A C 1
ATOM 2841 O O . ARG A 1 347 ? 28.732 -6.327 -24.383 1.00 81.88 347 ARG A O 1
ATOM 2848 N N . ARG A 1 348 ? 27.311 -6.307 -26.121 1.00 83.56 348 ARG A N 1
ATOM 2849 C CA . ARG A 1 348 ? 27.090 -4.855 -26.180 1.00 83.56 348 ARG A CA 1
ATOM 2850 C C . ARG A 1 348 ? 26.009 -4.342 -25.219 1.00 83.56 348 ARG A C 1
ATOM 2852 O O . ARG A 1 348 ? 25.881 -3.132 -25.079 1.00 83.56 348 ARG A O 1
ATOM 2859 N N . PHE A 1 349 ? 25.237 -5.233 -24.600 1.00 88.12 349 PHE A N 1
ATOM 2860 C CA . PHE A 1 349 ? 24.159 -4.897 -23.675 1.00 88.12 349 PHE A CA 1
ATOM 2861 C C . PHE A 1 349 ? 24.528 -5.318 -22.248 1.00 88.12 349 PHE A C 1
ATOM 2863 O O . PHE A 1 349 ? 25.105 -6.397 -22.067 1.00 88.12 349 PHE A O 1
ATOM 2870 N N . PRO A 1 350 ? 24.227 -4.485 -21.238 1.00 88.25 350 PRO A N 1
ATOM 2871 C CA . PRO A 1 350 ? 24.403 -4.860 -19.839 1.00 88.25 350 PRO A CA 1
ATOM 2872 C C . PRO A 1 350 ? 23.412 -5.961 -19.442 1.00 88.25 350 PRO A C 1
ATOM 2874 O O . PRO A 1 350 ? 22.439 -6.205 -20.153 1.00 88.25 350 PRO A O 1
ATOM 2877 N N . ALA A 1 351 ? 23.646 -6.618 -18.305 1.00 91.56 351 ALA A N 1
ATOM 2878 C CA . ALA A 1 351 ? 22.694 -7.578 -17.752 1.00 91.56 351 ALA A CA 1
ATOM 2879 C C . ALA A 1 351 ? 21.325 -6.923 -17.490 1.00 91.56 351 ALA A C 1
ATOM 2881 O O . ALA A 1 351 ? 21.224 -5.705 -17.360 1.00 91.56 351 ALA A O 1
ATOM 2882 N N . ILE A 1 352 ? 20.270 -7.735 -17.428 1.00 94.56 352 ILE A N 1
ATOM 2883 C CA . ILE A 1 352 ? 18.959 -7.274 -16.958 1.00 94.56 352 ILE A CA 1
ATOM 2884 C C . ILE A 1 352 ? 19.090 -7.041 -15.451 1.00 94.56 352 ILE A C 1
ATOM 2886 O O . ILE A 1 352 ? 19.296 -8.001 -14.721 1.00 94.56 352 ILE A O 1
ATOM 2890 N N . GLU A 1 353 ? 19.064 -5.787 -15.004 1.00 94.38 353 GLU A N 1
ATOM 2891 C CA . GLU A 1 353 ? 19.151 -5.377 -13.594 1.00 94.38 353 GLU A CA 1
ATOM 2892 C C . GLU A 1 353 ? 18.915 -3.865 -13.469 1.00 94.38 353 GLU A C 1
ATOM 2894 O O . GLU A 1 353 ? 18.970 -3.138 -14.456 1.00 94.38 353 GLU A O 1
ATOM 2899 N N . THR A 1 354 ? 18.705 -3.346 -12.259 1.00 92.62 354 THR A N 1
ATOM 2900 C CA . THR A 1 354 ? 18.464 -1.904 -12.044 1.00 92.62 354 THR A CA 1
ATOM 2901 C C . THR A 1 354 ? 19.711 -1.034 -12.247 1.00 92.62 354 THR A C 1
ATOM 2903 O O . THR A 1 354 ? 19.593 0.160 -12.522 1.00 92.62 354 THR A O 1
ATOM 2906 N N . ALA A 1 355 ? 20.916 -1.612 -12.177 1.00 90.81 355 ALA A N 1
ATOM 2907 C CA . ALA A 1 355 ? 22.181 -0.897 -12.385 1.00 90.81 355 ALA A CA 1
ATOM 2908 C C . ALA A 1 355 ? 22.388 -0.419 -13.837 1.00 90.81 355 ALA A C 1
ATOM 2910 O O . ALA A 1 355 ? 23.297 0.363 -14.126 1.00 90.81 355 ALA A O 1
ATOM 2911 N N . VAL A 1 356 ? 21.533 -0.855 -14.767 1.00 91.50 356 VAL A N 1
ATOM 2912 C CA . VAL A 1 356 ? 21.519 -0.351 -16.146 1.00 91.50 356 VAL A CA 1
ATOM 2913 C C . VAL A 1 356 ? 21.151 1.125 -16.221 1.00 91.50 356 VAL A C 1
ATOM 2915 O O . VAL A 1 356 ? 21.499 1.781 -17.199 1.00 91.50 356 VAL A O 1
ATOM 2918 N N . HIS A 1 357 ? 20.501 1.676 -15.200 1.00 92.81 357 HIS A N 1
ATOM 2919 C CA . HIS A 1 357 ? 20.145 3.086 -15.147 1.00 92.81 357 HIS A CA 1
ATOM 2920 C C . HIS A 1 357 ? 21.310 3.929 -14.622 1.00 92.81 357 HIS A C 1
ATOM 2922 O O . HIS A 1 357 ? 21.996 3.545 -13.682 1.00 92.81 357 HIS A O 1
ATOM 2928 N N . ASP A 1 358 ? 21.522 5.121 -15.189 1.00 83.44 358 ASP A N 1
ATOM 2929 C CA . ASP A 1 358 ? 22.537 6.071 -14.686 1.00 83.44 358 ASP A CA 1
ATOM 2930 C C . ASP A 1 358 ? 22.090 6.802 -13.397 1.00 83.44 358 ASP A C 1
ATOM 2932 O O . ASP A 1 358 ? 22.711 7.778 -12.975 1.00 83.44 358 ASP A O 1
ATOM 2936 N N . PHE A 1 359 ? 20.985 6.369 -12.783 1.00 78.00 359 PHE A N 1
ATOM 2937 C CA . PHE A 1 35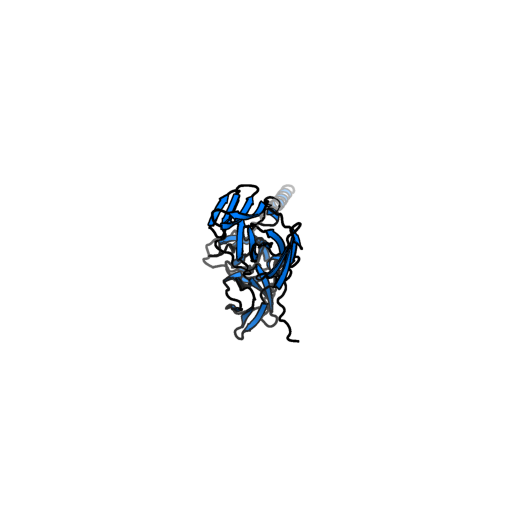9 ? 20.318 7.054 -11.681 1.00 78.00 359 PHE A CA 1
ATOM 2938 C C . PHE A 1 359 ? 20.618 6.384 -10.336 1.00 78.00 359 PHE A C 1
ATOM 2940 O O . PHE A 1 359 ? 20.457 5.176 -10.178 1.00 78.00 359 PHE A O 1
ATOM 2947 N N . LYS A 1 360 ? 21.028 7.190 -9.348 1.00 72.06 360 LYS A N 1
ATOM 2948 C CA . LYS A 1 360 ? 21.649 6.727 -8.094 1.00 72.06 360 LYS A CA 1
ATOM 2949 C C . LYS A 1 360 ? 20.704 5.973 -7.140 1.00 72.06 360 LYS A C 1
ATOM 2951 O O . LYS A 1 360 ? 21.194 5.382 -6.187 1.00 72.06 360 LYS A O 1
ATOM 2956 N N . HIS A 1 361 ? 19.391 5.984 -7.386 1.00 74.38 361 HIS A N 1
ATOM 2957 C CA . HIS A 1 361 ? 18.378 5.514 -6.429 1.00 74.38 361 HIS A CA 1
ATOM 2958 C C . HIS A 1 361 ? 17.190 4.784 -7.084 1.00 74.38 361 HIS A C 1
ATOM 2960 O O . HIS A 1 361 ? 16.071 4.849 -6.584 1.00 74.38 361 HIS A O 1
ATOM 2966 N N . THR A 1 362 ? 17.379 4.138 -8.240 1.00 82.19 362 THR A N 1
ATOM 2967 C CA . THR A 1 362 ? 16.273 3.433 -8.933 1.00 82.19 362 THR A CA 1
ATOM 2968 C C . THR A 1 362 ? 15.719 2.257 -8.121 1.00 82.19 362 THR A C 1
ATOM 2970 O O . THR A 1 362 ? 14.539 1.937 -8.199 1.00 82.19 362 THR A O 1
ATOM 2973 N N . ASP A 1 363 ? 16.571 1.630 -7.319 1.00 82.00 363 ASP A N 1
ATOM 2974 C CA . ASP A 1 363 ? 16.239 0.568 -6.370 1.00 82.00 363 ASP A CA 1
ATOM 2975 C C . ASP A 1 363 ? 15.179 0.976 -5.339 1.00 82.00 363 ASP A C 1
ATOM 2977 O O . ASP A 1 363 ? 14.347 0.144 -4.982 1.00 82.00 363 ASP A O 1
ATOM 2981 N N . THR A 1 364 ? 15.124 2.254 -4.956 1.00 86.88 364 THR A N 1
ATOM 2982 C CA . THR A 1 364 ? 14.101 2.782 -4.029 1.00 86.88 364 THR A CA 1
ATOM 2983 C C . THR A 1 364 ? 12.665 2.604 -4.550 1.00 86.88 364 THR A C 1
ATOM 2985 O O . THR A 1 364 ? 11.727 2.395 -3.780 1.00 86.88 364 THR A O 1
ATOM 2988 N N . LEU A 1 365 ? 12.475 2.568 -5.879 1.00 88.81 365 LEU A N 1
ATOM 2989 C CA . LEU A 1 365 ? 11.178 2.276 -6.514 1.00 88.81 365 LEU A CA 1
ATOM 2990 C C . LEU A 1 365 ? 10.705 0.832 -6.277 1.00 88.81 365 LEU A C 1
ATOM 2992 O O . LEU A 1 365 ? 9.529 0.520 -6.488 1.00 88.81 365 LEU A O 1
ATOM 2996 N N . PHE A 1 366 ? 11.607 -0.045 -5.838 1.00 92.12 366 PHE A N 1
ATOM 2997 C CA . PHE A 1 366 ? 11.397 -1.472 -5.608 1.00 92.12 366 PHE A CA 1
ATOM 2998 C C . PHE A 1 366 ? 11.754 -1.875 -4.177 1.00 92.12 366 PHE A C 1
ATOM 3000 O O . PHE A 1 366 ? 12.098 -3.023 -3.924 1.00 92.12 366 PHE A O 1
ATOM 3007 N N . GLU A 1 367 ? 11.672 -0.950 -3.225 1.00 90.56 367 GLU A N 1
ATOM 3008 C CA . GLU A 1 367 ? 11.814 -1.299 -1.815 1.00 90.56 367 GLU A CA 1
ATOM 3009 C C . GLU A 1 367 ? 10.603 -2.087 -1.313 1.00 90.56 367 GLU A C 1
ATOM 3011 O O . GLU A 1 367 ? 9.463 -1.842 -1.730 1.00 90.56 367 GLU A O 1
ATOM 3016 N N . ASN A 1 368 ? 10.882 -3.030 -0.412 1.00 92.00 368 ASN A N 1
ATOM 3017 C CA . ASN A 1 368 ? 9.863 -3.700 0.381 1.00 92.00 368 ASN A CA 1
ATOM 3018 C C . ASN A 1 368 ? 9.296 -2.727 1.420 1.00 92.00 368 ASN A C 1
ATOM 3020 O O . ASN A 1 368 ? 10.035 -1.910 1.966 1.00 92.00 368 ASN A O 1
ATOM 3024 N N . ILE A 1 369 ? 8.010 -2.861 1.725 1.00 87.88 369 ILE A N 1
ATOM 3025 C CA . ILE A 1 369 ? 7.325 -2.125 2.793 1.00 87.88 369 ILE A CA 1
ATOM 3026 C C . ILE A 1 369 ? 6.592 -3.169 3.627 1.00 87.88 369 ILE A C 1
ATOM 3028 O O . ILE A 1 369 ? 5.896 -4.002 3.056 1.00 87.88 369 ILE A O 1
ATOM 3032 N N . GLY A 1 370 ? 6.775 -3.156 4.943 1.00 83.94 370 GLY A N 1
ATOM 3033 C CA . GLY A 1 370 ? 6.268 -4.217 5.812 1.00 83.94 370 GLY A CA 1
ATOM 3034 C C . GLY A 1 370 ? 7.347 -5.223 6.231 1.00 83.94 370 GLY A C 1
ATOM 3035 O O . GLY A 1 370 ? 8.396 -5.382 5.592 1.00 83.94 370 GLY A O 1
ATOM 3036 N N . ILE A 1 371 ? 7.065 -5.908 7.332 1.00 85.12 371 ILE A N 1
ATOM 3037 C CA . ILE A 1 371 ? 7.835 -7.009 7.896 1.00 85.12 371 ILE A CA 1
ATOM 3038 C C . ILE A 1 371 ? 7.707 -8.215 6.971 1.00 85.12 371 ILE A C 1
ATOM 3040 O O . ILE A 1 371 ? 6.635 -8.528 6.464 1.00 85.12 371 ILE A O 1
ATOM 3044 N N . GLU A 1 372 ? 8.815 -8.909 6.749 1.00 84.00 372 GLU A N 1
ATOM 3045 C CA . GLU A 1 372 ? 8.808 -10.166 6.011 1.00 84.00 372 GLU A CA 1
ATOM 3046 C C . GLU A 1 372 ? 7.901 -11.208 6.676 1.00 84.00 372 GLU A C 1
ATOM 3048 O O . GLU A 1 372 ? 8.040 -11.476 7.872 1.00 84.00 372 GLU A O 1
ATOM 3053 N N . TYR A 1 373 ? 7.015 -11.816 5.883 1.00 72.62 373 TYR A N 1
ATOM 3054 C CA . TYR A 1 373 ? 6.265 -12.995 6.292 1.00 72.62 373 TYR A CA 1
ATOM 3055 C C . TYR A 1 373 ? 7.242 -14.113 6.672 1.00 72.62 373 TYR A C 1
ATOM 3057 O O . TYR A 1 373 ? 8.092 -14.512 5.874 1.00 72.62 373 TYR A O 1
ATOM 3065 N N . LYS A 1 374 ? 7.147 -14.604 7.906 1.00 68.62 374 LYS A N 1
ATOM 3066 C CA . LYS A 1 374 ? 7.844 -15.811 8.348 1.00 68.62 374 LYS A CA 1
ATOM 3067 C C . LYS A 1 374 ? 6.773 -16.845 8.622 1.00 68.62 374 LYS A C 1
ATOM 3069 O O . LYS A 1 374 ? 5.977 -16.639 9.531 1.00 68.62 374 LYS A O 1
ATOM 3074 N N . GLU A 1 375 ? 6.770 -17.933 7.859 1.00 57.53 375 GLU A N 1
ATOM 3075 C CA . GLU A 1 375 ? 6.041 -19.128 8.274 1.00 57.53 375 GLU A CA 1
ATOM 3076 C C . GLU A 1 375 ? 6.535 -19.503 9.674 1.00 57.53 375 GLU A C 1
ATOM 3078 O O . GLU A 1 375 ? 7.750 -19.616 9.901 1.00 57.53 375 GLU A O 1
ATOM 3083 N N . GLU A 1 376 ? 5.614 -19.630 10.632 1.00 49.91 376 GLU A N 1
ATOM 3084 C CA . GLU A 1 376 ? 5.949 -20.245 11.908 1.00 49.91 376 GLU A CA 1
ATOM 3085 C C . GLU A 1 376 ? 6.478 -21.641 11.587 1.00 49.91 376 GLU A C 1
ATOM 3087 O O . GLU A 1 376 ? 5.786 -22.473 11.003 1.00 49.91 376 GLU A O 1
ATOM 3092 N N . LYS A 1 377 ? 7.754 -21.885 11.894 1.00 37.59 377 LYS A N 1
ATOM 3093 C CA . LYS A 1 377 ? 8.263 -23.249 11.862 1.00 37.59 377 LYS A CA 1
ATOM 3094 C C . LYS A 1 377 ? 7.512 -23.989 12.953 1.00 37.59 377 LYS A C 1
ATOM 3096 O O . LYS A 1 377 ? 7.663 -23.615 14.112 1.00 37.59 377 LYS A O 1
ATOM 3101 N N . ASP A 1 378 ? 6.745 -25.003 12.573 1.00 37.09 378 ASP A N 1
ATOM 3102 C CA . ASP A 1 378 ? 6.212 -25.985 13.511 1.00 37.09 378 ASP A CA 1
ATOM 3103 C C . ASP A 1 378 ? 7.375 -26.479 14.402 1.00 37.09 378 ASP A C 1
ATOM 3105 O O . ASP A 1 378 ? 8.276 -27.175 13.918 1.00 37.09 378 ASP A O 1
ATOM 3109 N N . GLU A 1 379 ? 7.407 -26.052 15.671 1.00 33.31 379 GLU A N 1
ATOM 3110 C CA . GLU A 1 379 ? 8.320 -26.566 16.708 1.00 33.31 379 GLU A CA 1
ATOM 3111 C C . GLU A 1 379 ? 7.714 -27.758 17.454 1.00 33.31 379 GLU A C 1
ATOM 3113 O O . GLU A 1 379 ? 6.525 -27.692 17.850 1.00 33.31 379 GLU A O 1
#

Secondary structure (DSSP, 8-state):
--SHHHHHHHHHHHHTT-----------EEEEEEEEEPTTSS-EEEEEEEEETT--TTS--PPPEEEE-TTS-EEEES-EEEEE-SSEEEEEEEEETTEEEEEEEEE-S-SS--GGGGGT----EEEEEEEETTTTEEEEEEEEEEEEEEEETTEEEEEEEEEEE-S---BT--EEEEEEETTEEEEEEEEEETTEEEEEEEPPPBTTTTBEEEEEEEEETTSS---EEESSEEEESS-EEEEEEEE-SS-EEEEEEEE-----EEPEEEEEE-TTS-EEEEEE-SS-EEEEE-TTS-EEE--SSEEEEEE-SPP-B-EEEEEEEEETT--EEEEEEEE-SSBPPPTTS--BSGGGSS-TTGGGGG--BSEEP------

pLDDT: mean 85.2, std 16.6, range [33.31, 98.38]